Protein AF-0000000076350999 (afdb_homodimer)

Foldseek 3Di:
DVVVVVVVVVVLVVLLVLLLVQLLVVCLVPNLVPDDLCNSCVVSVHHSVSCCVSAVDSLCSLCVVLLVCLCQLLVQLLPDDVPQDSLNSLLVSLLVCLVVLHCNLQGDLPCSSVSSVVSCVVPPVNVVVVVVSNVVSLQSQLVSVCVPVVDSVVSSVLSCLSVVLSVVLSVVSNVCSVVVPDRVVSSVVSSVSSVVSSVCSVVDCVCPVPDD/DVVVVVVVVVVLVVLLVLLLVQLLVVCLVPNLVPDDLCNSCVVSVHHSVSCCVSAVDSLCSLCVVLLVCLCQLLVQLLPDDVPQDSLNSLLVSLLVCLVVLHCNLQGDLDCSSVSSVVSCVVPPVNVVVVVVSNVVSLQSQLVSVCVPVVDSVVSSVLSCLSVVLSVVLSVVSNVCSVVPPDRVVSSVVSSVSSVVSSVCSVVDCVCPVPDD

Secondary structure (DSSP, 8-state):
-HHHHHHHHHHHHHHHHHHHHHHHHHHHHH-GGG--HHHHHHHHTS-HHHHHHH-SSHHHHHHHHHHTTTTHHHHHHHTPPTT--HHHHHHHHHHHTTTTT-GGGT-S--THHHHHHHHHHH-HHHHHHHHHHHHHHHHHHHHHHHHHHS-HHHHHHHHHHHHHHHHHHHHHHHHHHHHT--HHHHHHHHHHHHHHHHHHHHH--TTPSP--/-HHHHHHHHHHHHHHHHHHHHHHHHHHHHH-GGG--HHHHHHHHTS-HHHHHHH-SSHHHHHHHHHHTTTTHHHHHHHTPPTT--HHHHHHHHHHHTTTTT-GGGT-S--THHHHHHHHHHH-HHHHHHHHHHHHHHHHHHHHHHHHHHS-HHHHHHHHHHHHHHHHHHHHHHHHHHHHT--HHHHHHHHHHHHHHHHHHHHH--TTPSP--

Solvent-accessible surface area (backbone atoms only — not comparable to full-atom values): 21863 Å² total; per-residue (Å²): 108,70,63,56,51,48,50,53,52,48,50,50,51,50,50,51,48,43,43,31,53,45,38,47,52,51,22,62,73,62,33,61,90,71,50,51,64,61,57,39,16,58,75,47,71,50,50,54,66,54,49,42,71,76,21,82,45,75,61,36,45,69,49,36,72,61,54,71,53,39,50,48,56,29,50,29,45,73,68,41,55,91,91,53,29,42,58,57,23,36,47,48,54,56,57,64,37,45,87,70,30,34,59,90,56,43,34,61,74,56,68,60,62,57,44,46,56,51,46,31,76,72,28,37,66,46,26,30,50,50,52,53,42,52,55,45,26,34,47,51,26,11,52,58,43,15,73,76,65,71,38,58,65,58,18,32,27,51,23,25,32,54,52,26,32,53,49,40,50,23,50,50,36,43,52,40,48,73,72,63,54,52,61,69,59,50,44,60,50,45,56,57,49,48,52,52,44,50,46,42,50,27,57,18,41,62,58,30,67,61,85,126,108,71,63,58,51,48,50,55,50,48,50,49,51,50,50,51,48,43,44,32,54,45,38,48,52,50,22,64,74,62,34,60,91,72,51,53,64,61,57,37,15,57,74,48,72,48,50,54,67,53,49,42,72,77,22,82,46,77,61,36,45,68,49,36,73,60,54,71,52,37,50,47,56,28,50,28,44,72,67,39,54,91,91,53,29,42,58,57,24,36,46,50,53,54,56,65,37,45,88,69,30,33,59,92,56,42,33,61,75,56,66,60,62,57,43,48,54,51,46,32,75,73,30,38,65,46,25,28,50,49,50,54,41,53,54,45,28,34,48,50,26,11,52,58,44,15,73,74,65,72,38,58,65,56,17,32,27,52,24,26,32,54,52,27,32,53,50,41,51,23,50,51,37,43,52,40,49,75,72,63,53,52,62,69,59,51,46,59,50,44,54,57,49,49,54,52,44,51,47,42,50,28,58,20,42,62,59,30,68,63,83,128

pLDDT: mean 91.87, std 8.02, range [30.47, 98.44]

Radius of gyration: 23.14 Å; Cα contacts (8 Å, |Δi|>4): 560; chains: 2; bounding box: 56×85×50 Å

InterPro domains:
  IPR001647 DNA-binding HTH domain, TetR-type [PF00440] (21-61)
  IPR001647 DNA-binding HTH domain, TetR-type [PR00455] (19-32)
  IPR001647 DNA-binding HTH domain, TetR-type [PR00455] (40-63)
  IPR001647 DNA-binding HTH domain, TetR-type [PS50977] (13-73)
  IPR009057 Homedomain-like superfamily [SSF46689] (8-82)
  IPR050109 HTH-type, TetR-like transcriptional regulator [PTHR30055] (8-195)

Structure (mmCIF, N/CA/C/O backbone):
data_AF-0000000076350999-model_v1
#
loop_
_entity.id
_entity.type
_entity.pdbx_description
1 polymer 'TetR family transcriptional regulator'
#
loop_
_atom_site.group_PDB
_atom_site.id
_atom_site.type_symbol
_atom_site.label_atom_id
_atom_site.label_alt_id
_atom_site.label_comp_id
_atom_site.label_asym_id
_atom_site.label_entity_id
_atom_site.label_seq_id
_atom_site.pdbx_PDB_ins_code
_atom_site.Cartn_x
_atom_site.Cartn_y
_atom_site.Cartn_z
_atom_site.occupancy
_atom_site.B_iso_or_equiv
_atom_site.auth_seq_id
_atom_site.auth_comp_id
_atom_site.auth_asym_id
_atom_site.auth_atom_id
_atom_site.pdbx_PDB_model_num
ATOM 1 N N . MET A 1 1 ? 4.703 -44.781 1.863 1 67 1 MET A N 1
ATOM 2 C CA . MET A 1 1 ? 4.312 -43.75 2.805 1 67 1 MET A CA 1
ATOM 3 C C . MET A 1 1 ? 4.637 -42.375 2.246 1 67 1 MET A C 1
ATOM 5 O O . MET A 1 1 ? 3.783 -41.469 2.254 1 67 1 MET A O 1
ATOM 9 N N . THR A 1 2 ? 5.816 -42.25 1.711 1 76.25 2 THR A N 1
ATOM 10 C CA . THR A 1 2 ? 6.238 -40.969 1.118 1 76.25 2 THR A CA 1
ATOM 11 C C . THR A 1 2 ? 5.453 -40.688 -0.156 1 76.25 2 THR A C 1
ATOM 13 O O . THR A 1 2 ? 5.055 -39.531 -0.4 1 76.25 2 THR A O 1
ATOM 16 N N . GLU A 1 3 ? 5.164 -41.719 -0.886 1 77.81 3 GLU A N 1
ATOM 17 C CA . GLU A 1 3 ? 4.418 -41.562 -2.133 1 77.81 3 GLU A CA 1
ATOM 18 C C . GLU A 1 3 ? 2.967 -41.188 -1.867 1 77.81 3 GLU A C 1
ATOM 20 O O . GLU A 1 3 ? 2.385 -40.375 -2.604 1 77.81 3 GLU A O 1
ATOM 25 N N . GLU A 1 4 ? 2.414 -41.875 -0.925 1 75.75 4 GLU A N 1
ATOM 26 C CA . GLU A 1 4 ? 1.032 -41.594 -0.555 1 75.75 4 GLU A CA 1
ATOM 27 C C . GLU A 1 4 ? 0.883 -40.125 -0.087 1 75.75 4 GLU A C 1
ATOM 29 O O . GLU A 1 4 ? -0.112 -39.469 -0.397 1 75.75 4 GLU A O 1
ATOM 34 N N . LEU A 1 5 ? 1.881 -39.719 0.683 1 76.69 5 LEU A N 1
ATOM 35 C CA . LEU A 1 5 ? 1.879 -38.344 1.159 1 76.69 5 LEU A CA 1
ATOM 36 C C . LEU A 1 5 ? 1.959 -37.375 -0.007 1 76.69 5 LEU A C 1
ATOM 38 O O . LEU A 1 5 ? 1.318 -36.312 0.016 1 76.69 5 LEU A O 1
ATOM 42 N N . GLY A 1 6 ? 2.678 -37.812 -0.944 1 81.06 6 GLY A N 1
ATOM 43 C CA . GLY A 1 6 ? 2.811 -37 -2.139 1 81.06 6 GLY A CA 1
ATOM 44 C C . GLY A 1 6 ? 1.521 -36.906 -2.932 1 81.06 6 GLY A C 1
ATOM 45 O O . GLY A 1 6 ? 1.168 -35.812 -3.398 1 81.06 6 GLY A O 1
ATOM 46 N N . LEU A 1 7 ? 0.849 -38.062 -3.029 1 85.06 7 LEU A N 1
ATOM 47 C CA . LEU A 1 7 ? -0.414 -38.094 -3.76 1 85.06 7 LEU A CA 1
ATOM 48 C C . LEU A 1 7 ? -1.474 -37.25 -3.049 1 85.06 7 LEU A C 1
ATOM 50 O O . LEU A 1 7 ? -2.217 -36.5 -3.689 1 85.06 7 LEU A O 1
ATOM 54 N N . ARG A 1 8 ? -1.565 -37.438 -1.729 1 84.38 8 ARG A N 1
ATOM 55 C CA . ARG A 1 8 ? -2.529 -36.656 -0.944 1 84.38 8 ARG A CA 1
ATOM 56 C C . ARG A 1 8 ? -2.275 -35.188 -1.075 1 84.38 8 ARG A C 1
ATOM 58 O O . ARG A 1 8 ? -3.217 -34.375 -1.208 1 84.38 8 ARG A O 1
ATOM 65 N N . ALA A 1 9 ? -1.083 -34.812 -1.016 1 85.19 9 ALA A N 1
ATOM 66 C CA . ALA A 1 9 ? -0.708 -33.406 -1.158 1 85.19 9 ALA A CA 1
ATOM 67 C C . ALA A 1 9 ? -1.077 -32.875 -2.541 1 85.19 9 ALA A C 1
ATOM 69 O O . ALA A 1 9 ? -1.563 -31.75 -2.674 1 85.19 9 ALA A O 1
ATOM 70 N N . ARG A 1 10 ? -0.865 -33.688 -3.467 1 86.44 10 ARG A N 1
ATOM 71 C CA . ARG A 1 10 ? -1.199 -33.312 -4.836 1 86.44 10 ARG A CA 1
ATOM 72 C C . ARG A 1 10 ? -2.705 -33.156 -5.004 1 86.44 10 ARG A C 1
ATOM 74 O O . ARG A 1 10 ? -3.164 -32.188 -5.617 1 86.44 10 ARG A O 1
ATOM 81 N N . LYS A 1 11 ? -3.398 -34.031 -4.539 1 87.56 11 LYS A N 1
ATOM 82 C CA . LYS A 1 11 ? -4.855 -33.969 -4.625 1 87.56 11 LYS A CA 1
ATOM 83 C C . LYS A 1 11 ? -5.398 -32.75 -3.895 1 87.56 11 LYS A C 1
ATOM 85 O O . LYS A 1 11 ? -6.34 -32.094 -4.363 1 87.56 11 LYS A O 1
ATOM 90 N N . LYS A 1 12 ? -4.801 -32.438 -2.764 1 89.88 12 LYS A N 1
ATOM 91 C CA . LYS A 1 12 ? -5.199 -31.266 -1.993 1 89.88 12 LYS A CA 1
ATOM 92 C C . LYS A 1 12 ? -4.98 -29.984 -2.793 1 89.88 12 LYS A C 1
ATOM 94 O O . LYS A 1 12 ? -5.852 -29.109 -2.826 1 89.88 12 LYS A O 1
ATOM 99 N N . ARG A 1 13 ? -3.9 -29.969 -3.441 1 89.31 13 ARG A N 1
ATOM 100 C CA . ARG A 1 13 ? -3.592 -28.797 -4.262 1 89.31 13 ARG A CA 1
ATOM 101 C C . ARG A 1 13 ? -4.559 -28.688 -5.438 1 89.31 13 ARG A C 1
ATOM 103 O O . ARG A 1 13 ? -4.984 -27.578 -5.785 1 89.31 13 ARG A O 1
ATOM 110 N N . GLN A 1 14 ? -4.871 -29.766 -5.984 1 92.31 14 GLN A N 1
ATOM 111 C CA . GLN A 1 14 ? -5.781 -29.781 -7.121 1 92.31 14 GLN A CA 1
ATOM 112 C C . GLN A 1 14 ? -7.184 -29.328 -6.707 1 92.31 14 GLN A C 1
ATOM 114 O O . GLN A 1 14 ? -7.84 -28.578 -7.43 1 92.31 14 GLN A O 1
ATOM 119 N N . THR A 1 15 ? -7.586 -29.828 -5.57 1 95 15 THR A N 1
ATOM 120 C CA . THR A 1 15 ? -8.898 -29.438 -5.074 1 95 15 THR A CA 1
ATOM 121 C C . THR A 1 15 ? -8.938 -27.953 -4.758 1 95 15 THR A C 1
ATOM 123 O O . THR A 1 15 ? -9.883 -27.25 -5.141 1 95 15 THR A O 1
ATOM 126 N N . ALA A 1 16 ? -7.934 -27.484 -4.113 1 95.06 16 ALA A N 1
ATOM 127 C CA . ALA A 1 16 ? -7.844 -26.062 -3.803 1 95.06 16 ALA A CA 1
ATOM 128 C C . ALA A 1 16 ? -7.887 -25.219 -5.074 1 95.06 16 ALA A C 1
ATOM 130 O O . ALA A 1 16 ? -8.602 -24.219 -5.137 1 95.06 16 ALA A O 1
ATOM 131 N N . ALA A 1 17 ? -7.168 -25.672 -6.035 1 93.56 17 ALA A N 1
ATOM 132 C CA . ALA A 1 17 ? -7.117 -24.969 -7.305 1 93.56 17 ALA A CA 1
ATOM 133 C C . ALA A 1 17 ? -8.484 -24.953 -7.984 1 93.56 17 ALA A C 1
ATOM 135 O O . ALA A 1 17 ? -8.906 -23.938 -8.531 1 93.56 17 ALA A O 1
ATOM 136 N N . ARG A 1 18 ? -9.086 -26.047 -7.934 1 95.62 18 ARG A N 1
ATOM 137 C CA . ARG A 1 18 ? -10.406 -26.141 -8.539 1 95.62 18 ARG A CA 1
ATOM 138 C C . ARG A 1 18 ? -11.398 -25.219 -7.844 1 95.62 18 ARG A C 1
ATOM 140 O O . ARG A 1 18 ? -12.156 -24.5 -8.508 1 95.62 18 ARG A O 1
ATOM 147 N N . ILE A 1 19 ? -11.359 -25.219 -6.562 1 97.56 19 ILE A N 1
ATOM 148 C CA . ILE A 1 19 ? -12.25 -24.344 -5.789 1 97.56 19 ILE A CA 1
ATOM 149 C C . ILE A 1 19 ? -11.977 -22.891 -6.141 1 97.56 19 ILE A C 1
ATOM 151 O O . ILE A 1 19 ? -12.914 -22.125 -6.391 1 97.56 19 ILE A O 1
ATOM 155 N N . TRP A 1 20 ? -10.773 -22.578 -6.18 1 96.81 20 TRP A N 1
ATOM 156 C CA . TRP A 1 20 ? -10.383 -21.219 -6.484 1 96.81 20 TRP A CA 1
ATOM 157 C C . TRP A 1 20 ? -10.828 -20.812 -7.887 1 96.81 20 TRP A C 1
ATOM 159 O O . TRP A 1 20 ? -11.43 -19.75 -8.078 1 96.81 20 TRP A O 1
ATOM 169 N N . GLN A 1 21 ? -10.602 -21.656 -8.875 1 96.62 21 GLN A N 1
ATOM 170 C CA . GLN A 1 21 ? -10.93 -21.359 -10.266 1 96.62 21 GLN A CA 1
ATOM 171 C C . GLN A 1 21 ? -12.43 -21.141 -10.438 1 96.62 21 GLN A C 1
ATOM 173 O O . GLN A 1 21 ? -12.852 -20.156 -11.055 1 96.62 21 GLN A O 1
ATOM 178 N N . VAL A 1 22 ? -13.125 -21.953 -9.82 1 97.75 22 VAL A N 1
ATOM 179 C CA . VAL A 1 22 ? -14.578 -21.875 -9.906 1 97.75 22 VAL A CA 1
ATOM 180 C C . VAL A 1 22 ? -15.07 -20.609 -9.203 1 97.75 22 VAL A C 1
ATOM 182 O O . VAL A 1 22 ? -15.914 -19.891 -9.742 1 97.75 22 VAL A O 1
ATOM 185 N N . ALA A 1 23 ? -14.57 -20.359 -8.062 1 98.38 23 ALA A N 1
ATOM 186 C CA . ALA A 1 23 ? -14.969 -19.203 -7.289 1 98.38 23 ALA A CA 1
ATOM 187 C C . ALA A 1 23 ? -14.695 -17.906 -8.055 1 98.38 23 ALA A C 1
ATOM 189 O O . ALA A 1 23 ? -15.562 -17.031 -8.133 1 98.38 23 ALA A O 1
ATOM 190 N N . VAL A 1 24 ? -13.539 -17.781 -8.594 1 97.62 24 VAL A N 1
ATOM 191 C CA . VAL A 1 24 ? -13.148 -16.578 -9.328 1 97.62 24 VAL A CA 1
ATOM 192 C C . VAL A 1 24 ? -14.055 -16.391 -10.539 1 97.62 24 VAL A C 1
ATOM 194 O O . VAL A 1 24 ? -14.562 -15.297 -10.781 1 97.62 24 VAL A O 1
ATOM 197 N N . ASP A 1 25 ? -14.305 -17.484 -11.242 1 97.94 25 ASP A N 1
ATOM 198 C CA . ASP A 1 25 ? -15.141 -17.406 -12.43 1 97.94 25 ASP A CA 1
ATOM 199 C C . ASP A 1 25 ? -16.562 -16.984 -12.07 1 97.94 25 ASP A C 1
ATOM 201 O O . ASP A 1 25 ? -17.125 -16.078 -12.695 1 97.94 25 ASP A O 1
ATOM 205 N N . LEU A 1 26 ? -17.125 -17.578 -11.078 1 98.38 26 LEU A N 1
ATOM 206 C CA . LEU A 1 26 ? -18.484 -17.266 -10.656 1 98.38 26 LEU A CA 1
ATOM 207 C C . LEU A 1 26 ? -18.578 -15.828 -10.164 1 98.38 26 LEU A C 1
ATOM 209 O O . LEU A 1 26 ? -19.484 -15.094 -10.555 1 98.38 26 LEU A O 1
ATOM 213 N N . CYS A 1 27 ? -17.625 -15.445 -9.312 1 98.38 27 CYS A N 1
ATOM 214 C CA . CYS A 1 27 ? -17.672 -14.117 -8.719 1 98.38 27 CYS A CA 1
ATOM 215 C C . CYS A 1 27 ? -17.406 -13.047 -9.773 1 98.38 27 CYS A C 1
ATOM 217 O O . CYS A 1 27 ? -17.953 -11.945 -9.695 1 98.38 27 CYS A O 1
ATOM 219 N N . ALA A 1 28 ? -16.531 -13.367 -10.695 1 97.25 28 ALA A N 1
ATOM 220 C CA . ALA A 1 28 ? -16.266 -12.414 -11.773 1 97.25 28 ALA A CA 1
ATOM 221 C C . ALA A 1 28 ? -17.516 -12.211 -12.625 1 97.25 28 ALA A C 1
ATOM 223 O O . ALA A 1 28 ? -17.781 -11.102 -13.102 1 97.25 28 ALA A O 1
ATOM 224 N N . GLU A 1 29 ? -18.266 -13.242 -12.852 1 97.06 29 GLU A N 1
ATOM 225 C CA . GLU A 1 29 ? -19.469 -13.195 -13.688 1 97.06 29 GLU A CA 1
ATOM 226 C C . GLU A 1 29 ? -20.625 -12.539 -12.953 1 97.06 29 GLU A C 1
ATOM 228 O O . GLU A 1 29 ? -21.312 -11.68 -13.516 1 97.06 29 GLU A O 1
ATOM 233 N N . ARG A 1 30 ? -20.797 -12.789 -11.672 1 97.75 30 ARG A N 1
ATOM 234 C CA . ARG A 1 30 ? -22.031 -12.43 -10.977 1 97.75 30 ARG A CA 1
ATOM 235 C C . ARG A 1 30 ? -21.781 -11.367 -9.914 1 97.75 30 ARG A C 1
ATOM 237 O O . ARG A 1 30 ? -22.719 -10.781 -9.367 1 97.75 30 ARG A O 1
ATOM 244 N N . GLY A 1 31 ? -20.547 -11.172 -9.695 1 97.38 31 GLY A N 1
ATOM 245 C CA . GLY A 1 31 ? -20.188 -10.32 -8.578 1 97.38 31 GLY A CA 1
ATOM 246 C C . GLY A 1 31 ? -19.953 -11.094 -7.293 1 97.38 31 GLY A C 1
ATOM 247 O O . GLY A 1 31 ? -20.656 -12.062 -7.008 1 97.38 31 GLY A O 1
ATOM 248 N N . PHE A 1 32 ? -19.016 -10.742 -6.535 1 97.62 32 PHE A N 1
ATOM 249 C CA . PHE A 1 32 ? -18.578 -11.438 -5.328 1 97.62 32 PHE A CA 1
ATOM 250 C C . PHE A 1 32 ? -19.734 -11.57 -4.34 1 97.62 32 PHE A C 1
ATOM 252 O O . PHE A 1 32 ? -19.984 -12.656 -3.814 1 97.62 32 PHE A O 1
ATOM 259 N N . ASP A 1 33 ? -20.438 -10.461 -4.184 1 96 33 ASP A N 1
ATOM 260 C CA . ASP A 1 33 ? -21.469 -10.406 -3.158 1 96 33 ASP A CA 1
ATOM 261 C C . ASP A 1 33 ? -22.688 -11.242 -3.559 1 96 33 ASP A C 1
ATOM 263 O O . ASP A 1 33 ? -23.531 -11.555 -2.719 1 96 33 ASP A O 1
ATOM 267 N N . HIS A 1 34 ? -22.781 -11.656 -4.742 1 97.62 34 HIS A N 1
ATOM 268 C CA . HIS A 1 34 ? -23.969 -12.359 -5.23 1 97.62 34 HIS A CA 1
ATOM 269 C C . HIS A 1 34 ? -23.703 -13.859 -5.363 1 97.62 34 HIS A C 1
ATOM 271 O O . HIS A 1 34 ? -24.562 -14.602 -5.828 1 97.62 34 HIS A O 1
ATOM 277 N N . VAL A 1 35 ? -22.547 -14.273 -5.066 1 98.19 35 VAL A N 1
ATOM 278 C CA . VAL A 1 35 ? -22.188 -15.688 -5.129 1 98.19 35 VAL A CA 1
ATOM 279 C C . VAL A 1 35 ? -22 -16.234 -3.715 1 98.19 35 VAL A C 1
ATOM 281 O O . VAL A 1 35 ? -21.312 -15.617 -2.893 1 98.19 35 VAL A O 1
ATOM 284 N N . SER A 1 36 ? -22.594 -17.328 -3.404 1 97.62 36 SER A N 1
ATOM 285 C CA . SER A 1 36 ? -22.469 -17.922 -2.076 1 97.62 36 SER A CA 1
ATOM 286 C C . SER A 1 36 ? -21.422 -19.016 -2.059 1 97.62 36 SER A C 1
ATOM 288 O O . SER A 1 36 ? -21.031 -19.531 -3.111 1 97.62 36 SER A O 1
ATOM 290 N N . VAL A 1 37 ? -21.031 -19.391 -0.853 1 97.62 37 VAL A N 1
ATOM 291 C CA . VAL A 1 37 ? -20.094 -20.5 -0.692 1 97.62 37 VAL A CA 1
ATOM 292 C C . VAL A 1 37 ? -20.75 -21.797 -1.126 1 97.62 37 VAL A C 1
ATOM 294 O O . VAL A 1 37 ? -20.094 -22.672 -1.698 1 97.62 37 VAL A O 1
ATOM 297 N N . ALA A 1 38 ? -22.031 -21.891 -0.906 1 97.69 38 ALA A N 1
ATOM 298 C CA . ALA A 1 38 ? -22.766 -23.078 -1.324 1 97.69 38 ALA A CA 1
ATOM 299 C C . ALA A 1 38 ? -22.719 -23.25 -2.84 1 97.69 38 ALA A C 1
ATOM 301 O O . ALA A 1 38 ? -22.5 -24.359 -3.338 1 97.69 38 ALA A O 1
ATOM 302 N N . GLU A 1 39 ? -22.891 -22.203 -3.57 1 98.12 39 GLU A N 1
ATOM 303 C CA . GLU A 1 39 ? -22.828 -22.234 -5.027 1 98.12 39 GLU A CA 1
ATOM 304 C C . GLU A 1 39 ? -21.438 -22.594 -5.516 1 98.12 39 GLU A C 1
ATOM 306 O O . GLU A 1 39 ? -21.281 -23.359 -6.473 1 98.12 39 GLU A O 1
ATOM 311 N N . ILE A 1 40 ? -20.406 -22.047 -4.863 1 98.38 40 ILE A N 1
ATOM 312 C CA . ILE A 1 40 ? -19.016 -22.375 -5.195 1 98.38 40 ILE A CA 1
ATOM 313 C C . ILE A 1 40 ? -18.766 -23.859 -4.961 1 98.38 40 ILE A C 1
ATOM 315 O O . ILE A 1 40 ? -18.188 -24.547 -5.812 1 98.38 40 ILE A O 1
ATOM 319 N N . ALA A 1 41 ? -19.203 -24.328 -3.82 1 98.25 41 ALA A N 1
ATOM 320 C CA . ALA A 1 41 ? -19.016 -25.734 -3.459 1 98.25 41 ALA A CA 1
ATOM 321 C C . ALA A 1 41 ? -19.688 -26.641 -4.484 1 98.25 41 ALA A C 1
ATOM 323 O O . ALA A 1 41 ? -19.062 -27.594 -4.969 1 98.25 41 ALA A O 1
ATOM 324 N N . GLU A 1 42 ? -20.891 -26.359 -4.82 1 98.12 42 GLU A N 1
ATOM 325 C CA . GLU A 1 42 ? -21.641 -27.156 -5.801 1 98.12 42 GLU A CA 1
ATOM 326 C C . GLU A 1 42 ? -20.953 -27.156 -7.156 1 98.12 42 GLU A C 1
ATOM 328 O O . GLU A 1 42 ? -20.75 -28.219 -7.754 1 98.12 42 GLU A O 1
ATOM 333 N N . ALA A 1 43 ? -20.547 -26.047 -7.613 1 97.81 43 ALA A N 1
ATOM 334 C CA . ALA A 1 43 ? -19.891 -25.922 -8.914 1 97.81 43 ALA A CA 1
ATOM 335 C C . ALA A 1 43 ? -18.531 -26.609 -8.93 1 97.81 43 ALA A C 1
ATOM 337 O O . ALA A 1 43 ? -18.094 -27.109 -9.969 1 97.81 43 ALA A O 1
ATOM 338 N N . ALA A 1 44 ? -17.875 -26.641 -7.801 1 97.81 44 ALA A N 1
ATOM 339 C CA . ALA A 1 44 ? -16.547 -27.266 -7.68 1 97.81 44 ALA A CA 1
ATOM 340 C C . ALA A 1 44 ? -16.688 -28.75 -7.363 1 97.81 44 ALA A C 1
ATOM 342 O O . ALA A 1 44 ? -15.672 -29.469 -7.285 1 97.81 44 ALA A O 1
ATOM 343 N N . ASP A 1 45 ? -17.844 -29.203 -7.18 1 97.56 45 ASP A N 1
ATOM 344 C CA . ASP A 1 45 ? -18.141 -30.594 -6.879 1 97.56 45 ASP A CA 1
ATOM 345 C C . ASP A 1 45 ? -17.5 -31.016 -5.562 1 97.56 45 ASP A C 1
ATOM 347 O O . ASP A 1 45 ? -16.797 -32.031 -5.508 1 97.56 45 ASP A O 1
ATOM 351 N N . VAL A 1 46 ? -17.656 -30.203 -4.547 1 97.56 46 VAL A N 1
ATOM 352 C CA . VAL A 1 46 ? -17.219 -30.5 -3.18 1 97.56 46 VAL A CA 1
ATOM 353 C C . VAL A 1 46 ? -18.297 -30.047 -2.197 1 97.56 46 VAL A C 1
ATOM 355 O O . VAL A 1 46 ? -19.281 -29.391 -2.588 1 97.56 46 VAL A O 1
ATOM 358 N N . SER A 1 47 ? -18.125 -30.391 -0.939 1 96.94 47 SER A N 1
ATOM 359 C CA . SER A 1 47 ? -19.047 -29.938 0.096 1 96.94 47 SER A CA 1
ATOM 360 C C . SER A 1 47 ? -18.672 -28.547 0.583 1 96.94 47 SER A C 1
ATOM 362 O O . SER A 1 47 ? -17.531 -28.094 0.419 1 96.94 47 SER A O 1
ATOM 364 N N . LYS A 1 48 ? -19.641 -27.859 1.17 1 96.38 48 LYS A N 1
ATOM 365 C CA . LYS A 1 48 ? -19.375 -26.578 1.812 1 96.38 48 LYS A CA 1
ATOM 366 C C . LYS A 1 48 ? -18.297 -26.703 2.879 1 96.38 48 LYS A C 1
ATOM 368 O O . LYS A 1 48 ? -17.422 -25.844 2.994 1 96.38 48 LYS A O 1
ATOM 373 N N . MET A 1 49 ? -18.359 -27.766 3.596 1 96.19 49 MET A N 1
ATOM 374 C CA . MET A 1 49 ? -17.391 -28.016 4.652 1 96.19 49 MET A CA 1
ATOM 375 C C . MET A 1 49 ? -15.984 -28.141 4.078 1 96.19 49 MET A C 1
ATOM 377 O O . MET A 1 49 ? -15.016 -27.656 4.672 1 96.19 49 MET A O 1
ATOM 381 N N . THR A 1 50 ? -15.914 -28.75 2.914 1 96 50 THR A N 1
ATOM 382 C CA . THR A 1 50 ? -14.617 -28.891 2.25 1 96 50 THR A CA 1
ATOM 383 C C . THR A 1 50 ? -14.062 -27.516 1.878 1 96 50 THR A C 1
ATOM 385 O O . THR A 1 50 ? -12.875 -27.25 2.096 1 96 50 THR A O 1
ATOM 388 N N . VAL A 1 51 ? -14.93 -26.609 1.324 1 97.06 51 VAL A N 1
ATOM 389 C CA . VAL A 1 51 ? -14.477 -25.266 0.98 1 97.06 51 VAL A CA 1
ATOM 390 C C . VAL A 1 51 ? -13.914 -24.562 2.219 1 97.06 51 VAL A C 1
ATOM 392 O O . VAL A 1 51 ? -12.828 -23.984 2.174 1 97.06 51 VAL A O 1
ATOM 395 N N . PHE A 1 52 ? -14.555 -24.703 3.373 1 95.44 52 PHE A N 1
ATOM 396 C CA . PHE A 1 52 ? -14.148 -24.031 4.602 1 95.44 52 PHE A CA 1
ATOM 397 C C . PHE A 1 52 ? -12.883 -24.656 5.172 1 95.44 52 PHE A C 1
ATOM 399 O O . PHE A 1 52 ? -12.062 -23.953 5.781 1 95.44 52 PHE A O 1
ATOM 406 N N . ASN A 1 53 ? -12.789 -25.969 4.922 1 95.31 53 ASN A N 1
ATOM 407 C CA . ASN A 1 53 ? -11.562 -26.641 5.355 1 95.31 53 ASN A CA 1
ATOM 408 C C . ASN A 1 53 ? -10.344 -26.125 4.594 1 95.31 53 ASN A C 1
ATOM 410 O O . ASN A 1 53 ? -9.258 -26 5.164 1 95.31 53 ASN A O 1
ATOM 414 N N . TYR A 1 54 ? -10.617 -25.812 3.314 1 95 54 TYR A N 1
ATOM 415 C CA . TYR A 1 54 ? -9.516 -25.359 2.479 1 95 54 TYR A CA 1
ATOM 416 C C . TYR A 1 54 ? -9.281 -23.859 2.65 1 95 54 TYR A C 1
ATOM 418 O O . TYR A 1 54 ? -8.141 -23.406 2.654 1 95 54 TYR A O 1
ATOM 426 N N . PHE A 1 55 ? -10.508 -23.266 2.705 1 94.69 55 PHE A N 1
ATOM 427 C CA . PHE A 1 55 ? -10.453 -21.812 2.797 1 94.69 55 PHE A CA 1
ATOM 428 C C . PHE A 1 55 ? -11.266 -21.312 3.984 1 94.69 55 PHE A C 1
ATOM 430 O O . PHE A 1 55 ? -12.383 -21.781 4.219 1 94.69 55 PHE A O 1
ATOM 437 N N . GLY A 1 56 ? -10.852 -20.703 4.914 1 91.56 56 GLY A N 1
ATOM 438 C CA . GLY A 1 56 ? -11.492 -20.172 6.105 1 91.56 56 GLY A CA 1
ATOM 439 C C . GLY A 1 56 ? -12.719 -19.328 5.797 1 91.56 56 GLY A C 1
ATOM 440 O O . GLY A 1 56 ? -13.805 -19.609 6.316 1 91.56 56 GLY A O 1
ATOM 441 N N . THR A 1 57 ? -12.68 -18.375 4.883 1 94.69 57 THR A N 1
ATOM 442 C CA . THR A 1 57 ? -13.766 -17.484 4.516 1 94.69 57 THR A CA 1
ATOM 443 C C . THR A 1 57 ? -13.914 -17.406 3 1 94.69 57 THR A C 1
ATOM 445 O O . THR A 1 57 ? -13.031 -17.844 2.262 1 94.69 57 THR A O 1
ATOM 448 N N . LYS A 1 58 ? -15.031 -16.875 2.543 1 96.06 58 LYS A N 1
ATOM 449 C CA . LYS A 1 58 ? -15.242 -16.656 1.113 1 96.06 58 LYS A CA 1
ATOM 450 C C . LYS A 1 58 ? -14.172 -15.75 0.526 1 96.06 58 LYS A C 1
ATOM 452 O O . LYS A 1 58 ? -13.711 -15.961 -0.599 1 96.06 58 LYS A O 1
ATOM 457 N N . GLU A 1 59 ? -13.758 -14.719 1.284 1 96.06 59 GLU A N 1
ATOM 458 C CA . GLU A 1 59 ? -12.688 -13.828 0.865 1 96.06 59 GLU A CA 1
ATOM 459 C C . GLU A 1 59 ? -11.383 -14.594 0.65 1 96.06 59 GLU A C 1
ATOM 461 O O . GLU A 1 59 ? -10.664 -14.352 -0.32 1 96.06 59 GLU A O 1
ATOM 466 N N . ASP A 1 60 ? -11.18 -15.562 1.482 1 95.44 60 ASP A N 1
ATOM 467 C CA . ASP A 1 60 ? -9.945 -16.344 1.412 1 95.44 60 ASP A CA 1
ATOM 468 C C . ASP A 1 60 ? -9.898 -17.172 0.133 1 95.44 60 ASP A C 1
ATOM 470 O O . ASP A 1 60 ? -8.82 -17.422 -0.413 1 95.44 60 ASP A O 1
ATOM 474 N N . VAL A 1 61 ? -11.062 -17.562 -0.26 1 96.69 61 VAL A N 1
ATOM 475 C CA . VAL A 1 61 ? -11.094 -18.344 -1.493 1 96.69 61 VAL A CA 1
ATOM 476 C C . VAL A 1 61 ? -10.523 -17.516 -2.643 1 96.69 61 VAL A C 1
ATOM 478 O O . VAL A 1 61 ? -9.758 -18.031 -3.465 1 96.69 61 VAL A O 1
ATOM 481 N N . ILE A 1 62 ? -10.836 -16.25 -2.709 1 96.5 62 ILE A N 1
ATOM 482 C CA . ILE A 1 62 ? -10.477 -15.383 -3.828 1 96.5 62 ILE A CA 1
ATOM 483 C C . ILE A 1 62 ? -9.039 -14.883 -3.654 1 96.5 62 ILE A C 1
ATOM 485 O O . ILE A 1 62 ? -8.211 -15.023 -4.559 1 96.5 62 ILE A O 1
ATOM 489 N N . VAL A 1 63 ? -8.727 -14.383 -2.441 1 93.75 63 VAL A N 1
ATOM 490 C CA . VAL A 1 63 ? -7.473 -13.656 -2.299 1 93.75 63 VAL A CA 1
ATOM 491 C C . VAL A 1 63 ? -6.453 -14.531 -1.57 1 93.75 63 VAL A C 1
ATOM 493 O O . VAL A 1 63 ? -5.27 -14.188 -1.508 1 93.75 63 VAL A O 1
ATOM 496 N N . GLY A 1 64 ? -6.84 -15.648 -1.073 1 90.5 64 GLY A N 1
ATOM 497 C CA . GLY A 1 64 ? -5.973 -16.516 -0.297 1 90.5 64 GLY A CA 1
ATOM 498 C C . GLY A 1 64 ? -4.684 -16.859 -1.014 1 90.5 64 GLY A C 1
ATOM 499 O O . GLY A 1 64 ? -3.594 -16.719 -0.454 1 90.5 64 GLY A O 1
ATOM 500 N N . PRO A 1 65 ? -4.777 -17.281 -2.242 1 87.44 65 PRO A N 1
ATOM 501 C CA . PRO A 1 65 ? -3.562 -17.625 -2.979 1 87.44 65 PRO A CA 1
ATOM 502 C C . PRO A 1 65 ? -2.576 -16.469 -3.078 1 87.44 65 PRO A C 1
ATOM 504 O O . PRO A 1 65 ? -1.362 -16.688 -3.104 1 87.44 65 PRO A O 1
ATOM 507 N N . MET A 1 66 ? -3.047 -15.242 -3.137 1 85 66 MET A N 1
ATOM 508 C CA . MET A 1 66 ? -2.176 -14.07 -3.129 1 85 66 MET A CA 1
ATOM 509 C C . MET A 1 66 ? -1.493 -13.906 -1.773 1 85 66 MET A C 1
ATOM 511 O O . MET A 1 66 ? -0.307 -13.578 -1.706 1 85 66 MET A O 1
ATOM 515 N N . GLU A 1 67 ? -2.254 -14.133 -0.751 1 85.38 67 GLU A N 1
ATOM 516 C CA . GLU A 1 67 ? -1.745 -13.977 0.607 1 85.38 67 GLU A CA 1
ATOM 517 C C . GLU A 1 67 ? -0.618 -14.961 0.896 1 85.38 67 GLU A C 1
ATOM 519 O O . GLU A 1 67 ? 0.294 -14.664 1.67 1 85.38 67 GLU A O 1
ATOM 524 N N . ASP A 1 68 ? -0.68 -16.109 0.221 1 83.88 68 ASP A N 1
ATOM 525 C CA . ASP A 1 68 ? 0.341 -17.141 0.393 1 83.88 68 ASP A CA 1
ATOM 526 C C . ASP A 1 68 ? 1.714 -16.625 -0.038 1 83.88 68 ASP A C 1
ATOM 528 O O . ASP A 1 68 ? 2.742 -17.125 0.427 1 83.88 68 ASP A O 1
ATOM 532 N N . HIS A 1 69 ? 1.729 -15.57 -0.786 1 85.31 69 HIS A N 1
ATOM 533 C CA . HIS A 1 69 ? 2.986 -15.07 -1.329 1 85.31 69 HIS A CA 1
ATOM 534 C C . HIS A 1 69 ? 3.418 -13.789 -0.625 1 85.31 69 HIS A C 1
ATOM 536 O O . HIS A 1 69 ? 4.461 -13.211 -0.951 1 85.31 69 HIS A O 1
ATOM 542 N N . ALA A 1 70 ? 2.637 -13.406 0.34 1 85.69 70 ALA A N 1
ATOM 543 C CA . ALA A 1 70 ? 2.934 -12.18 1.082 1 85.69 70 ALA A CA 1
ATOM 544 C C . ALA A 1 70 ? 4.254 -12.305 1.838 1 85.69 70 ALA A C 1
ATOM 546 O O . ALA A 1 70 ? 4.938 -11.305 2.072 1 85.69 70 ALA A O 1
ATOM 547 N N . GLU A 1 71 ? 4.668 -13.492 2.098 1 90.88 71 GLU A N 1
ATOM 548 C CA . GLU A 1 71 ? 5.855 -13.719 2.912 1 90.88 71 GLU A CA 1
ATOM 549 C C . GLU A 1 71 ? 7.086 -13.961 2.041 1 90.88 71 GLU A C 1
ATOM 551 O O . GLU A 1 71 ? 8.203 -14.055 2.549 1 90.88 71 GLU A O 1
ATOM 556 N N . ASP A 1 72 ? 6.914 -13.984 0.762 1 91.88 72 ASP A N 1
ATOM 557 C CA . ASP A 1 72 ? 7.98 -14.406 -0.142 1 91.88 72 ASP A CA 1
ATOM 558 C C . ASP A 1 72 ? 9.211 -13.523 0.015 1 91.88 72 ASP A C 1
ATOM 560 O O . ASP A 1 72 ? 10.328 -14.023 0.171 1 91.88 72 ASP A O 1
ATOM 564 N N . PRO A 1 73 ? 9.055 -12.203 0.038 1 93.88 73 PRO A N 1
ATOM 565 C CA . PRO A 1 73 ? 10.25 -11.367 0.195 1 93.88 73 PRO A CA 1
ATOM 566 C C . PRO A 1 73 ? 10.945 -11.57 1.541 1 93.88 73 PRO A C 1
ATOM 568 O O . PRO A 1 73 ? 12.172 -11.625 1.605 1 93.88 73 PRO A O 1
ATOM 571 N N . ALA A 1 74 ? 10.148 -11.703 2.613 1 95.94 74 ALA A N 1
ATOM 572 C CA . ALA A 1 74 ? 10.719 -11.93 3.939 1 95.94 74 ALA A CA 1
ATOM 573 C C . ALA A 1 74 ? 11.461 -13.266 3.996 1 95.94 74 ALA A C 1
ATOM 575 O O . ALA A 1 74 ? 12.547 -13.352 4.566 1 95.94 74 ALA A O 1
ATOM 576 N N . ARG A 1 75 ? 10.859 -14.258 3.436 1 95.56 75 ARG A N 1
ATOM 577 C CA . ARG A 1 75 ? 11.492 -15.57 3.375 1 95.56 75 ARG A CA 1
ATOM 578 C C . ARG A 1 75 ? 12.797 -15.516 2.594 1 95.56 75 ARG A C 1
ATOM 580 O O . ARG A 1 75 ? 13.797 -16.125 2.994 1 95.56 75 ARG A O 1
ATOM 587 N N . ALA A 1 76 ? 12.805 -14.82 1.45 1 95.06 76 ALA A N 1
ATOM 588 C CA . ALA A 1 76 ? 14.008 -14.68 0.636 1 95.06 76 ALA A CA 1
ATOM 589 C C . ALA A 1 76 ? 15.148 -14.055 1.445 1 95.06 76 ALA A C 1
ATOM 591 O O . ALA A 1 76 ? 16.297 -14.508 1.361 1 95.06 76 ALA A O 1
ATOM 592 N N . VAL A 1 77 ? 14.836 -13.062 2.229 1 95.19 77 VAL A N 1
ATOM 593 C CA . VAL A 1 77 ? 15.844 -12.375 3.031 1 95.19 77 VAL A CA 1
ATOM 594 C C . VAL A 1 77 ? 16.281 -13.266 4.184 1 95.19 77 VAL A C 1
ATOM 596 O O . VAL A 1 77 ? 17.484 -13.352 4.488 1 95.19 77 VAL A O 1
ATOM 599 N N . ARG A 1 78 ? 15.328 -13.906 4.797 1 94.75 78 ARG A N 1
ATOM 600 C CA . ARG A 1 78 ? 15.625 -14.789 5.926 1 94.75 78 ARG A CA 1
ATOM 601 C C . ARG A 1 78 ? 16.562 -15.914 5.512 1 94.75 78 ARG A C 1
ATOM 603 O O . ARG A 1 78 ? 17.469 -16.281 6.266 1 94.75 78 ARG A O 1
ATOM 610 N N . GLU A 1 79 ? 16.375 -16.422 4.316 1 95.25 79 GLU A N 1
ATOM 611 C CA . GLU A 1 79 ? 17.109 -17.594 3.855 1 95.25 79 GLU A CA 1
ATOM 612 C C . GLU A 1 79 ? 18.266 -17.219 2.947 1 95.25 79 GLU A C 1
ATOM 614 O O . GLU A 1 79 ? 18.844 -18.078 2.281 1 95.25 79 GLU A O 1
ATOM 619 N N . ARG A 1 80 ? 18.594 -15.977 2.916 1 92.56 80 ARG A N 1
ATOM 620 C CA . ARG A 1 80 ? 19.609 -15.523 1.973 1 92.56 80 ARG A CA 1
ATOM 621 C C . ARG A 1 80 ? 21 -16.062 2.346 1 92.56 80 ARG A C 1
ATOM 623 O O . ARG A 1 80 ? 21.25 -16.359 3.512 1 92.56 80 ARG A O 1
ATOM 630 N N . ARG A 1 81 ? 21.781 -16.188 1.327 1 90.69 81 ARG A N 1
ATOM 631 C CA . ARG A 1 81 ? 23.141 -16.688 1.492 1 90.69 81 ARG A CA 1
ATOM 632 C C . ARG A 1 81 ? 24.016 -15.688 2.246 1 90.69 81 ARG A C 1
ATOM 634 O O . ARG A 1 81 ? 23.75 -14.484 2.209 1 90.69 81 ARG A O 1
ATOM 641 N N . PRO A 1 82 ? 25.031 -16.25 2.975 1 88.94 82 PRO A N 1
ATOM 642 C CA . PRO A 1 82 ? 25.984 -15.32 3.588 1 88.94 82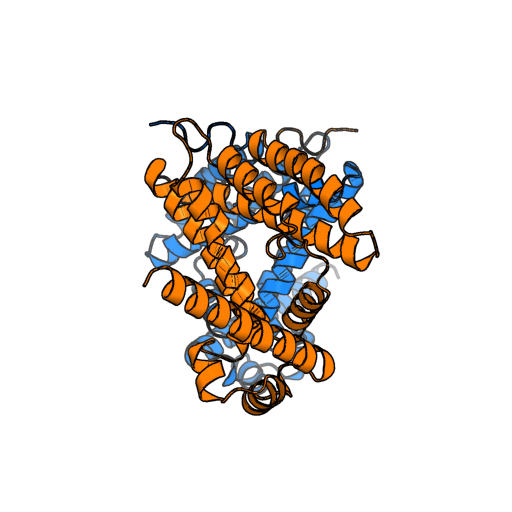 PRO A CA 1
ATOM 643 C C . PRO A 1 82 ? 26.562 -14.328 2.584 1 88.94 82 PRO A C 1
ATOM 645 O O . PRO A 1 82 ? 26.969 -14.719 1.488 1 88.94 82 PRO A O 1
ATOM 648 N N . GLY A 1 83 ? 26.547 -13.109 2.906 1 87.44 83 GLY A N 1
ATOM 649 C CA . GLY A 1 83 ? 27.109 -12.086 2.045 1 87.44 83 GLY A CA 1
ATOM 650 C C . GLY A 1 83 ? 26.125 -11.516 1.05 1 87.44 83 GLY A C 1
ATOM 651 O O . GLY A 1 83 ? 26.375 -10.492 0.419 1 87.44 83 GLY A O 1
ATOM 652 N N . GLU A 1 84 ? 25 -12.18 0.922 1 92.62 84 GLU A N 1
ATOM 653 C CA . GLU A 1 84 ? 23.953 -11.703 0.017 1 92.62 84 GLU A CA 1
ATOM 654 C C . GLU A 1 84 ? 23.141 -10.594 0.664 1 92.62 84 GLU A C 1
ATOM 656 O O . GLU A 1 84 ? 22.656 -10.742 1.79 1 92.62 84 GLU A O 1
ATOM 661 N N . SER A 1 85 ? 23.047 -9.43 -0.081 1 93.25 85 SER A N 1
ATOM 662 C CA . SER A 1 85 ? 22.25 -8.328 0.44 1 93.25 85 SER A CA 1
ATOM 663 C C . SER A 1 85 ? 20.766 -8.641 0.361 1 93.25 85 SER A C 1
ATOM 665 O O . SER A 1 85 ? 20.359 -9.586 -0.317 1 93.25 85 SER A O 1
ATOM 667 N N . ALA A 1 86 ? 19.969 -7.887 1.077 1 94.81 86 ALA A N 1
ATOM 668 C CA . ALA A 1 86 ? 18.531 -8.047 1.042 1 94.81 86 ALA A CA 1
ATOM 669 C C . ALA A 1 86 ? 17.984 -7.84 -0.37 1 94.81 86 ALA A C 1
ATOM 671 O O . ALA A 1 86 ? 17.109 -8.586 -0.823 1 94.81 86 ALA A O 1
ATOM 672 N N . VAL A 1 87 ? 18.5 -6.844 -1.065 1 96.12 87 VAL A N 1
ATOM 673 C CA . VAL A 1 87 ? 18.047 -6.543 -2.416 1 96.12 87 VAL A CA 1
ATOM 674 C C . VAL 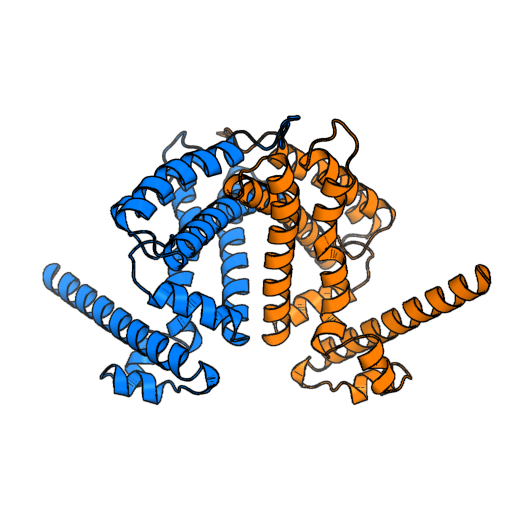A 1 87 ? 18.406 -7.695 -3.354 1 96.12 87 VAL A C 1
ATOM 676 O O . VAL A 1 87 ? 17.578 -8.117 -4.172 1 96.12 87 VAL A O 1
ATOM 679 N N . ALA A 1 88 ? 19.625 -8.195 -3.215 1 95.5 88 ALA A N 1
ATOM 680 C CA . ALA A 1 88 ? 20.062 -9.32 -4.047 1 95.5 88 ALA A CA 1
ATOM 681 C C . ALA A 1 88 ? 19.188 -10.547 -3.803 1 95.5 88 ALA A C 1
ATOM 683 O O . ALA A 1 88 ? 18.828 -11.258 -4.742 1 95.5 88 ALA A O 1
ATOM 684 N N . ALA A 1 89 ? 18.844 -10.797 -2.533 1 96.06 89 ALA A N 1
ATOM 685 C CA . ALA A 1 89 ? 18 -11.93 -2.176 1 96.06 89 ALA A CA 1
ATOM 686 C C . ALA A 1 89 ? 16.594 -11.781 -2.768 1 96.06 89 ALA A C 1
ATOM 688 O O . ALA A 1 89 ? 16.047 -12.727 -3.34 1 96.06 89 ALA A O 1
ATOM 689 N N . ALA A 1 90 ? 16 -10.594 -2.604 1 96 90 ALA A N 1
ATOM 690 C CA . ALA A 1 90 ? 14.672 -10.32 -3.154 1 96 90 ALA A CA 1
ATOM 691 C C . ALA A 1 90 ? 14.68 -10.438 -4.676 1 96 90 ALA A C 1
ATOM 693 O O . ALA A 1 90 ? 13.758 -11.008 -5.262 1 96 90 ALA A O 1
ATOM 694 N N . ARG A 1 91 ? 15.711 -9.898 -5.305 1 96.44 91 ARG A N 1
ATOM 695 C CA . ARG A 1 91 ? 15.883 -9.992 -6.75 1 96.44 91 ARG A CA 1
ATOM 696 C C . ARG A 1 91 ? 15.945 -11.453 -7.199 1 96.44 91 ARG A C 1
ATOM 698 O O . ARG A 1 91 ? 15.234 -11.852 -8.117 1 96.44 91 ARG A O 1
ATOM 705 N N . ARG A 1 92 ? 16.781 -12.195 -6.586 1 96.44 92 ARG A N 1
ATOM 706 C CA . ARG A 1 92 ? 16.953 -13.609 -6.918 1 96.44 92 ARG A CA 1
ATOM 707 C C . ARG A 1 92 ? 15.625 -14.359 -6.797 1 96.44 92 ARG A C 1
ATOM 709 O O . ARG A 1 92 ? 15.242 -15.109 -7.695 1 96.44 92 ARG A O 1
ATOM 716 N N . GLN A 1 93 ? 14.969 -14.156 -5.695 1 95.62 93 GLN A N 1
ATOM 717 C CA . GLN A 1 93 ? 13.703 -14.828 -5.449 1 95.62 93 GLN A CA 1
ATOM 718 C C . GLN A 1 93 ? 12.68 -14.484 -6.535 1 95.62 93 GLN A C 1
ATOM 720 O O . GLN A 1 93 ? 11.953 -15.359 -7.004 1 95.62 93 GLN A O 1
ATOM 725 N N . PHE A 1 94 ? 12.57 -13.242 -6.914 1 96.56 94 PHE A N 1
ATOM 726 C CA . PHE A 1 94 ? 11.648 -12.82 -7.961 1 96.56 94 PHE A C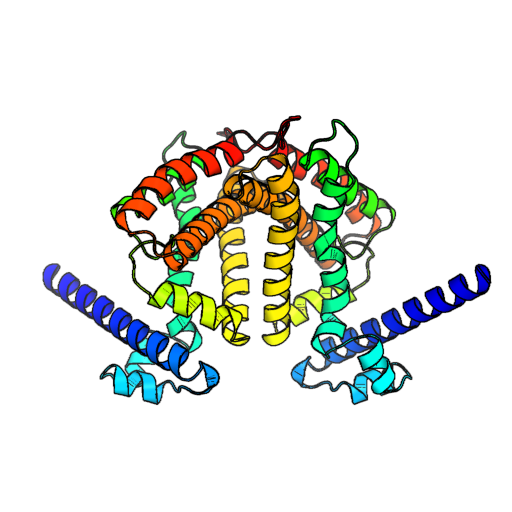A 1
ATOM 727 C C . PHE A 1 94 ? 12.016 -13.461 -9.297 1 96.56 94 PHE A C 1
ATOM 729 O O . PHE A 1 94 ? 11.148 -14 -9.984 1 96.56 94 PHE A O 1
ATOM 736 N N . LEU A 1 95 ? 13.312 -13.422 -9.68 1 96.56 95 LEU A N 1
ATOM 737 C CA . LEU A 1 95 ? 13.797 -13.953 -10.945 1 96.56 95 LEU A CA 1
ATOM 738 C C . LEU A 1 95 ? 13.547 -15.453 -11.047 1 96.56 95 LEU A C 1
ATOM 740 O O . LEU A 1 95 ? 13.258 -15.969 -12.133 1 96.56 95 LEU A O 1
ATOM 744 N N . GLU A 1 96 ? 13.602 -16.125 -9.984 1 95.12 96 GLU A N 1
ATOM 745 C CA . GLU A 1 96 ? 13.406 -17.578 -9.953 1 95.12 96 GLU A CA 1
ATOM 746 C C . GLU A 1 96 ? 11.961 -17.938 -10.281 1 95.12 96 GLU A C 1
ATOM 748 O O . GLU A 1 96 ? 11.68 -19.078 -10.68 1 95.12 96 GLU A O 1
ATOM 753 N N . GLN A 1 97 ? 11.102 -17 -10.094 1 94.19 97 GLN A N 1
ATOM 754 C CA . GLN A 1 97 ? 9.688 -17.266 -10.344 1 94.19 97 GLN A CA 1
ATOM 755 C C . GLN A 1 97 ? 9.359 -17.094 -11.82 1 94.19 97 GLN A C 1
ATOM 757 O O . GLN A 1 97 ? 8.297 -17.531 -12.273 1 94.19 97 GLN A O 1
ATOM 762 N N . ILE A 1 98 ? 10.211 -16.469 -12.609 1 95.25 98 ILE A N 1
ATOM 763 C CA . ILE A 1 98 ? 9.898 -16.062 -13.977 1 95.25 98 ILE A CA 1
ATOM 764 C C . ILE A 1 98 ? 9.836 -17.297 -14.875 1 95.25 98 ILE A C 1
ATOM 766 O O . ILE A 1 98 ? 8.859 -17.484 -15.602 1 95.25 98 ILE A O 1
ATOM 770 N N . PRO A 1 99 ? 10.891 -18.219 -14.828 1 93.44 99 PRO A N 1
ATOM 771 C CA . PRO A 1 99 ? 10.836 -19.391 -15.703 1 93.44 99 PRO A CA 1
ATOM 772 C C . PRO A 1 99 ? 9.633 -20.281 -15.422 1 93.44 99 PRO A C 1
ATOM 774 O O . PRO A 1 99 ? 9.133 -20.953 -16.328 1 93.44 99 PRO A O 1
ATOM 777 N N . ARG A 1 100 ? 9.086 -20.281 -14.25 1 90.31 100 ARG A N 1
ATOM 778 C CA . ARG A 1 100 ? 7.938 -21.094 -13.859 1 90.31 100 ARG A CA 1
ATOM 779 C C . ARG A 1 100 ? 6.633 -20.406 -14.25 1 90.31 100 ARG A C 1
ATOM 781 O O . ARG A 1 100 ? 5.551 -20.984 -14.086 1 90.31 100 ARG A O 1
ATOM 788 N N . ARG A 1 101 ? 6.758 -19.25 -14.742 1 92 101 ARG A N 1
ATOM 789 C CA . ARG A 1 101 ? 5.594 -18.438 -15.078 1 92 101 ARG A CA 1
ATOM 790 C C . ARG A 1 101 ? 4.613 -18.375 -13.914 1 92 101 ARG A C 1
ATOM 792 O O . ARG A 1 101 ? 3.416 -18.609 -14.086 1 92 101 ARG A O 1
ATOM 799 N N . ASP A 1 102 ? 5.141 -18.047 -12.828 1 89.81 102 ASP A N 1
ATOM 800 C CA . ASP A 1 102 ? 4.379 -18.109 -11.578 1 89.81 102 ASP A CA 1
ATOM 801 C C . ASP A 1 102 ? 3.314 -17.016 -11.539 1 89.81 102 ASP A C 1
ATOM 803 O O . ASP A 1 102 ? 3.617 -15.836 -11.742 1 89.81 102 ASP A O 1
ATOM 807 N N . PRO A 1 103 ? 2.098 -17.391 -11.156 1 86.56 103 PRO A N 1
ATOM 808 C CA . PRO A 1 103 ? 1.037 -16.375 -11.094 1 86.56 103 PRO A CA 1
ATOM 809 C C . PRO A 1 103 ? 1.283 -15.336 -10.008 1 86.56 103 PRO A C 1
ATOM 811 O O . PRO A 1 103 ? 0.76 -14.219 -10.094 1 86.56 103 PRO A O 1
ATOM 814 N N . SER A 1 104 ? 2.084 -15.672 -9.039 1 85.38 104 SER A N 1
ATOM 815 C CA . SER A 1 104 ? 2.342 -14.773 -7.914 1 85.38 104 SER A CA 1
ATOM 816 C C . SER A 1 104 ? 3.078 -13.516 -8.367 1 85.38 104 SER A C 1
ATOM 818 O O . SER A 1 104 ? 3.086 -12.508 -7.66 1 85.38 104 SER A O 1
ATOM 820 N N . ILE A 1 105 ? 3.678 -13.547 -9.5 1 90.88 105 ILE A N 1
ATOM 821 C CA . ILE A 1 105 ? 4.379 -12.359 -9.984 1 90.88 105 ILE A CA 1
ATOM 822 C C . ILE A 1 105 ? 3.711 -11.852 -11.258 1 90.88 105 ILE A C 1
ATOM 824 O O . ILE A 1 105 ? 4.336 -11.148 -12.055 1 90.88 105 ILE A O 1
ATOM 828 N N . GLY A 1 106 ? 2.471 -12.266 -11.453 1 88.94 106 GLY A N 1
ATOM 829 C CA . GLY A 1 106 ? 1.67 -11.758 -12.555 1 88.94 106 GLY A CA 1
ATOM 830 C C . GLY A 1 106 ? 1.95 -12.453 -13.875 1 88.94 106 GLY A C 1
ATOM 831 O O . GLY A 1 106 ? 1.654 -11.922 -14.945 1 88.94 106 GLY A O 1
ATOM 832 N N . LEU A 1 107 ? 2.572 -13.617 -13.734 1 91.25 107 LEU A N 1
ATOM 833 C CA . LEU A 1 107 ? 2.824 -14.398 -14.938 1 91.25 107 LEU A CA 1
ATOM 834 C C . LEU A 1 107 ? 1.956 -15.656 -14.961 1 91.25 107 LEU A C 1
ATOM 836 O O . LEU A 1 107 ? 1.209 -15.914 -14.016 1 91.25 107 LEU A O 1
ATOM 840 N N . GLY A 1 108 ? 1.899 -16.516 -16.062 1 82.06 108 GLY A N 1
ATOM 841 C CA . GLY A 1 108 ? 1.199 -17.781 -16.141 1 82.06 108 GLY A CA 1
ATOM 842 C C . GLY A 1 108 ? 0.051 -17.766 -17.125 1 82.06 108 GLY A C 1
ATOM 843 O O . GLY A 1 108 ? -0.423 -18.828 -17.547 1 82.06 108 GLY A O 1
ATOM 844 N N . GLY A 1 109 ? -0.406 -16.656 -17.422 1 77.19 109 GLY A N 1
ATOM 845 C CA . GLY A 1 109 ? -1.368 -16.578 -18.516 1 77.19 109 GLY A CA 1
ATOM 846 C C . GLY A 1 109 ? -2.779 -16.938 -18.094 1 77.19 109 GLY A C 1
ATOM 847 O O . GLY A 1 109 ? -3.684 -17.016 -18.922 1 77.19 109 GLY A O 1
ATOM 848 N N . ASP A 1 110 ? -2.898 -17.328 -16.797 1 83.69 110 ASP A N 1
ATOM 849 C CA . ASP A 1 110 ? -4.266 -17.578 -16.344 1 83.69 110 ASP A CA 1
ATOM 850 C C . ASP A 1 110 ? -5.055 -16.281 -16.203 1 83.69 110 ASP A C 1
ATOM 852 O O . ASP A 1 110 ? -4.746 -15.453 -15.352 1 83.69 110 ASP A O 1
ATOM 856 N N . PRO A 1 111 ? -6.113 -16.172 -17 1 87.94 111 PRO A N 1
ATOM 857 C CA . PRO A 1 111 ? -6.871 -14.914 -16.984 1 87.94 111 PRO A CA 1
ATOM 858 C C . PRO A 1 111 ? -7.523 -14.633 -15.633 1 87.94 111 PRO A C 1
ATOM 860 O O . PRO A 1 111 ? -7.945 -13.5 -15.367 1 87.94 111 PRO A O 1
ATOM 863 N N . ARG A 1 112 ? -7.59 -15.625 -14.82 1 91.94 112 ARG A N 1
ATOM 864 C CA . ARG A 1 112 ? -8.25 -15.469 -13.531 1 91.94 112 ARG A CA 1
ATOM 865 C C . ARG A 1 112 ? -7.461 -14.531 -12.625 1 91.94 112 ARG A C 1
ATOM 867 O O . ARG A 1 112 ? -8.023 -13.922 -11.711 1 91.94 112 ARG A O 1
ATOM 874 N N . THR A 1 113 ? -6.168 -14.391 -12.875 1 89.81 113 THR A N 1
ATOM 875 C CA . THR A 1 113 ? -5.383 -13.461 -12.086 1 89.81 113 THR A CA 1
ATOM 876 C C . THR A 1 113 ? -5.844 -12.023 -12.32 1 89.81 113 THR A C 1
ATOM 878 O O . THR A 1 113 ? -5.918 -11.227 -11.383 1 89.81 113 THR A O 1
ATOM 881 N N . LEU A 1 114 ? -6.215 -11.742 -13.516 1 90.31 114 LEU A N 1
ATOM 882 C CA . LEU A 1 114 ? -6.754 -10.43 -13.844 1 90.31 114 LEU A CA 1
ATOM 883 C C . LEU A 1 114 ? -8.172 -10.266 -13.305 1 90.31 114 LEU A C 1
ATOM 885 O O . LEU A 1 114 ? -8.555 -9.18 -12.867 1 90.31 114 LEU A O 1
ATOM 889 N N . LYS A 1 115 ? -8.891 -11.328 -13.336 1 94.19 115 LYS A N 1
ATOM 890 C CA . LYS A 1 115 ? -10.234 -11.297 -12.773 1 94.19 115 LYS A CA 1
ATOM 891 C C . LYS A 1 115 ? -10.203 -11.008 -11.273 1 94.19 115 LYS A C 1
ATOM 893 O O . LYS A 1 115 ? -11.047 -10.281 -10.75 1 94.19 115 LYS A O 1
ATOM 898 N N . VAL A 1 116 ? -9.219 -11.602 -10.656 1 93.94 116 VAL A N 1
ATOM 899 C CA . VAL A 1 116 ? -9.062 -11.367 -9.219 1 93.94 116 VAL A CA 1
ATOM 900 C C . VAL A 1 116 ? -8.773 -9.891 -8.961 1 93.94 116 VAL A C 1
ATOM 902 O O . VAL A 1 116 ? -9.352 -9.289 -8.062 1 93.94 116 VAL A O 1
ATOM 905 N N . ARG A 1 117 ? -7.887 -9.297 -9.703 1 89.56 117 ARG A N 1
ATOM 906 C CA . ARG A 1 117 ? -7.566 -7.879 -9.562 1 89.56 117 ARG A CA 1
ATOM 907 C C . ARG A 1 117 ? -8.812 -7.016 -9.734 1 89.56 117 ARG A C 1
ATOM 909 O O . ARG A 1 117 ? -9.016 -6.051 -9 1 89.56 117 ARG A O 1
ATOM 916 N N . GLN A 1 118 ? -9.578 -7.371 -10.711 1 91.75 118 GLN A N 1
ATOM 917 C CA . GLN A 1 118 ? -10.82 -6.637 -10.953 1 91.75 118 GLN A CA 1
ATOM 918 C C . GLN A 1 118 ? -11.781 -6.797 -9.781 1 91.75 118 GLN A C 1
ATOM 920 O O . GLN A 1 118 ? -12.422 -5.832 -9.359 1 91.75 118 GLN A O 1
ATOM 925 N N . LEU A 1 119 ? -11.922 -7.996 -9.281 1 94.69 119 LEU A N 1
ATOM 926 C CA . LEU A 1 119 ? -12.789 -8.266 -8.141 1 94.69 119 LEU A CA 1
ATOM 927 C C . LEU A 1 119 ? -12.359 -7.453 -6.926 1 94.69 119 LEU A C 1
ATOM 929 O O . LEU A 1 119 ? -13.195 -6.906 -6.211 1 94.69 119 LEU A O 1
ATOM 933 N N . ILE A 1 120 ? -11.062 -7.391 -6.734 1 91.31 120 ILE A N 1
ATOM 934 C CA . ILE A 1 120 ? -10.523 -6.637 -5.609 1 91.31 120 ILE A CA 1
ATOM 935 C C . ILE A 1 120 ? -10.898 -5.16 -5.75 1 91.31 120 ILE A C 1
ATOM 937 O O . ILE A 1 120 ? -11.305 -4.523 -4.777 1 91.31 120 ILE A O 1
ATOM 941 N N . LYS A 1 121 ? -10.781 -4.641 -6.91 1 88.56 121 LYS A N 1
ATOM 942 C CA . LYS A 1 121 ? -11.102 -3.238 -7.168 1 88.56 121 LYS A CA 1
ATOM 943 C C . LYS A 1 121 ? -12.586 -2.957 -6.914 1 88.56 121 LYS A C 1
ATOM 945 O O . LYS A 1 121 ? -12.945 -1.87 -6.457 1 88.56 121 LYS A O 1
ATOM 950 N N . GLU A 1 122 ? -13.383 -3.945 -7.098 1 91.88 122 GLU A N 1
ATOM 951 C CA . GLU A 1 122 ? -14.82 -3.711 -7.113 1 91.88 122 GLU A CA 1
ATOM 952 C C . GLU A 1 122 ? -15.469 -4.148 -5.801 1 91.88 122 GLU A C 1
ATOM 954 O O . GLU A 1 122 ? -16.641 -3.873 -5.559 1 91.88 122 GLU A O 1
ATOM 959 N N . THR A 1 123 ? -14.758 -4.844 -5 1 93.38 123 THR A N 1
ATOM 960 C CA . THR A 1 123 ? -15.344 -5.457 -3.812 1 93.38 123 THR A CA 1
ATOM 961 C C . THR A 1 123 ? -14.664 -4.945 -2.545 1 93.38 123 THR A C 1
ATOM 963 O O . THR A 1 123 ? -13.531 -5.328 -2.24 1 93.38 123 THR A O 1
ATOM 966 N N . PRO A 1 124 ? -15.352 -4.234 -1.695 1 91.69 124 PRO A N 1
ATOM 967 C CA . PRO A 1 124 ? -14.758 -3.611 -0.511 1 91.69 124 PRO A CA 1
ATOM 968 C C . PRO A 1 124 ? -14.148 -4.633 0.449 1 91.69 124 PRO A C 1
ATOM 970 O O . PRO A 1 124 ? -13.031 -4.438 0.941 1 91.69 124 PRO A O 1
ATOM 973 N N . THR A 1 125 ? -14.797 -5.707 0.639 1 92.62 125 THR A N 1
ATOM 974 C CA . THR A 1 125 ? -14.289 -6.676 1.602 1 92.62 125 THR A CA 1
ATOM 975 C C . THR A 1 125 ? -13.008 -7.332 1.088 1 92.62 125 THR A C 1
ATOM 977 O O . THR A 1 125 ? -12.109 -7.637 1.868 1 92.62 125 THR A O 1
ATOM 980 N N . LEU A 1 126 ? -12.883 -7.516 -0.237 1 93.69 126 LEU A N 1
ATOM 981 C CA . LEU A 1 126 ? -11.664 -8.055 -0.816 1 93.69 126 LEU A CA 1
ATOM 982 C C . LEU A 1 126 ? -10.531 -7.027 -0.755 1 93.69 126 LEU A C 1
ATOM 984 O O . LEU A 1 126 ? -9.391 -7.371 -0.44 1 93.69 126 LEU A O 1
ATOM 988 N N . ALA A 1 127 ? -10.859 -5.828 -0.99 1 88.88 127 ALA A N 1
ATOM 989 C CA . ALA A 1 127 ? -9.883 -4.746 -0.902 1 88.88 127 ALA A CA 1
ATOM 990 C C . ALA A 1 127 ? -9.336 -4.621 0.516 1 88.88 127 ALA A C 1
ATOM 992 O O . ALA A 1 127 ? -8.133 -4.41 0.706 1 88.88 127 ALA A O 1
ATOM 993 N N . HIS A 1 128 ? -10.203 -4.758 1.462 1 88.38 128 HIS A N 1
ATOM 994 C CA . HIS A 1 128 ? -9.797 -4.723 2.863 1 88.38 128 HIS A CA 1
ATOM 995 C C . HIS A 1 128 ? -8.766 -5.801 3.164 1 88.38 128 HIS A C 1
ATOM 997 O O . HIS A 1 128 ? -7.762 -5.535 3.832 1 88.38 128 HIS A O 1
ATOM 1003 N N . ARG A 1 129 ? -8.961 -6.93 2.598 1 89 129 ARG A N 1
ATOM 1004 C CA . ARG A 1 129 ? -8.031 -8.031 2.828 1 89 129 ARG A CA 1
ATOM 1005 C C . ARG A 1 129 ? -6.676 -7.746 2.182 1 89 129 ARG A C 1
ATOM 1007 O O . ARG A 1 129 ? -5.633 -8.086 2.74 1 89 129 ARG A O 1
ATOM 1014 N N . VAL A 1 130 ? -6.711 -7.113 1.08 1 87.38 130 VAL A N 1
ATOM 1015 C CA . VAL A 1 130 ? -5.484 -6.828 0.345 1 87.38 130 VAL A CA 1
ATOM 1016 C C . VAL A 1 130 ? -4.648 -5.805 1.108 1 87.38 130 VAL A C 1
ATOM 1018 O O . VAL A 1 130 ? -3.424 -5.914 1.176 1 87.38 130 VAL A O 1
ATOM 1021 N N . VAL A 1 131 ? -5.277 -4.852 1.666 1 84 131 VAL A N 1
ATOM 1022 C CA . VAL A 1 131 ? -4.582 -3.844 2.461 1 84 131 VAL A CA 1
ATOM 1023 C C . VAL A 1 131 ? -3.885 -4.508 3.645 1 84 131 VAL A C 1
ATOM 1025 O O . VAL A 1 131 ? -2.713 -4.238 3.914 1 84 131 VAL A O 1
ATOM 1028 N N . ILE A 1 132 ? -4.621 -5.371 4.281 1 83.31 132 ILE A N 1
ATOM 1029 C CA . ILE A 1 132 ? -4.094 -6.062 5.453 1 83.31 132 ILE A CA 1
ATOM 1030 C C . ILE A 1 132 ? -2.893 -6.914 5.051 1 83.31 132 ILE A C 1
ATOM 1032 O O . ILE A 1 132 ? -1.864 -6.91 5.73 1 83.31 132 ILE A O 1
ATOM 1036 N N . PHE A 1 133 ? -3.033 -7.531 3.941 1 86.44 133 PHE A N 1
ATOM 1037 C CA . PHE A 1 133 ? -1.963 -8.398 3.461 1 86.44 133 PHE A CA 1
ATOM 1038 C C . PHE A 1 133 ? -0.739 -7.578 3.07 1 86.44 133 PHE A C 1
ATOM 1040 O O . PHE A 1 133 ? 0.396 -7.984 3.328 1 86.44 133 PHE A O 1
ATOM 1047 N N . HIS A 1 134 ? -0.957 -6.469 2.361 1 86.31 134 HIS A N 1
ATOM 1048 C CA . HIS A 1 134 ? 0.156 -5.617 1.954 1 86.31 134 HIS A CA 1
ATOM 1049 C C . HIS A 1 134 ? 0.925 -5.098 3.164 1 86.31 134 HIS A C 1
ATOM 1051 O O . HIS A 1 134 ? 2.156 -5.16 3.195 1 86.31 134 HIS A O 1
ATOM 1057 N N . MET A 1 135 ? 0.196 -4.613 4.156 1 86.19 135 MET A N 1
ATOM 1058 C CA . MET A 1 135 ? 0.825 -4.113 5.375 1 86.19 135 MET A CA 1
ATOM 1059 C C . MET A 1 135 ? 1.578 -5.223 6.098 1 86.19 135 MET A C 1
ATOM 1061 O O . MET A 1 135 ? 2.664 -4.996 6.637 1 86.19 135 MET A O 1
ATOM 1065 N N . ARG A 1 136 ? 0.988 -6.348 6.023 1 87.81 136 ARG A N 1
ATOM 1066 C CA . ARG A 1 136 ? 1.634 -7.492 6.66 1 87.81 136 ARG A CA 1
ATOM 1067 C C . ARG A 1 136 ? 2.926 -7.859 5.938 1 87.81 136 ARG A C 1
ATOM 1069 O O . ARG A 1 136 ? 3.93 -8.188 6.574 1 87.81 136 ARG A O 1
ATOM 1076 N N . SER A 1 137 ? 2.885 -7.883 4.625 1 93.19 137 SER A N 1
ATOM 1077 C CA . SER A 1 137 ? 4.078 -8.18 3.84 1 93.19 137 SER A CA 1
ATOM 1078 C C . SER A 1 137 ? 5.215 -7.219 4.172 1 93.19 137 SER A C 1
ATOM 1080 O O . SER A 1 137 ? 6.348 -7.645 4.398 1 93.19 137 SER A O 1
ATOM 1082 N N . VAL A 1 138 ? 4.902 -5.941 4.227 1 94.25 138 VAL A N 1
ATOM 1083 C CA . VAL A 1 138 ? 5.906 -4.93 4.555 1 94.25 138 VAL A CA 1
ATOM 1084 C C . VAL A 1 138 ? 6.449 -5.176 5.957 1 94.25 138 VAL A C 1
ATOM 1086 O O . VAL A 1 138 ? 7.664 -5.176 6.172 1 94.25 138 VAL A O 1
ATOM 1089 N N . GLN A 1 139 ? 5.555 -5.488 6.855 1 93.75 139 GLN A N 1
ATOM 1090 C CA . GLN A 1 139 ? 5.957 -5.68 8.242 1 93.75 139 GLN A CA 1
ATOM 1091 C C . GLN A 1 139 ? 6.816 -6.93 8.406 1 93.75 139 GLN A C 1
ATOM 1093 O O . GLN A 1 139 ? 7.797 -6.926 9.148 1 93.75 139 GLN A O 1
ATOM 1098 N N . LEU A 1 140 ? 6.438 -8 7.805 1 95.12 140 LEU A N 1
ATOM 1099 C CA . LEU A 1 140 ? 7.211 -9.234 7.883 1 95.12 140 LEU A CA 1
ATOM 1100 C C . LEU A 1 140 ? 8.633 -9.016 7.387 1 95.12 140 LEU A C 1
ATOM 1102 O O . LEU A 1 140 ? 9.594 -9.453 8.023 1 95.12 140 LEU A O 1
ATOM 1106 N N . LEU A 1 141 ? 8.766 -8.344 6.266 1 96.88 141 LEU A N 1
ATOM 1107 C CA . LEU A 1 141 ? 10.094 -8.086 5.73 1 96.88 141 LEU A CA 1
ATOM 1108 C C . LEU A 1 141 ? 10.859 -7.117 6.625 1 96.88 141 LEU A C 1
ATOM 1110 O O . LEU A 1 141 ? 12.047 -7.312 6.879 1 96.88 141 LEU A O 1
ATOM 1114 N N . ALA A 1 142 ? 10.211 -6.125 7.113 1 96.81 142 ALA A N 1
ATOM 1115 C CA . ALA A 1 142 ? 10.844 -5.16 8.016 1 96.81 142 ALA A CA 1
ATOM 1116 C C . ALA A 1 142 ? 11.359 -5.844 9.273 1 96.81 142 ALA A C 1
ATOM 1118 O O . ALA A 1 142 ? 12.453 -5.527 9.75 1 96.81 142 ALA A O 1
ATOM 1119 N N . ASP A 1 143 ? 10.562 -6.766 9.812 1 96.06 143 ASP A N 1
ATOM 1120 C CA . ASP A 1 143 ? 10.977 -7.504 11 1 96.06 143 ASP A CA 1
ATOM 1121 C C . ASP A 1 143 ? 12.266 -8.281 10.734 1 96.06 143 ASP A C 1
ATOM 1123 O O . ASP A 1 143 ? 13.18 -8.281 11.57 1 96.06 143 ASP A O 1
ATOM 1127 N N . GLU A 1 144 ? 12.305 -8.93 9.617 1 95.69 144 GLU A N 1
ATOM 1128 C CA . GLU A 1 144 ? 13.508 -9.68 9.258 1 95.69 144 GLU A CA 1
ATOM 1129 C C . GLU A 1 144 ? 14.719 -8.758 9.156 1 95.69 144 GLU A C 1
ATOM 1131 O O . GLU A 1 144 ? 15.797 -9.086 9.641 1 95.69 144 GLU A O 1
ATOM 1136 N N . LEU A 1 145 ? 14.578 -7.617 8.555 1 95.94 145 LEU A N 1
ATOM 1137 C CA . LEU A 1 145 ? 15.672 -6.672 8.352 1 95.94 145 LEU A CA 1
ATOM 1138 C C . LEU A 1 145 ? 16.094 -6.031 9.672 1 95.94 145 LEU A C 1
ATOM 1140 O O . LEU A 1 145 ? 17.281 -5.844 9.922 1 95.94 145 LEU A O 1
ATOM 1144 N N . ALA A 1 146 ? 15.102 -5.727 10.469 1 95.5 146 ALA A N 1
ATOM 1145 C CA . ALA A 1 146 ? 15.359 -5.062 11.742 1 95.5 146 ALA A CA 1
ATOM 1146 C C . ALA A 1 146 ? 16.125 -5.977 12.695 1 95.5 146 ALA A C 1
ATOM 1148 O O . ALA A 1 146 ? 16.922 -5.508 13.523 1 95.5 146 ALA A O 1
ATOM 1149 N N . GLU A 1 147 ? 15.828 -7.238 12.609 1 92.88 147 GLU A N 1
ATOM 1150 C CA . GLU A 1 147 ? 16.562 -8.195 13.43 1 92.88 147 GLU A CA 1
ATOM 1151 C C . GLU A 1 147 ? 18.062 -8.086 13.195 1 92.88 147 GLU A C 1
ATOM 1153 O O . GLU A 1 147 ? 18.859 -8.258 14.125 1 92.88 147 GLU A O 1
ATOM 1158 N N . GLU A 1 148 ? 18.453 -7.738 12.062 1 89.88 148 GLU A N 1
ATOM 1159 C CA . GLU A 1 148 ? 19.875 -7.637 11.719 1 89.88 148 GLU A CA 1
ATOM 1160 C C . GLU A 1 148 ? 20.406 -6.23 11.969 1 89.88 148 GLU A C 1
ATOM 1162 O O . GLU A 1 148 ? 21.547 -6.059 12.391 1 89.88 148 GLU A O 1
ATOM 1167 N N . THR A 1 149 ? 19.609 -5.199 11.727 1 89.88 149 THR A N 1
ATOM 1168 C CA . THR A 1 149 ? 20.109 -3.824 11.734 1 89.88 149 THR A CA 1
ATOM 1169 C C . THR A 1 149 ? 19.797 -3.15 13.07 1 89.88 149 THR A C 1
ATOM 1171 O O . THR A 1 149 ? 20.453 -2.162 13.43 1 89.88 149 THR A O 1
ATOM 1174 N N . GLY A 1 150 ? 18.812 -3.598 13.719 1 92.31 150 GLY A N 1
ATOM 1175 C CA . GLY A 1 150 ? 18.391 -2.98 14.961 1 92.31 150 GLY A CA 1
ATOM 1176 C C . GLY A 1 150 ? 17.672 -1.658 14.758 1 92.31 150 GLY A C 1
ATOM 1177 O O . GLY A 1 150 ? 17.438 -0.914 15.711 1 92.31 150 GLY A O 1
ATOM 1178 N N . ASP A 1 151 ? 17.359 -1.317 13.547 1 94.38 151 ASP A N 1
ATOM 1179 C CA . ASP A 1 151 ? 16.703 -0.059 13.203 1 94.38 151 ASP A CA 1
ATOM 1180 C C . ASP A 1 151 ? 15.383 -0.306 12.477 1 94.38 151 ASP A C 1
ATOM 1182 O O . ASP A 1 151 ? 15.367 -0.473 11.258 1 94.38 151 ASP A O 1
ATOM 1186 N N . MET A 1 152 ? 14.312 -0.275 13.195 1 94.88 152 MET A N 1
ATOM 1187 C CA . MET A 1 152 ? 13 -0.625 12.648 1 94.88 152 MET A CA 1
ATOM 1188 C C . MET A 1 152 ? 12.562 0.389 11.594 1 94.88 152 MET A C 1
ATOM 1190 O O . MET A 1 152 ? 11.945 0.023 10.594 1 94.88 152 MET A O 1
ATOM 1194 N N . LEU A 1 153 ? 12.867 1.618 11.75 1 94.88 153 LEU A N 1
ATOM 1195 C CA . LEU A 1 153 ? 12.461 2.629 10.781 1 94.88 153 LEU A CA 1
ATOM 1196 C C . LEU A 1 153 ? 13.102 2.359 9.414 1 94.88 153 LEU A C 1
ATOM 1198 O O . LEU A 1 153 ? 12.398 2.252 8.414 1 94.88 153 LEU A O 1
ATOM 1202 N N . LEU A 1 154 ? 14.422 2.229 9.383 1 95.75 154 LEU A N 1
ATOM 1203 C CA . LEU A 1 154 ? 15.109 2.02 8.117 1 95.75 154 LEU A CA 1
ATOM 1204 C C . LEU A 1 154 ? 14.742 0.663 7.52 1 95.75 154 LEU A C 1
ATOM 1206 O O . LEU A 1 154 ? 14.68 0.514 6.297 1 95.75 154 LEU A O 1
ATOM 1210 N N . ALA A 1 155 ? 14.484 -0.32 8.461 1 96.75 155 ALA A N 1
ATOM 1211 C CA . ALA A 1 155 ? 14.016 -1.618 7.984 1 96.75 155 ALA A CA 1
ATOM 1212 C C . ALA A 1 155 ? 12.68 -1.486 7.254 1 96.75 155 ALA A C 1
ATOM 1214 O O . ALA A 1 155 ? 12.469 -2.105 6.207 1 96.75 155 ALA A O 1
ATOM 1215 N N . ARG A 1 156 ? 11.773 -0.69 7.789 1 96.62 156 ARG A N 1
ATOM 1216 C CA . ARG A 1 156 ? 10.477 -0.465 7.152 1 96.62 156 ARG A CA 1
ATOM 1217 C C . ARG A 1 156 ? 10.641 0.262 5.824 1 96.62 156 ARG A C 1
ATOM 1219 O O . ARG A 1 156 ? 9.961 -0.06 4.848 1 96.62 156 ARG A O 1
ATOM 1226 N N . VAL A 1 157 ? 11.484 1.226 5.785 1 97 157 VAL A N 1
ATOM 1227 C CA . VAL A 1 157 ? 11.75 1.961 4.551 1 97 157 VAL A CA 1
ATOM 1228 C C . VAL A 1 157 ? 12.297 1.01 3.488 1 97 157 VAL A C 1
ATOM 1230 O O . VAL A 1 157 ? 11.82 1.005 2.35 1 97 157 VAL A O 1
ATOM 1233 N N . ALA A 1 158 ? 13.281 0.204 3.867 1 97.12 158 ALA A N 1
ATOM 1234 C CA . ALA A 1 158 ? 13.867 -0.762 2.941 1 97.12 158 ALA A CA 1
ATOM 1235 C C . ALA A 1 158 ? 12.828 -1.763 2.457 1 97.12 158 ALA A C 1
ATOM 1237 O O . ALA A 1 158 ? 12.75 -2.064 1.264 1 97.12 158 ALA A O 1
ATOM 1238 N N . ALA A 1 159 ? 12.031 -2.283 3.41 1 97.31 159 ALA A N 1
ATOM 1239 C CA . ALA A 1 159 ? 10.977 -3.234 3.07 1 97.31 159 ALA A CA 1
ATOM 1240 C C . ALA A 1 159 ? 9.992 -2.629 2.078 1 97.31 159 ALA A C 1
ATOM 1242 O O . ALA A 1 159 ? 9.609 -3.271 1.096 1 97.31 159 ALA A O 1
ATOM 1243 N N . ALA A 1 160 ? 9.609 -1.421 2.33 1 95.88 160 ALA A N 1
ATOM 1244 C CA . ALA A 1 160 ? 8.672 -0.733 1.452 1 95.88 160 ALA A CA 1
ATOM 1245 C C . ALA A 1 160 ? 9.242 -0.569 0.049 1 95.88 160 ALA A C 1
ATOM 1247 O O . ALA A 1 160 ? 8.523 -0.688 -0.943 1 95.88 160 ALA A O 1
ATOM 1248 N N . GLN A 1 161 ? 10.531 -0.3 -0.05 1 96.56 161 GLN A N 1
ATOM 1249 C CA . GLN A 1 161 ? 11.18 -0.157 -1.35 1 96.56 161 GLN A CA 1
ATOM 1250 C C . GLN A 1 161 ? 11.148 -1.47 -2.127 1 96.56 161 GLN A C 1
ATOM 1252 O O . GLN A 1 161 ? 10.805 -1.49 -3.309 1 96.56 161 GLN A O 1
ATOM 1257 N N . LEU A 1 162 ? 11.523 -2.512 -1.444 1 97.25 162 LEU A N 1
ATOM 1258 C CA . LEU A 1 162 ? 11.617 -3.812 -2.098 1 97.25 162 LEU A CA 1
ATOM 1259 C C . LEU A 1 162 ? 10.242 -4.312 -2.518 1 97.25 162 LEU A C 1
ATOM 1261 O O . LEU A 1 162 ? 10.062 -4.777 -3.646 1 97.25 162 LEU A O 1
ATOM 1265 N N . ILE A 1 163 ? 9.32 -4.199 -1.646 1 96.38 163 ILE A N 1
ATOM 1266 C CA . ILE A 1 163 ? 7.957 -4.633 -1.94 1 96.38 163 ILE A CA 1
ATOM 1267 C C . ILE A 1 163 ? 7.355 -3.74 -3.023 1 96.38 163 ILE A C 1
ATOM 1269 O O . ILE A 1 163 ? 6.648 -4.223 -3.912 1 96.38 163 ILE A O 1
ATOM 1273 N N . GLY A 1 164 ? 7.629 -2.465 -2.928 1 95.56 164 GLY A N 1
ATOM 1274 C CA . GLY A 1 164 ? 7.168 -1.545 -3.957 1 95.56 164 GLY A CA 1
ATOM 1275 C C . GLY A 1 164 ? 7.676 -1.901 -5.344 1 95.56 164 GLY A C 1
ATOM 1276 O O . GLY A 1 164 ? 6.922 -1.837 -6.32 1 95.56 164 GLY A O 1
ATOM 1277 N N . ALA A 1 165 ? 8.953 -2.234 -5.473 1 96.81 165 ALA A N 1
ATOM 1278 C CA . ALA A 1 165 ? 9.523 -2.646 -6.754 1 96.81 165 ALA A CA 1
ATOM 1279 C C . ALA A 1 165 ? 8.844 -3.912 -7.27 1 96.81 165 ALA A C 1
ATOM 1281 O O . ALA A 1 165 ? 8.508 -4.004 -8.453 1 96.81 165 ALA A O 1
ATOM 1282 N N . ARG A 1 166 ? 8.711 -4.852 -6.367 1 96.06 166 ARG A N 1
ATOM 1283 C CA . ARG A 1 166 ? 8.039 -6.09 -6.73 1 96.06 166 ARG A CA 1
ATOM 1284 C C . ARG A 1 166 ? 6.637 -5.809 -7.27 1 96.06 166 ARG A C 1
ATOM 1286 O O . ARG A 1 166 ? 6.246 -6.344 -8.312 1 96.06 166 ARG A O 1
ATOM 1293 N N . ASN A 1 167 ? 5.871 -4.992 -6.59 1 94.31 167 ASN A N 1
ATOM 1294 C CA . ASN A 1 167 ? 4.504 -4.668 -6.988 1 94.31 167 ASN A CA 1
ATOM 1295 C C . ASN A 1 167 ? 4.469 -3.945 -8.328 1 94.31 167 ASN A C 1
ATOM 1297 O O . ASN A 1 167 ? 3.572 -4.184 -9.141 1 94.31 167 ASN A O 1
ATOM 1301 N N . ALA A 1 168 ? 5.414 -3.057 -8.547 1 96.06 168 ALA A N 1
ATOM 1302 C CA . ALA A 1 168 ? 5.492 -2.365 -9.828 1 96.06 168 ALA A CA 1
ATOM 1303 C C . ALA A 1 168 ? 5.699 -3.354 -10.977 1 96.06 168 ALA A C 1
ATOM 1305 O O . ALA A 1 168 ? 5.105 -3.207 -12.047 1 96.06 168 ALA A O 1
ATOM 1306 N N . LEU A 1 169 ? 6.527 -4.309 -10.773 1 96.94 169 LEU A N 1
ATOM 1307 C CA . LEU A 1 169 ? 6.797 -5.328 -11.781 1 96.94 169 LEU A CA 1
ATOM 1308 C C . LEU A 1 169 ? 5.555 -6.172 -12.047 1 96.94 169 LEU A C 1
ATOM 1310 O O . LEU A 1 169 ? 5.227 -6.449 -13.203 1 96.94 169 LEU A O 1
ATOM 1314 N N . ILE A 1 170 ? 4.883 -6.562 -11.008 1 93.5 170 ILE A N 1
ATOM 1315 C CA . ILE A 1 170 ? 3.674 -7.367 -11.133 1 93.5 170 ILE A CA 1
ATOM 1316 C C . ILE A 1 170 ? 2.605 -6.586 -11.891 1 93.5 170 ILE A C 1
ATOM 1318 O O . ILE A 1 170 ? 1.957 -7.125 -12.797 1 93.5 170 ILE A O 1
ATOM 1322 N N . MET A 1 171 ? 2.455 -5.359 -11.555 1 92.38 171 MET A N 1
ATOM 1323 C CA . MET A 1 171 ? 1.507 -4.492 -12.25 1 92.38 171 MET A CA 1
ATOM 1324 C C . MET A 1 171 ? 1.849 -4.395 -13.734 1 92.38 171 MET A C 1
ATOM 1326 O O . MET A 1 171 ? 0.96 -4.465 -14.586 1 92.38 171 MET A O 1
ATOM 1330 N N . GLN A 1 172 ? 3.105 -4.203 -14.039 1 94.56 172 GLN A N 1
ATOM 1331 C CA . GLN A 1 172 ? 3.512 -4.145 -15.445 1 94.56 172 GLN A CA 1
ATOM 1332 C C . GLN A 1 172 ? 3.156 -5.438 -16.172 1 94.56 172 GLN A C 1
ATOM 1334 O O . GLN A 1 172 ? 2.676 -5.406 -17.312 1 94.56 172 GLN A O 1
ATOM 1339 N N . ASN A 1 173 ? 3.434 -6.566 -15.531 1 95.38 173 ASN A N 1
ATOM 1340 C CA . ASN A 1 173 ? 3.094 -7.844 -16.141 1 95.38 173 ASN A CA 1
ATOM 1341 C C . ASN A 1 173 ? 1.597 -7.957 -16.422 1 95.38 173 ASN A C 1
ATOM 1343 O O . ASN A 1 173 ? 1.187 -8.422 -17.484 1 95.38 173 ASN A O 1
ATOM 1347 N N . HIS A 1 174 ? 0.826 -7.508 -15.5 1 92 174 HIS A N 1
ATOM 1348 C CA . HIS A 1 174 ? -0.623 -7.527 -15.672 1 92 174 HIS A CA 1
ATOM 1349 C C . HIS A 1 174 ? -1.054 -6.609 -16.812 1 92 174 HIS A C 1
ATOM 1351 O O . HIS A 1 174 ? -1.938 -6.961 -17.594 1 92 174 HIS A O 1
ATOM 1357 N N . GLU A 1 175 ? -0.483 -5.453 -16.906 1 91.62 175 GLU A N 1
ATOM 1358 C CA . GLU A 1 175 ? -0.803 -4.512 -17.984 1 91.62 175 GLU A CA 1
ATOM 1359 C C . GLU A 1 175 ? -0.461 -5.098 -19.344 1 91.62 175 GLU A C 1
ATOM 1361 O O . GLU A 1 175 ? -1.223 -4.941 -20.312 1 91.62 175 GLU A O 1
ATOM 1366 N N . ARG A 1 176 ? 0.643 -5.773 -19.438 1 93.38 176 ARG A N 1
ATOM 1367 C CA . ARG A 1 176 ? 1.045 -6.402 -20.688 1 93.38 176 ARG A CA 1
ATOM 1368 C C . ARG A 1 176 ? 0.107 -7.551 -21.047 1 93.38 176 ARG A C 1
ATOM 1370 O O . ARG A 1 176 ? -0.222 -7.742 -22.219 1 93.38 176 ARG A O 1
ATOM 1377 N N . THR A 1 177 ? -0.274 -8.273 -20 1 92.38 177 THR A N 1
ATOM 1378 C CA . THR A 1 177 ? -1.258 -9.328 -20.219 1 92.38 177 THR A CA 1
ATOM 1379 C C . THR A 1 177 ? -2.566 -8.75 -20.75 1 92.38 177 THR A C 1
ATOM 1381 O O . THR A 1 177 ? -3.141 -9.266 -21.703 1 92.38 177 THR A O 1
ATOM 1384 N N . LEU A 1 178 ? -3.018 -7.719 -20.219 1 88.94 178 LEU A N 1
ATOM 1385 C CA . LEU A 1 178 ? -4.25 -7.051 -20.625 1 88.94 178 LEU A CA 1
ATOM 1386 C C . LEU A 1 178 ? -4.129 -6.523 -22.047 1 88.94 178 LEU A C 1
ATOM 1388 O O . LEU A 1 178 ? -5.113 -6.508 -22.797 1 88.94 178 LEU A O 1
ATOM 1392 N N . ALA A 1 179 ? -2.916 -6.117 -22.422 1 91.75 179 ALA A N 1
ATOM 1393 C CA . ALA A 1 179 ? -2.666 -5.594 -23.766 1 91.75 179 ALA A CA 1
ATOM 1394 C C . ALA A 1 179 ? -2.613 -6.723 -24.797 1 91.75 179 ALA A C 1
ATOM 1396 O O . ALA A 1 179 ? -2.576 -6.473 -26 1 91.75 179 ALA A O 1
ATOM 1397 N N . GLY A 1 180 ? -2.523 -7.957 -24.359 1 90.56 180 GLY A N 1
ATOM 1398 C CA . GLY A 1 180 ? -2.574 -9.102 -25.25 1 90.56 180 GLY A CA 1
ATOM 1399 C C . GLY A 1 180 ? -1.201 -9.625 -25.641 1 90.56 180 GLY A C 1
ATOM 1400 O O . GLY A 1 180 ? -1.068 -10.414 -26.578 1 90.56 180 GLY A O 1
ATOM 1401 N N . ASP A 1 181 ? -0.166 -9.141 -24.953 1 93.5 181 ASP A N 1
ATOM 1402 C CA . ASP A 1 181 ? 1.169 -9.656 -25.219 1 93.5 181 ASP A CA 1
ATOM 1403 C C . ASP A 1 181 ? 1.257 -11.148 -24.891 1 93.5 181 ASP A C 1
ATOM 1405 O O . ASP A 1 181 ? 0.71 -11.594 -23.875 1 93.5 181 ASP A O 1
ATOM 1409 N N . PRO A 1 182 ? 1.929 -11.922 -25.75 1 91.88 182 PRO A N 1
ATOM 1410 C CA . PRO A 1 182 ? 2.1 -13.352 -25.453 1 91.88 182 PRO A CA 1
ATOM 1411 C C . PRO A 1 182 ? 2.9 -13.602 -24.188 1 91.88 182 PRO A C 1
ATOM 1413 O O . PRO A 1 182 ? 3.85 -12.875 -23.891 1 91.88 182 PRO A O 1
ATOM 1416 N N . ASP A 1 183 ? 2.537 -14.648 -23.484 1 88.25 183 ASP A N 1
ATOM 1417 C CA . ASP A 1 183 ? 3.119 -14.984 -22.188 1 88.25 183 ASP A CA 1
ATOM 1418 C C . ASP A 1 183 ? 4.641 -15.086 -22.281 1 88.25 183 ASP A C 1
ATOM 1420 O O . ASP A 1 183 ? 5.352 -14.625 -21.375 1 88.25 183 ASP A O 1
ATOM 1424 N N . ASP A 1 184 ? 5.086 -15.688 -23.344 1 89.69 184 ASP A N 1
ATOM 1425 C CA . ASP A 1 184 ? 6.523 -15.883 -23.516 1 89.69 184 ASP A CA 1
ATOM 1426 C C . ASP A 1 184 ? 7.242 -14.539 -23.641 1 89.69 184 ASP A C 1
ATOM 1428 O O . ASP A 1 184 ? 8.344 -14.367 -23.125 1 89.69 184 ASP A O 1
ATOM 1432 N N . GLU A 1 185 ? 6.617 -13.633 -24.328 1 93.06 185 GLU A N 1
ATOM 1433 C CA . GLU A 1 185 ? 7.199 -12.297 -24.484 1 93.06 185 GLU A CA 1
ATOM 1434 C C . GLU A 1 185 ? 7.184 -11.531 -23.172 1 93.06 185 GLU A C 1
ATOM 1436 O O . GLU A 1 185 ? 8.133 -10.812 -22.859 1 93.06 185 GLU A O 1
ATOM 1441 N N . ILE A 1 186 ? 6.117 -11.695 -22.422 1 94.38 186 ILE A N 1
ATOM 1442 C CA . ILE A 1 186 ? 6.023 -11.039 -21.125 1 94.38 186 ILE A CA 1
ATOM 1443 C C . ILE A 1 186 ? 7.117 -11.562 -20.203 1 94.38 186 ILE A C 1
ATOM 1445 O O . ILE A 1 186 ? 7.801 -10.789 -19.531 1 94.38 186 ILE A O 1
ATOM 1449 N N . ALA A 1 187 ? 7.281 -12.852 -20.203 1 93.81 187 ALA A N 1
ATOM 1450 C CA . ALA A 1 187 ? 8.273 -13.469 -19.328 1 93.81 187 ALA A CA 1
ATOM 1451 C C . ALA A 1 187 ? 9.68 -13 -19.688 1 93.81 187 ALA A C 1
ATOM 1453 O O . ALA A 1 187 ? 10.484 -12.711 -18.797 1 93.81 187 ALA A O 1
ATOM 1454 N N . LYS A 1 188 ? 9.992 -12.984 -20.984 1 92.19 188 LYS A N 1
ATOM 1455 C CA . LYS A 1 188 ? 11.305 -12.531 -21.422 1 92.19 188 LYS A CA 1
ATOM 1456 C C . LYS A 1 188 ? 11.555 -11.078 -21 1 92.19 188 LYS A C 1
ATOM 1458 O O . LYS A 1 188 ? 12.633 -10.75 -20.5 1 92.19 188 LYS A O 1
ATOM 1463 N N . GLY A 1 189 ? 10.578 -10.266 -21.188 1 95.81 189 GLY A N 1
ATOM 1464 C CA . GLY A 1 189 ? 10.711 -8.875 -20.812 1 95.81 189 GLY A CA 1
ATOM 1465 C C . GLY A 1 189 ? 10.742 -8.664 -19.312 1 95.81 189 GLY A C 1
ATOM 1466 O O . GLY A 1 189 ? 11.352 -7.703 -18.828 1 95.81 189 GLY A O 1
ATOM 1467 N N . CYS A 1 190 ? 10.102 -9.57 -18.578 1 96.81 190 CYS A N 1
ATOM 1468 C CA . CYS A 1 190 ? 9.992 -9.453 -17.125 1 96.81 190 CYS A CA 1
ATOM 1469 C C . CYS A 1 190 ? 11.359 -9.562 -16.469 1 96.81 190 CYS A C 1
ATOM 1471 O O . CYS A 1 190 ? 11.648 -8.852 -15.508 1 96.81 190 CYS A O 1
ATOM 1473 N N . ALA A 1 191 ? 12.219 -10.43 -17 1 96.06 191 ALA A N 1
ATOM 1474 C CA . ALA A 1 191 ? 13.547 -10.617 -16.422 1 96.06 191 ALA A CA 1
ATOM 1475 C C . ALA A 1 191 ? 14.375 -9.336 -16.531 1 96.06 191 ALA A C 1
ATOM 1477 O O . ALA A 1 191 ? 14.992 -8.906 -15.547 1 96.06 191 ALA A O 1
ATOM 1478 N N . GLU A 1 192 ? 14.375 -8.766 -17.672 1 96.12 192 GLU A N 1
ATOM 1479 C CA . GLU A 1 192 ? 15.094 -7.512 -17.875 1 96.12 192 GLU A CA 1
ATOM 1480 C C . GLU A 1 192 ? 14.523 -6.395 -17 1 96.12 192 GLU A C 1
ATOM 1482 O O . GLU A 1 192 ? 15.273 -5.613 -16.422 1 96.12 192 GLU A O 1
ATOM 1487 N N . ALA A 1 193 ? 13.258 -6.312 -16.953 1 97.69 193 ALA A N 1
ATOM 1488 C CA . ALA A 1 193 ? 12.578 -5.309 -16.141 1 97.69 193 ALA A CA 1
ATOM 1489 C C . ALA A 1 193 ? 12.945 -5.465 -14.664 1 97.69 193 ALA A C 1
ATOM 1491 O O . ALA A 1 193 ? 13.188 -4.477 -13.969 1 97.69 193 ALA A O 1
ATOM 1492 N N . ALA A 1 194 ? 12.93 -6.695 -14.227 1 97.94 194 ALA A N 1
ATOM 1493 C CA . ALA A 1 194 ? 13.258 -6.973 -12.828 1 97.94 194 ALA A CA 1
ATOM 1494 C C . ALA A 1 194 ? 14.672 -6.516 -12.492 1 97.94 194 ALA A C 1
ATOM 1496 O O . ALA A 1 194 ? 14.906 -5.914 -11.445 1 97.94 194 ALA A O 1
ATOM 1497 N N . GLU A 1 195 ? 15.633 -6.797 -13.398 1 97.25 195 GLU A N 1
ATOM 1498 C CA . GLU A 1 195 ? 17 -6.355 -13.188 1 97.25 195 GLU A CA 1
ATOM 1499 C C . GLU A 1 195 ? 17.078 -4.84 -13.062 1 97.25 195 GLU A C 1
ATOM 1501 O O . GLU A 1 195 ? 17.734 -4.316 -12.148 1 97.25 195 GLU A O 1
ATOM 1506 N N . ARG A 1 196 ? 16.391 -4.188 -13.891 1 96.62 196 ARG A N 1
ATOM 1507 C CA . ARG A 1 196 ? 16.406 -2.727 -13.883 1 96.62 196 ARG A CA 1
ATOM 1508 C C . ARG A 1 196 ? 15.734 -2.184 -12.617 1 96.62 196 ARG A C 1
ATOM 1510 O O . ARG A 1 196 ? 16.234 -1.241 -12 1 96.62 196 ARG A O 1
ATOM 1517 N N . ALA A 1 197 ? 14.594 -2.727 -12.242 1 97.5 197 ALA A N 1
ATOM 1518 C CA . ALA A 1 197 ? 13.852 -2.275 -11.07 1 97.5 197 ALA A CA 1
ATOM 1519 C C . ALA A 1 197 ? 14.664 -2.451 -9.797 1 97.5 197 ALA A C 1
ATOM 1521 O O . ALA A 1 197 ? 14.812 -1.512 -9.016 1 97.5 197 ALA A O 1
ATOM 1522 N N . PHE A 1 198 ? 15.234 -3.619 -9.609 1 97 198 PHE A N 1
ATOM 1523 C CA . PHE A 1 198 ? 15.984 -3.889 -8.391 1 97 198 PHE A CA 1
ATOM 1524 C C . PHE A 1 198 ? 17.312 -3.145 -8.406 1 97 198 PHE A C 1
ATOM 1526 O O . PHE A 1 198 ? 17.828 -2.77 -7.352 1 97 198 PHE A O 1
ATOM 1533 N N . ASP A 1 199 ? 17.906 -2.879 -9.602 1 95.94 199 ASP A N 1
ATOM 1534 C CA . ASP A 1 199 ? 19.094 -2.033 -9.695 1 95.94 199 ASP A CA 1
ATOM 1535 C C . ASP A 1 199 ? 18.812 -0.626 -9.172 1 95.94 199 ASP A C 1
ATOM 1537 O O . ASP A 1 199 ? 19.641 -0.033 -8.484 1 95.94 199 ASP A O 1
ATOM 1541 N N . LEU A 1 200 ? 17.656 -0.135 -9.555 1 94.56 200 LEU A N 1
ATOM 1542 C CA . LEU A 1 200 ? 17.281 1.199 -9.094 1 94.56 200 LEU A CA 1
ATOM 1543 C C . LEU A 1 200 ? 17.156 1.237 -7.574 1 94.56 200 LEU A C 1
ATOM 1545 O O . LEU A 1 200 ? 17.609 2.189 -6.934 1 94.56 200 LEU A O 1
ATOM 1549 N N . VAL A 1 201 ? 16.594 0.201 -6.953 1 95.94 201 VAL A N 1
ATOM 1550 C CA . VAL A 1 201 ? 16.453 0.109 -5.504 1 95.94 201 VAL A CA 1
ATOM 1551 C C . VAL A 1 201 ? 17.828 -0.004 -4.863 1 95.94 201 VAL A C 1
ATOM 1553 O O . VAL A 1 201 ? 18.094 0.618 -3.83 1 95.94 201 VAL A O 1
ATOM 1556 N N . GLU A 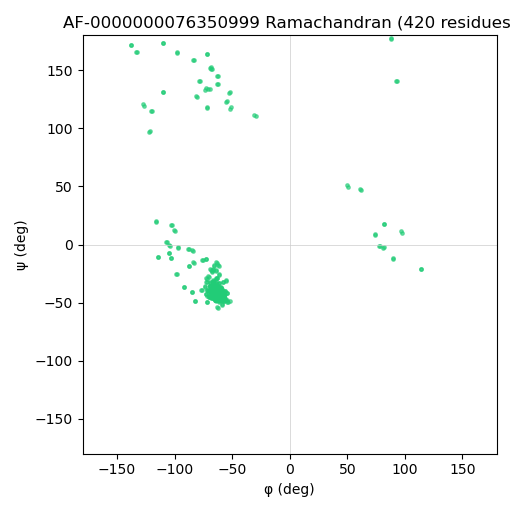1 202 ? 18.672 -0.764 -5.496 1 94.5 202 GLU A N 1
ATOM 1557 C CA . GLU A 1 202 ? 20 -1.019 -4.961 1 94.5 202 GLU A CA 1
ATOM 1558 C C . GLU A 1 202 ? 20.875 0.23 -5.043 1 94.5 202 GLU A C 1
ATOM 1560 O O . GLU A 1 202 ? 21.547 0.588 -4.074 1 94.5 202 GLU A O 1
ATOM 1565 N N . LYS A 1 203 ? 20.859 0.917 -6.152 1 92.5 203 LYS A N 1
ATOM 1566 C CA . LYS A 1 203 ? 21.75 2.043 -6.402 1 92.5 203 LYS A CA 1
ATOM 1567 C C . LYS A 1 203 ? 21.156 3.346 -5.875 1 92.5 203 LYS A C 1
ATOM 1569 O O . LYS A 1 203 ? 21.875 4.328 -5.672 1 92.5 203 LYS A O 1
ATOM 1574 N N . GLY A 1 204 ? 19.797 3.303 -5.66 1 91.5 204 GLY A N 1
ATOM 1575 C CA . GLY A 1 204 ? 19.141 4.469 -5.094 1 91.5 204 GLY A CA 1
ATOM 1576 C C . GLY A 1 204 ? 18.703 5.473 -6.145 1 91.5 204 GLY A C 1
ATOM 1577 O O . GLY A 1 204 ? 18.922 5.266 -7.34 1 91.5 204 GLY A O 1
ATOM 1578 N N . LEU A 1 205 ? 18.078 6.492 -5.727 1 85.38 205 LEU A N 1
ATOM 1579 C CA . LEU A 1 205 ? 17.453 7.477 -6.605 1 85.38 205 LEU A CA 1
ATOM 1580 C C . LEU A 1 205 ? 18.297 8.734 -6.699 1 85.38 205 LEU A C 1
ATOM 1582 O O . LEU A 1 205 ? 17.797 9.805 -7.055 1 85.38 205 LEU A O 1
ATOM 1586 N N . GLN A 1 206 ? 19.516 8.508 -6.281 1 81.31 206 GLN A N 1
ATOM 1587 C CA . GLN A 1 206 ? 20.375 9.68 -6.402 1 81.31 206 GLN A CA 1
ATOM 1588 C C . GLN A 1 206 ? 20.391 10.211 -7.832 1 81.31 206 GLN A C 1
ATOM 1590 O O . GLN A 1 206 ? 20.703 9.477 -8.766 1 81.31 206 GLN A O 1
ATOM 1595 N N . GLY A 1 207 ? 20.031 11.461 -8.078 1 74.56 207 GLY A N 1
ATOM 1596 C CA . GLY A 1 207 ? 20.047 12.102 -9.383 1 74.56 207 GLY A CA 1
ATOM 1597 C C . GLY A 1 207 ? 18.859 11.719 -10.25 1 74.56 207 GLY A C 1
ATOM 1598 O O . GLY A 1 207 ? 18.812 12.086 -11.43 1 74.56 207 GLY A O 1
ATOM 1599 N N . TYR A 1 208 ? 18.016 10.852 -9.711 1 80.81 208 TYR A N 1
ATOM 1600 C CA . TYR A 1 208 ? 16.797 10.484 -10.438 1 80.81 208 TYR A CA 1
ATOM 1601 C C . TYR A 1 208 ? 15.742 11.578 -10.312 1 80.81 208 TYR A C 1
ATOM 1603 O O . TYR A 1 208 ? 15.469 12.07 -9.219 1 80.81 208 TYR A O 1
ATOM 1611 N N . PRO A 1 209 ? 14.875 12.031 -11.273 1 69.94 209 PRO A N 1
ATOM 1612 C CA . PRO A 1 209 ? 15.148 11.703 -12.68 1 69.94 209 PRO A CA 1
ATOM 1613 C C . PRO A 1 209 ? 16.312 12.5 -13.25 1 69.94 209 PRO A C 1
ATOM 1615 O O . PRO A 1 209 ? 16.625 13.594 -12.773 1 69.94 209 PRO A O 1
ATOM 1618 N N . GLY A 1 210 ? 17.297 11.898 -13.969 1 56.16 210 GLY A N 1
ATOM 1619 C CA . GLY A 1 210 ? 18.438 12.555 -14.578 1 56.16 210 GLY A CA 1
ATOM 1620 C C . GLY A 1 210 ? 18.062 13.742 -15.445 1 56.16 210 GLY A C 1
ATOM 1621 O O . GLY A 1 210 ? 16.906 13.859 -15.859 1 56.16 210 GLY A O 1
ATOM 1622 N N . ASN A 1 211 ? 18.5 14.945 -15.086 1 45.25 211 ASN A N 1
ATOM 1623 C CA . ASN A 1 211 ? 18.438 16.016 -16.078 1 45.25 211 ASN A CA 1
ATOM 1624 C C . ASN A 1 211 ? 18.562 15.492 -17.5 1 45.25 211 ASN A C 1
ATOM 1626 O O . ASN A 1 211 ? 19.484 14.711 -17.797 1 45.25 211 ASN A O 1
ATOM 1630 N N . ALA A 1 212 ? 17.516 15.516 -18.328 1 30.59 212 ALA A N 1
ATOM 1631 C CA . ALA A 1 212 ? 17.656 15.414 -19.781 1 30.59 212 ALA A CA 1
ATOM 1632 C C . ALA A 1 212 ? 18.766 16.328 -20.297 1 30.59 212 ALA A C 1
ATOM 1634 O O . ALA A 1 212 ? 18.922 17.453 -19.812 1 30.59 212 ALA A O 1
ATOM 1635 N N . MET B 1 1 ? -13.32 42.656 -0.906 1 66.75 1 MET B N 1
ATOM 1636 C CA . MET B 1 1 ? -13.57 41.5 -1.739 1 66.75 1 MET B CA 1
ATOM 1637 C C . MET B 1 1 ? -12.586 40.375 -1.412 1 66.75 1 MET B C 1
ATOM 1639 O O . MET B 1 1 ? -12.992 39.219 -1.195 1 66.75 1 MET B O 1
ATOM 1643 N N . THR B 1 2 ? -11.359 40.719 -1.296 1 76.25 2 THR B N 1
ATOM 1644 C CA . THR B 1 2 ? -10.32 39.75 -0.96 1 76.25 2 THR B CA 1
ATOM 1645 C C . THR B 1 2 ? -10.477 39.281 0.48 1 76.25 2 THR B C 1
ATOM 1647 O O . THR B 1 2 ? -10.305 38.094 0.765 1 76.25 2 THR B O 1
ATOM 1650 N N . GLU B 1 3 ? -10.891 40.156 1.326 1 79.19 3 GLU B N 1
ATOM 1651 C CA . GLU B 1 3 ? -11.062 39.812 2.736 1 79.19 3 GLU B CA 1
ATOM 1652 C C . GLU B 1 3 ? -12.266 38.906 2.939 1 79.19 3 GLU B C 1
ATOM 1654 O O . GLU B 1 3 ? -12.219 38 3.764 1 79.19 3 GLU B O 1
ATOM 1659 N N . GLU B 1 4 ? -13.305 39.281 2.279 1 75.88 4 GLU B N 1
ATOM 1660 C CA . GLU B 1 4 ? -14.516 38.469 2.365 1 75.88 4 GLU B CA 1
ATOM 1661 C C . GLU B 1 4 ? -14.258 37.031 1.872 1 75.88 4 GLU B C 1
ATOM 1663 O O . GLU B 1 4 ? -14.758 36.094 2.455 1 75.88 4 GLU B O 1
ATOM 1668 N N . LEU B 1 5 ? -13.469 36.969 0.808 1 77 5 LEU B N 1
ATOM 1669 C CA . LEU B 1 5 ? -13.109 35.656 0.265 1 77 5 LEU B CA 1
ATOM 1670 C C . LEU B 1 5 ? -12.297 34.875 1.274 1 77 5 LEU B C 1
ATOM 1672 O O . LEU B 1 5 ? -12.469 33.656 1.387 1 77 5 LEU B O 1
ATOM 1676 N N . GLY B 1 6 ? -11.555 35.594 1.956 1 81.44 6 GLY B N 1
ATOM 1677 C CA . GLY B 1 6 ? -10.742 34.969 2.98 1 81.44 6 GLY B CA 1
ATOM 1678 C C . GLY B 1 6 ? -11.562 34.438 4.141 1 81.44 6 GLY B C 1
ATOM 1679 O O . GLY B 1 6 ? -11.312 33.312 4.625 1 81.44 6 GLY B O 1
ATOM 1680 N N . LEU B 1 7 ? -12.539 35.281 4.527 1 84.06 7 LEU B N 1
ATOM 1681 C CA . LEU B 1 7 ? -13.406 34.875 5.629 1 84.06 7 LEU B CA 1
ATOM 1682 C C . LEU B 1 7 ? -14.242 33.656 5.246 1 84.06 7 LEU B C 1
ATOM 1684 O O . LEU B 1 7 ? -14.391 32.719 6.043 1 84.06 7 LEU B O 1
ATOM 1688 N N . ARG B 1 8 ? -14.859 33.719 4.051 1 82.69 8 ARG B N 1
ATOM 1689 C CA . ARG B 1 8 ? -15.664 32.594 3.574 1 82.69 8 ARG B CA 1
ATOM 1690 C C . ARG B 1 8 ? -14.844 31.312 3.516 1 82.69 8 ARG B C 1
ATOM 1692 O O . ARG B 1 8 ? -15.32 30.234 3.893 1 82.69 8 ARG B O 1
ATOM 1699 N N . ALA B 1 9 ? -13.648 31.469 3.051 1 84.62 9 ALA B N 1
ATOM 1700 C CA . ALA B 1 9 ? -12.75 30.312 2.969 1 84.62 9 ALA B CA 1
ATOM 1701 C C . ALA B 1 9 ? -12.422 29.781 4.355 1 84.62 9 ALA B C 1
ATOM 1703 O O . ALA B 1 9 ? -12.367 28.562 4.562 1 84.62 9 ALA B O 1
ATOM 1704 N N . ARG B 1 10 ? -12.234 30.656 5.191 1 86.44 10 ARG B N 1
ATOM 1705 C CA . ARG B 1 10 ? -11.93 30.266 6.566 1 86.44 10 ARG B CA 1
ATOM 1706 C C . ARG B 1 10 ? -13.125 29.547 7.203 1 86.44 10 ARG B C 1
ATOM 1708 O O . ARG B 1 10 ? -12.961 28.531 7.863 1 86.44 10 ARG B O 1
ATOM 1715 N N . LYS B 1 11 ? -14.211 30.078 7.035 1 87.62 11 LYS B N 1
ATOM 1716 C CA . LYS B 1 11 ? -15.422 29.484 7.586 1 87.62 11 LYS B CA 1
ATOM 1717 C C . LYS B 1 11 ? -15.672 28.094 6.988 1 87.62 11 LYS B C 1
ATOM 1719 O O . LYS B 1 11 ? -16.094 27.188 7.695 1 87.62 11 LYS B O 1
ATOM 1724 N N . LYS B 1 12 ? -15.391 27.984 5.707 1 89.94 12 LYS B N 1
ATOM 1725 C CA . LYS B 1 12 ? -15.547 26.688 5.027 1 89.94 12 LYS B CA 1
ATOM 1726 C C . LYS B 1 12 ? -14.625 25.641 5.629 1 89.94 12 LYS B C 1
ATOM 1728 O O . LYS B 1 12 ? -15.047 24.516 5.891 1 89.94 12 LYS B O 1
ATOM 1733 N N . ARG B 1 13 ? -13.469 26.062 5.895 1 89.38 13 ARG B N 1
ATOM 1734 C CA . ARG B 1 13 ? -12.5 25.156 6.492 1 89.38 13 ARG B CA 1
ATOM 1735 C C . ARG B 1 13 ? -12.914 24.766 7.906 1 89.38 13 ARG B C 1
ATOM 1737 O O . ARG B 1 13 ? -12.766 23.609 8.305 1 89.38 13 ARG B O 1
ATOM 1744 N N . GLN B 1 14 ? -13.422 25.688 8.586 1 92.25 14 GLN B N 1
ATOM 1745 C CA . GLN B 1 14 ? -13.852 25.422 9.953 1 92.25 14 GLN B CA 1
ATOM 1746 C C . GLN B 1 14 ? -15.039 24.469 9.984 1 92.25 14 GLN B C 1
ATOM 1748 O O . GLN B 1 14 ? -15.094 23.578 10.828 1 92.25 14 GLN B O 1
ATOM 1753 N N . THR B 1 15 ? -15.945 24.703 9.078 1 95 15 THR B N 1
ATOM 1754 C CA . THR B 1 15 ? -17.109 23.812 9.008 1 95 15 THR B CA 1
ATOM 1755 C C . THR B 1 15 ? -16.688 22.406 8.625 1 95 15 THR B C 1
ATOM 1757 O O . THR B 1 15 ? -17.125 21.422 9.242 1 95 15 THR B O 1
ATOM 1760 N N . ALA B 1 16 ? -15.844 22.297 7.664 1 95.06 16 ALA B N 1
ATOM 1761 C CA . ALA B 1 16 ? -15.336 21 7.25 1 95.06 16 ALA B CA 1
ATOM 1762 C C . ALA B 1 16 ? -14.648 20.281 8.414 1 95.06 16 ALA B C 1
ATOM 1764 O O . ALA B 1 16 ? -14.875 19.094 8.633 1 95.06 16 ALA B O 1
ATOM 1765 N N . ALA B 1 17 ? -13.883 21.047 9.117 1 93.56 17 ALA B N 1
ATOM 1766 C CA . ALA B 1 17 ? -13.156 20.5 10.258 1 93.56 17 ALA B CA 1
ATOM 1767 C C . ALA B 1 17 ? -14.125 20.016 11.336 1 93.56 17 ALA B C 1
ATOM 1769 O O . ALA B 1 17 ? -13.938 18.953 11.922 1 93.56 17 ALA B O 1
ATOM 1770 N N . ARG B 1 18 ? -15.078 20.797 11.547 1 95.62 18 ARG B N 1
ATOM 1771 C CA . ARG B 1 18 ? -16.062 20.438 12.555 1 95.62 18 ARG B CA 1
ATOM 1772 C C . ARG B 1 18 ? -16.812 19.156 12.156 1 95.62 18 ARG B C 1
ATOM 1774 O O . ARG B 1 18 ? -16.984 18.266 12.984 1 95.62 18 ARG B O 1
ATOM 1781 N N . ILE B 1 19 ? -17.172 19.094 10.945 1 97.56 19 ILE B N 1
ATOM 1782 C CA . ILE B 1 19 ? -17.875 17.906 10.445 1 97.56 19 ILE B CA 1
ATOM 1783 C C . ILE B 1 19 ? -16.984 16.688 10.594 1 97.56 19 ILE B C 1
ATOM 1785 O O . ILE B 1 19 ? -17.438 15.641 11.086 1 97.56 19 ILE B O 1
ATOM 1789 N N . TRP B 1 20 ? -15.82 16.844 10.227 1 96.81 20 TRP B N 1
ATOM 1790 C CA . TRP B 1 20 ? -14.859 15.742 10.297 1 96.81 20 TRP B CA 1
ATOM 1791 C C . TRP B 1 20 ? -14.648 15.297 11.742 1 96.81 20 TRP B C 1
ATOM 1793 O O . TRP B 1 20 ? -14.719 14.102 12.039 1 96.81 20 TRP B O 1
ATOM 1803 N N . GLN B 1 21 ? -14.445 16.234 12.648 1 96.62 21 GLN B N 1
ATOM 1804 C CA . GLN B 1 21 ? -14.164 15.922 14.047 1 96.62 21 GLN B CA 1
ATOM 1805 C C . GLN B 1 21 ? -15.336 15.164 14.68 1 96.62 21 GLN B C 1
ATOM 1807 O O . GLN B 1 21 ? -15.133 14.141 15.336 1 96.62 21 GLN B O 1
ATOM 1812 N N . VAL B 1 22 ? -16.438 15.625 14.375 1 97.75 22 VAL B N 1
ATOM 1813 C CA . VAL B 1 22 ? -17.656 15.016 14.922 1 97.75 22 VAL B CA 1
ATOM 1814 C C . VAL B 1 22 ? -17.828 13.617 14.336 1 97.75 22 VAL B C 1
ATOM 1816 O O . VAL B 1 22 ? -18.125 12.664 15.062 1 97.75 22 VAL B O 1
ATOM 1819 N N . ALA B 1 23 ? -17.672 13.5 13.086 1 98.38 23 ALA B N 1
ATOM 1820 C CA . ALA B 1 23 ? -17.844 12.219 12.406 1 98.38 23 ALA B CA 1
ATOM 1821 C C . ALA B 1 23 ? -16.875 11.172 12.953 1 98.38 23 ALA B C 1
ATOM 1823 O O . ALA B 1 23 ? -17.266 10.047 13.242 1 98.38 23 ALA B O 1
ATOM 1824 N N . VAL B 1 24 ? -15.633 11.523 13.078 1 97.69 24 VAL B N 1
ATOM 1825 C CA . VAL B 1 24 ? -14.609 10.609 13.562 1 97.69 24 VAL B CA 1
ATOM 1826 C C . VAL B 1 24 ? -14.938 10.172 14.992 1 97.69 24 VAL B C 1
ATOM 1828 O O . VAL B 1 24 ? -14.883 8.984 15.312 1 97.69 24 VAL B O 1
ATOM 1831 N N . ASP B 1 25 ? -15.336 11.141 15.797 1 98 25 ASP B N 1
ATOM 1832 C CA . ASP B 1 25 ? -15.648 10.82 17.188 1 98 25 ASP B CA 1
ATOM 1833 C C . ASP B 1 25 ? -16.844 9.883 17.281 1 98 25 ASP B C 1
ATOM 1835 O O . ASP B 1 25 ? -16.812 8.883 18 1 98 25 ASP B O 1
ATOM 1839 N N . LEU B 1 26 ? -17.875 10.156 16.562 1 98.38 26 LEU B N 1
ATOM 1840 C CA . LEU B 1 26 ? -19.078 9.336 16.594 1 98.38 26 LEU B CA 1
ATOM 1841 C C . LEU B 1 26 ? -18.781 7.934 16.062 1 98.38 26 LEU B C 1
ATOM 1843 O O . LEU B 1 26 ? -19.172 6.941 16.672 1 98.38 26 LEU B O 1
ATOM 1847 N N . CYS B 1 27 ? -18.109 7.879 14.922 1 98.38 27 CYS B N 1
ATOM 1848 C CA . CYS B 1 27 ? -17.828 6.594 14.289 1 98.38 27 CYS B CA 1
ATOM 1849 C C . CYS B 1 27 ? -16.859 5.766 15.141 1 98.38 27 CYS B C 1
ATOM 1851 O O . CYS B 1 27 ? -16.953 4.539 15.164 1 98.38 27 CYS B O 1
ATOM 1853 N N . ALA B 1 28 ? -15.914 6.457 15.742 1 97.25 28 ALA B N 1
ATOM 1854 C CA . ALA B 1 28 ? -14.992 5.738 16.609 1 97.25 28 ALA B CA 1
ATOM 1855 C C . ALA B 1 28 ? -15.719 5.137 17.812 1 97.25 28 ALA B C 1
ATOM 1857 O O . ALA B 1 28 ? -15.375 4.047 18.266 1 97.25 28 ALA B O 1
ATOM 1858 N N . GLU B 1 29 ? -16.688 5.832 18.328 1 97.12 29 GLU B N 1
ATOM 1859 C CA . GLU B 1 29 ? -17.438 5.395 19.516 1 97.12 29 GLU B CA 1
ATOM 1860 C C . GLU B 1 29 ? -18.438 4.309 19.156 1 97.12 29 GLU B C 1
ATOM 1862 O O . GLU B 1 29 ? -18.547 3.295 19.844 1 97.12 29 GLU B O 1
ATOM 1867 N N . ARG B 1 30 ? -19.109 4.391 18.016 1 97.75 30 ARG B N 1
ATOM 1868 C CA . ARG B 1 30 ? -20.266 3.549 17.734 1 97.75 30 ARG B CA 1
ATOM 1869 C C . ARG B 1 30 ? -19.984 2.6 16.578 1 97.75 30 ARG B C 1
ATOM 1871 O O . ARG B 1 30 ? -20.766 1.669 16.328 1 97.75 30 ARG B O 1
ATOM 1878 N N . GLY B 1 31 ? -18.922 2.861 15.961 1 97.38 31 GLY B N 1
ATOM 1879 C CA . GLY B 1 31 ? -18.656 2.133 14.734 1 97.38 31 GLY B CA 1
ATOM 1880 C C . GLY B 1 31 ? -19.156 2.854 13.492 1 97.38 31 GLY B C 1
ATOM 1881 O O . GLY B 1 31 ? -20.219 3.475 13.516 1 97.38 31 GLY B O 1
ATOM 1882 N N . PHE B 1 32 ? -18.453 2.838 12.445 1 97.62 32 PHE B N 1
ATOM 1883 C CA . PHE 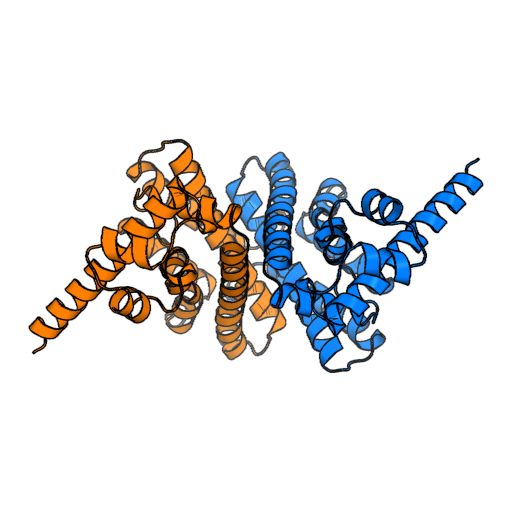B 1 32 ? -18.719 3.562 11.211 1 97.62 32 PHE B CA 1
ATOM 1884 C C . PHE B 1 32 ? -20.094 3.189 10.664 1 97.62 32 PHE B C 1
ATOM 1886 O O . PHE B 1 32 ? -20.891 4.066 10.32 1 97.62 32 PHE B O 1
ATOM 1893 N N . ASP B 1 33 ? -20.344 1.884 10.672 1 95.94 33 ASP B N 1
ATOM 1894 C CA . ASP B 1 33 ? -21.547 1.383 10.031 1 95.94 33 ASP B CA 1
ATOM 1895 C C . ASP B 1 33 ? -22.797 1.731 10.852 1 95.94 33 ASP B C 1
ATOM 1897 O O . ASP B 1 33 ? -23.922 1.658 10.359 1 95.94 33 ASP B O 1
ATOM 1901 N N . HIS B 1 34 ? -22.656 2.15 12.031 1 97.62 34 HIS B N 1
ATOM 1902 C CA . HIS B 1 34 ? -23.781 2.391 12.922 1 97.62 34 HIS B CA 1
ATOM 1903 C C . HIS B 1 34 ? -24.062 3.883 13.055 1 97.62 34 HIS B C 1
ATOM 1905 O O . HIS B 1 34 ? -24.969 4.281 13.812 1 97.62 34 HIS B O 1
ATOM 1911 N N . VAL B 1 35 ? -23.312 4.676 12.43 1 98.19 35 VAL B N 1
ATOM 1912 C CA . VAL B 1 35 ? -23.516 6.121 12.461 1 98.19 35 VAL B CA 1
ATOM 1913 C C . VAL B 1 35 ? -24 6.605 11.094 1 98.19 35 VAL B C 1
ATOM 1915 O O . VAL B 1 35 ? -23.453 6.234 10.062 1 98.19 35 VAL B O 1
ATOM 1918 N N . SER B 1 36 ? -25.031 7.379 11.078 1 97.62 36 SER B N 1
ATOM 1919 C CA . SER B 1 36 ? -25.578 7.891 9.828 1 97.62 36 SER B CA 1
ATOM 1920 C C . SER B 1 36 ? -25.078 9.305 9.547 1 97.62 36 SER B C 1
ATOM 1922 O O . SER B 1 36 ? -24.594 9.992 10.453 1 97.62 36 SER B O 1
ATOM 1924 N N . VAL B 1 37 ? -25.266 9.719 8.305 1 97.62 37 VAL B N 1
ATOM 1925 C CA . VAL B 1 37 ? -24.906 11.086 7.926 1 97.62 37 VAL B CA 1
ATOM 1926 C C . VAL B 1 37 ? -25.828 12.078 8.641 1 97.62 37 VAL B C 1
ATOM 1928 O O . VAL B 1 37 ? -25.406 13.164 9.023 1 97.62 37 VAL B O 1
ATOM 1931 N N . ALA B 1 38 ? -27.047 11.672 8.836 1 97.75 38 ALA B N 1
ATOM 1932 C CA . ALA B 1 38 ? -28 12.523 9.547 1 97.75 38 ALA B CA 1
ATOM 1933 C C . ALA B 1 38 ? -27.531 12.797 10.977 1 97.75 38 ALA B C 1
ATOM 1935 O O . ALA B 1 38 ? -27.609 13.93 11.453 1 97.75 38 ALA B O 1
ATOM 1936 N N . GLU B 1 39 ? -27.062 11.797 11.656 1 98.19 39 GLU B N 1
ATOM 1937 C CA . GLU B 1 39 ? -26.547 11.938 13.016 1 98.19 39 GLU B CA 1
ATOM 1938 C C . GLU B 1 39 ? -25.312 12.836 13.047 1 98.19 39 GLU B C 1
ATOM 1940 O O . GLU B 1 39 ? -25.156 13.656 13.953 1 98.19 39 GLU B O 1
ATOM 1945 N N . ILE B 1 40 ? -24.422 12.672 12.062 1 98.44 40 ILE B N 1
ATOM 1946 C CA . ILE B 1 40 ? -23.234 13.508 11.953 1 98.44 40 ILE B CA 1
ATOM 1947 C C . ILE B 1 40 ? -23.641 14.961 11.742 1 98.44 40 ILE B C 1
ATOM 1949 O O . ILE B 1 40 ? -23.109 15.859 12.414 1 98.44 40 ILE B O 1
ATOM 1953 N N . ALA B 1 41 ? -24.547 15.156 10.836 1 98.25 41 ALA B N 1
ATOM 1954 C CA . ALA B 1 41 ? -25.031 16.5 10.531 1 98.25 41 ALA B CA 1
ATOM 1955 C C . ALA B 1 41 ? -25.625 17.172 11.773 1 98.25 41 ALA B C 1
ATOM 1957 O O . ALA B 1 41 ? -25.281 18.312 12.094 1 98.25 41 ALA B O 1
ATOM 1958 N N . GLU B 1 42 ? -26.469 16.484 12.461 1 98.12 42 GLU B N 1
ATOM 1959 C CA . GLU B 1 42 ? -27.094 17 13.68 1 98.12 42 GLU B CA 1
ATOM 1960 C C . GLU B 1 42 ? -26.047 17.344 14.734 1 98.12 42 GLU B C 1
ATOM 1962 O O . GLU B 1 42 ? -26.094 18.438 15.312 1 98.12 42 GLU B O 1
ATOM 1967 N N . ALA B 1 43 ? -25.141 16.484 14.969 1 97.81 43 ALA B N 1
ATOM 1968 C CA . ALA B 1 43 ? -24.109 16.688 15.984 1 97.81 43 ALA B CA 1
ATOM 1969 C C . ALA B 1 43 ? -23.188 17.844 15.602 1 97.81 43 ALA B C 1
ATOM 1971 O O . ALA B 1 43 ? -22.656 18.531 16.469 1 97.81 43 ALA B O 1
ATOM 1972 N N . ALA B 1 44 ? -22.969 18.062 14.32 1 97.81 44 ALA B N 1
ATOM 1973 C CA . ALA B 1 44 ? -22.094 19.125 13.828 1 97.81 44 ALA B CA 1
ATOM 1974 C C . ALA B 1 44 ? -22.875 20.438 13.664 1 97.81 44 ALA B C 1
ATOM 1976 O O . ALA B 1 44 ? -22.281 21.453 13.312 1 97.81 44 ALA B O 1
ATOM 1977 N N . ASP B 1 45 ? -24.094 20.391 13.891 1 97.56 45 ASP B N 1
ATOM 1978 C CA . ASP B 1 45 ? -24.984 21.547 13.797 1 97.56 45 ASP B CA 1
ATOM 1979 C C . ASP B 1 45 ? -25 22.109 12.375 1 97.56 45 ASP B C 1
ATOM 1981 O O . ASP B 1 45 ? -24.781 23.297 12.156 1 97.56 45 ASP B O 1
ATOM 1985 N N . VAL B 1 46 ? -25.156 21.219 11.414 1 97.56 46 VAL B N 1
ATOM 1986 C CA . VAL B 1 46 ? -25.344 21.562 10.008 1 97.56 46 VAL B CA 1
ATOM 1987 C C . VAL B 1 46 ? -26.422 20.672 9.398 1 97.56 46 VAL B C 1
ATOM 1989 O O . VAL B 1 46 ? -26.906 19.75 10.039 1 97.56 46 VAL B O 1
ATOM 1992 N N . SER B 1 47 ? -26.812 21 8.172 1 96.94 47 SER B N 1
ATOM 1993 C CA . SER B 1 47 ? -27.781 20.156 7.465 1 96.94 47 SER B CA 1
ATOM 1994 C C . SER B 1 47 ? -27.094 18.969 6.793 1 96.94 47 SER B C 1
ATOM 1996 O O . SER B 1 47 ? -25.891 19 6.547 1 96.94 47 SER B O 1
ATOM 1998 N N . LYS B 1 48 ? -27.875 17.938 6.508 1 96.31 48 LYS B N 1
ATOM 1999 C CA . LYS B 1 48 ? -27.391 16.812 5.73 1 96.31 48 LYS B CA 1
ATOM 2000 C C . LYS B 1 48 ? -26.844 17.266 4.379 1 96.31 48 LYS B C 1
ATOM 2002 O O . LYS B 1 48 ? -25.797 16.781 3.932 1 96.31 48 LYS B O 1
ATOM 2007 N N . MET B 1 49 ? -27.516 18.188 3.791 1 96.19 49 MET B N 1
ATOM 2008 C CA . MET B 1 49 ? -27.109 18.703 2.494 1 96.19 49 MET B CA 1
ATOM 2009 C C . MET B 1 49 ? -25.75 19.391 2.59 1 96.19 49 MET B C 1
ATOM 2011 O O . MET B 1 49 ? -24.922 19.266 1.686 1 96.19 49 MET B O 1
ATOM 2015 N N . THR B 1 50 ? -25.531 20.047 3.703 1 95.94 50 THR B N 1
ATOM 2016 C CA . THR B 1 50 ? -24.25 20.703 3.922 1 95.94 50 THR B CA 1
ATOM 2017 C C . THR B 1 50 ? -23.125 19.672 4 1 95.94 50 THR B C 1
ATOM 2019 O O . THR B 1 50 ? -22.062 19.844 3.393 1 95.94 50 THR B O 1
ATOM 2022 N N . VAL B 1 51 ? -23.359 18.531 4.75 1 97 51 VAL B N 1
ATOM 2023 C CA . VAL B 1 51 ? -22.359 17.469 4.84 1 97 51 VAL B CA 1
ATOM 2024 C C . VAL B 1 51 ? -22.016 16.969 3.439 1 97 51 VAL B C 1
ATOM 2026 O O . VAL B 1 51 ? -20.844 16.844 3.092 1 97 51 VAL B O 1
ATOM 2029 N N . PHE B 1 52 ? -23 16.781 2.566 1 95.31 52 PHE B N 1
ATOM 2030 C CA . PHE B 1 52 ? -22.797 16.234 1.232 1 95.31 52 PHE B CA 1
ATOM 2031 C C . PHE B 1 52 ? -22.109 17.234 0.325 1 95.31 52 PHE B C 1
ATOM 2033 O O . PHE B 1 52 ? -21.328 16.859 -0.561 1 95.31 52 PHE B O 1
ATOM 2040 N N . ASN B 1 53 ? -22.422 18.531 0.611 1 95.25 53 ASN B N 1
ATOM 2041 C CA . ASN B 1 53 ? -21.75 19.578 -0.148 1 95.25 53 ASN B CA 1
ATOM 2042 C C . ASN B 1 53 ? -20.25 19.594 0.143 1 95.25 53 ASN B C 1
ATOM 2044 O O . ASN B 1 53 ? -19.453 19.859 -0.752 1 95.25 53 ASN B O 1
ATOM 2048 N N . TYR B 1 54 ? -19.969 19.281 1.423 1 95 54 TYR B N 1
ATOM 2049 C CA . TYR B 1 54 ? -18.562 19.328 1.824 1 95 54 TYR B CA 1
ATOM 2050 C C . TYR B 1 54 ? -17.859 18.016 1.489 1 95 54 TYR B C 1
ATOM 2052 O O . TYR B 1 54 ? -16.703 18.016 1.083 1 95 54 TYR B O 1
ATOM 2060 N N . PHE B 1 55 ? -18.719 17 1.785 1 94.81 55 PHE B N 1
ATOM 2061 C CA . PHE B 1 55 ? -18.156 15.664 1.583 1 94.81 55 PHE B CA 1
ATOM 2062 C C . PHE B 1 55 ? -19.062 14.828 0.695 1 94.81 55 PHE B C 1
ATOM 2064 O O . PHE B 1 55 ? -20.281 14.805 0.886 1 94.81 55 PHE B O 1
ATOM 2071 N N . GLY B 1 56 ? -18.75 14.336 -0.344 1 91.56 56 GLY B N 1
ATOM 2072 C CA . GLY B 1 56 ? -19.516 13.539 -1.296 1 91.56 56 GLY B CA 1
ATOM 2073 C C . GLY B 1 56 ? -20.172 12.328 -0.664 1 91.56 56 GLY B C 1
ATOM 2074 O O . GLY B 1 56 ? -21.375 12.125 -0.81 1 91.56 56 GLY B O 1
ATOM 2075 N N . THR B 1 57 ? -19.484 11.523 0.129 1 94.62 57 THR B N 1
ATOM 2076 C CA . THR B 1 57 ? -19.984 10.312 0.772 1 94.62 57 THR B CA 1
ATOM 2077 C C . THR B 1 57 ? -19.578 10.281 2.246 1 94.62 57 THR B C 1
ATOM 2079 O O . THR B 1 57 ? -18.75 11.078 2.686 1 94.62 57 THR B O 1
ATOM 2082 N N . LYS B 1 58 ? -20.203 9.398 3.004 1 96.06 58 LYS B N 1
ATOM 2083 C CA . LYS B 1 58 ? -19.844 9.219 4.406 1 96.06 58 LYS B CA 1
ATOM 2084 C C . LYS B 1 58 ? -18.391 8.812 4.551 1 96.06 58 LYS B C 1
ATOM 2086 O O . LYS B 1 58 ? -17.703 9.258 5.477 1 96.06 58 LYS B O 1
ATOM 2091 N N . GLU B 1 59 ? -17.891 7.973 3.633 1 96 59 GLU B N 1
ATOM 2092 C CA . GLU B 1 59 ? -16.484 7.578 3.619 1 96 59 GLU B CA 1
ATOM 2093 C C . GLU B 1 59 ? -15.578 8.789 3.445 1 96 59 GLU B C 1
ATOM 2095 O O . GLU B 1 59 ? -14.547 8.891 4.109 1 96 59 GLU B O 1
ATOM 2100 N N . ASP B 1 60 ? -16.031 9.703 2.656 1 95.44 60 ASP B N 1
ATOM 2101 C CA . ASP B 1 60 ? -15.242 10.898 2.373 1 95.44 60 ASP B CA 1
ATOM 2102 C C . ASP B 1 60 ? -15.086 11.766 3.621 1 95.44 60 ASP B C 1
ATOM 2104 O O . ASP B 1 60 ? -14.062 12.422 3.803 1 95.44 60 ASP B O 1
ATOM 2108 N N . VAL B 1 61 ? -16.109 11.719 4.395 1 96.75 61 VAL B N 1
ATOM 2109 C CA . VAL B 1 61 ? -16.031 12.508 5.621 1 96.75 61 VAL B CA 1
ATOM 2110 C C . VAL B 1 61 ? -14.852 12.031 6.465 1 96.75 61 VAL B C 1
ATOM 2112 O O . VAL B 1 61 ? -14.102 12.836 7.02 1 96.75 61 VAL B O 1
ATOM 2115 N N . ILE B 1 62 ? -14.633 10.734 6.547 1 96.44 62 ILE B N 1
ATOM 2116 C CA . ILE B 1 62 ? -13.633 10.141 7.43 1 96.44 62 ILE B CA 1
ATOM 2117 C C . ILE B 1 62 ? -12.258 10.203 6.773 1 96.44 62 ILE B C 1
ATOM 2119 O O . ILE B 1 62 ? -11.297 10.695 7.371 1 96.44 62 ILE B O 1
ATOM 2123 N N . VAL B 1 63 ? -12.188 9.781 5.492 1 93.75 63 VAL B N 1
ATOM 2124 C CA . VAL B 1 63 ? -10.875 9.562 4.902 1 93.75 63 VAL B CA 1
ATOM 2125 C C . VAL B 1 63 ? -10.547 10.703 3.941 1 93.75 63 VAL B C 1
ATOM 2127 O O . VAL B 1 63 ? -9.406 10.828 3.479 1 93.75 63 VAL B O 1
ATOM 2130 N N . GLY B 1 64 ? -11.461 11.57 3.678 1 90.44 64 GLY B N 1
ATOM 2131 C CA . GLY B 1 64 ? -11.289 12.648 2.721 1 90.44 64 GLY B CA 1
ATOM 2132 C C . GLY B 1 64 ? -10.062 13.5 3.004 1 90.44 64 GLY B C 1
ATOM 2133 O O . GLY B 1 64 ? -9.242 13.734 2.113 1 90.44 64 GLY B O 1
ATOM 2134 N N . PRO B 1 65 ? -9.906 13.938 4.223 1 87.38 65 PRO B N 1
ATOM 2135 C CA . PRO B 1 65 ? -8.742 14.766 4.551 1 87.38 65 PRO B CA 1
ATOM 2136 C C . PRO B 1 65 ? -7.414 14.07 4.246 1 87.38 65 PRO B C 1
ATOM 2138 O O . PRO B 1 65 ? -6.438 14.727 3.887 1 87.38 65 PRO B O 1
ATOM 2141 N N . MET B 1 66 ? -7.348 12.758 4.375 1 84.88 66 MET B N 1
ATOM 2142 C CA . MET B 1 66 ? -6.156 12 4.004 1 84.88 66 MET B CA 1
ATOM 2143 C C . MET B 1 66 ? -5.945 12.016 2.496 1 84.88 66 MET B C 1
ATOM 2145 O O . MET B 1 66 ? -4.812 12.156 2.023 1 84.88 66 MET B O 1
ATOM 2149 N N . GLU B 1 67 ? -7.02 11.883 1.794 1 85.19 67 GLU B N 1
ATOM 2150 C CA . GLU B 1 67 ? -6.961 11.828 0.336 1 85.19 67 GLU B CA 1
ATOM 2151 C C . GLU B 1 67 ? -6.445 13.148 -0.239 1 85.19 67 GLU B C 1
ATOM 2153 O O . GLU B 1 67 ? -5.793 13.164 -1.284 1 85.19 67 GLU B O 1
ATOM 2158 N N . ASP B 1 68 ? -6.719 14.219 0.491 1 83.44 68 ASP B N 1
ATOM 2159 C CA . ASP B 1 68 ? -6.273 15.547 0.065 1 83.44 68 ASP B CA 1
ATOM 2160 C C . ASP B 1 68 ? -4.75 15.609 -0.005 1 83.44 68 ASP B C 1
ATOM 2162 O O . ASP B 1 68 ? -4.195 16.422 -0.746 1 83.44 68 ASP B O 1
ATOM 2166 N N . HIS B 1 69 ? -4.094 14.695 0.63 1 85.12 69 HIS B N 1
ATOM 2167 C CA . HIS B 1 69 ? -2.637 14.734 0.704 1 85.12 69 HIS B CA 1
ATOM 2168 C C . HIS B 1 69 ? -2.008 13.664 -0.183 1 85.12 69 HIS B C 1
ATOM 2170 O O . HIS B 1 69 ? -0.782 13.555 -0.251 1 85.12 69 HIS B O 1
ATOM 2176 N N . ALA B 1 70 ? -2.85 12.953 -0.873 1 85.5 70 ALA B N 1
ATOM 2177 C CA . ALA B 1 70 ? -2.373 11.883 -1.75 1 85.5 70 ALA B CA 1
ATOM 2178 C C . ALA B 1 70 ? -1.516 12.453 -2.881 1 85.5 70 ALA B C 1
ATOM 2180 O O . ALA B 1 70 ? -0.622 11.766 -3.389 1 85.5 70 ALA B O 1
ATOM 2181 N N . GLU B 1 71 ? -1.691 13.68 -3.188 1 90.75 71 GLU B N 1
ATOM 2182 C CA . GLU B 1 71 ? -1.009 14.289 -4.324 1 90.75 71 GLU B CA 1
ATOM 2183 C C . GLU B 1 71 ? 0.251 15.031 -3.883 1 90.75 71 GLU B C 1
ATOM 2185 O O . GLU B 1 71 ? 1.028 15.492 -4.719 1 90.75 71 GLU B O 1
ATOM 2190 N N . ASP B 1 72 ? 0.513 15.07 -2.619 1 91.75 72 ASP B N 1
ATOM 2191 C CA . ASP B 1 72 ? 1.574 15.914 -2.084 1 91.75 72 ASP B CA 1
ATOM 2192 C C . ASP B 1 72 ? 2.928 15.547 -2.689 1 91.75 72 ASP B C 1
ATOM 2194 O O . ASP B 1 72 ? 3.656 16.422 -3.164 1 91.75 72 ASP B O 1
ATOM 2198 N N . PRO B 1 73 ? 3.279 14.266 -2.746 1 93.81 73 PRO B N 1
ATOM 2199 C CA . PRO B 1 73 ? 4.578 13.938 -3.334 1 93.81 73 PRO B CA 1
ATOM 2200 C C . PRO B 1 73 ? 4.664 14.297 -4.816 1 93.81 73 PRO B C 1
ATOM 2202 O O . PRO B 1 73 ? 5.695 14.805 -5.27 1 93.81 73 PRO B O 1
ATOM 2205 N N . ALA B 1 74 ? 3.582 14.047 -5.559 1 95.94 74 ALA B N 1
ATOM 2206 C CA . ALA B 1 74 ? 3.561 14.391 -6.98 1 95.94 74 ALA B CA 1
ATOM 2207 C C . ALA B 1 74 ? 3.691 15.898 -7.188 1 95.94 74 ALA B C 1
ATOM 2209 O O . ALA B 1 74 ? 4.422 16.344 -8.07 1 95.94 74 ALA B O 1
ATOM 2210 N N . ARG B 1 75 ? 2.975 16.625 -6.406 1 95.5 75 ARG B N 1
ATOM 2211 C CA . ARG B 1 75 ? 3.049 18.078 -6.469 1 95.5 75 ARG B CA 1
ATOM 2212 C C . ARG B 1 75 ? 4.457 18.578 -6.156 1 95.5 75 ARG B C 1
ATOM 2214 O O . ARG B 1 75 ? 4.969 19.484 -6.816 1 95.5 75 ARG B O 1
ATOM 2221 N N . ALA B 1 76 ? 5.09 18.016 -5.117 1 95.06 76 ALA B N 1
ATOM 2222 C CA . ALA B 1 76 ? 6.453 18.375 -4.746 1 95.06 76 ALA B CA 1
ATOM 2223 C C . ALA B 1 76 ? 7.414 18.172 -5.918 1 95.06 76 ALA B C 1
ATOM 2225 O O . ALA B 1 76 ? 8.266 19.031 -6.18 1 95.06 76 ALA B O 1
ATOM 2226 N N . VAL B 1 77 ? 7.266 17.094 -6.621 1 95.19 77 VAL B N 1
ATOM 2227 C CA . VAL B 1 77 ? 8.141 16.781 -7.746 1 95.19 77 VAL B CA 1
ATOM 2228 C C . VAL B 1 77 ? 7.816 17.688 -8.922 1 95.19 77 VAL B C 1
ATOM 2230 O O . VAL B 1 77 ? 8.719 18.203 -9.594 1 95.19 77 VAL B O 1
ATOM 2233 N N . ARG B 1 78 ? 6.555 17.891 -9.164 1 94.75 78 ARG B N 1
ATOM 2234 C CA . ARG B 1 78 ? 6.117 18.734 -10.266 1 94.75 78 ARG B CA 1
ATOM 2235 C C . ARG B 1 78 ? 6.645 20.156 -10.109 1 94.75 78 ARG B C 1
ATOM 2237 O O . ARG B 1 78 ? 7.043 20.797 -11.086 1 94.75 78 ARG B O 1
ATOM 2244 N N . GLU B 1 79 ? 6.676 20.641 -8.891 1 95.25 79 GLU B N 1
ATOM 2245 C CA . GLU B 1 79 ? 7.008 22.031 -8.609 1 95.25 79 GLU B CA 1
ATOM 2246 C C . GLU B 1 79 ? 8.461 22.172 -8.156 1 95.25 79 GLU B C 1
ATOM 2248 O O . GLU B 1 79 ? 8.859 23.234 -7.66 1 95.25 79 GLU B O 1
ATOM 2253 N N . ARG B 1 80 ? 9.219 21.156 -8.312 1 92.62 80 ARG B N 1
ATOM 2254 C CA . ARG B 1 80 ? 10.578 21.172 -7.777 1 92.62 80 ARG B CA 1
ATOM 2255 C C . ARG B 1 80 ? 11.453 22.156 -8.539 1 92.62 80 ARG B C 1
ATOM 2257 O O . ARG B 1 80 ? 11.188 22.469 -9.703 1 92.62 80 ARG B O 1
ATOM 2264 N N . ARG B 1 81 ? 12.414 22.656 -7.828 1 90.69 81 ARG B N 1
ATOM 2265 C CA . ARG B 1 81 ? 13.359 23.609 -8.391 1 90.69 81 ARG B CA 1
ATOM 2266 C C . ARG B 1 81 ? 14.242 22.969 -9.445 1 90.69 81 ARG B C 1
ATOM 2268 O O . ARG B 1 81 ? 14.477 21.75 -9.406 1 90.69 81 ARG B O 1
ATOM 2275 N N . PRO B 1 82 ? 14.688 23.828 -10.445 1 88.94 82 PRO B N 1
ATOM 2276 C CA . PRO B 1 82 ? 15.664 23.281 -11.391 1 88.94 82 PRO B CA 1
ATOM 2277 C C . PRO B 1 82 ? 16.875 22.656 -10.695 1 88.94 82 PRO B C 1
ATOM 2279 O O . PRO B 1 82 ? 17.438 23.234 -9.766 1 88.94 82 PRO B O 1
ATOM 2282 N N . GLY B 1 83 ? 17.203 21.484 -11.078 1 87.56 83 GLY B N 1
ATOM 2283 C CA . GLY B 1 83 ? 18.359 20.812 -10.516 1 87.56 83 GLY B CA 1
ATOM 2284 C C . GLY B 1 83 ? 18.031 19.984 -9.289 1 87.56 83 GLY B C 1
ATOM 2285 O O . GLY B 1 83 ? 18.844 19.172 -8.844 1 87.56 83 GLY B O 1
ATOM 2286 N N . GLU B 1 84 ? 16.844 20.172 -8.766 1 92.62 84 GLU B N 1
ATOM 2287 C CA . GLU B 1 84 ? 16.422 19.391 -7.605 1 92.62 84 GLU B CA 1
ATOM 2288 C C . GLU B 1 84 ? 15.914 18.016 -8.023 1 92.62 84 GLU B C 1
ATOM 2290 O O . GLU B 1 84 ? 15.078 17.906 -8.922 1 92.62 84 GLU B O 1
ATOM 2295 N N . SER B 1 85 ? 16.516 16.969 -7.355 1 93.25 85 SER B N 1
ATOM 2296 C CA . SER B 1 85 ? 16.062 15.617 -7.66 1 93.25 85 SER B CA 1
ATOM 2297 C C . SER B 1 85 ? 14.672 15.352 -7.078 1 93.25 85 SER B C 1
ATOM 2299 O O . SER B 1 85 ? 14.188 16.125 -6.246 1 93.25 85 SER B O 1
ATOM 2301 N N . ALA B 1 86 ? 14.039 14.312 -7.555 1 94.81 86 ALA B N 1
ATOM 2302 C CA . ALA B 1 86 ? 12.727 13.922 -7.039 1 94.81 86 ALA B CA 1
ATOM 2303 C C . ALA B 1 86 ? 12.797 13.617 -5.547 1 94.81 86 ALA B C 1
ATOM 2305 O O . ALA B 1 86 ? 11.906 14.008 -4.789 1 94.81 86 ALA B O 1
ATOM 2306 N N . VAL B 1 87 ? 13.844 12.93 -5.125 1 96.06 87 VAL B N 1
ATOM 2307 C CA . VAL B 1 87 ? 13.992 12.57 -3.719 1 96.06 87 VAL B CA 1
ATOM 2308 C C . VAL B 1 87 ? 14.18 13.828 -2.875 1 96.06 87 VAL B C 1
ATOM 2310 O O . VAL B 1 87 ? 13.578 13.961 -1.807 1 96.06 87 VAL B O 1
ATOM 2313 N N . ALA B 1 88 ? 15.016 14.75 -3.371 1 95.5 88 ALA B N 1
ATOM 2314 C CA . ALA B 1 88 ? 15.242 16 -2.648 1 95.5 88 ALA B CA 1
ATOM 2315 C C . ALA B 1 88 ? 13.945 16.797 -2.516 1 95.5 88 ALA B C 1
ATOM 2317 O O . ALA B 1 88 ? 13.672 17.375 -1.464 1 95.5 88 ALA B O 1
ATOM 2318 N N . ALA B 1 89 ? 13.141 16.812 -3.586 1 96.06 89 ALA B N 1
ATOM 2319 C CA . ALA B 1 89 ? 11.867 17.516 -3.574 1 96.06 89 ALA B CA 1
ATOM 2320 C C . ALA B 1 89 ? 10.898 16.906 -2.572 1 96.06 89 ALA B C 1
ATOM 2322 O O . ALA B 1 89 ? 10.258 17.609 -1.794 1 96.06 89 ALA B O 1
ATOM 2323 N N . ALA B 1 90 ? 10.773 15.562 -2.611 1 96 90 ALA B N 1
ATOM 2324 C CA . ALA B 1 90 ? 9.898 14.852 -1.68 1 96 90 ALA B CA 1
ATOM 2325 C C . ALA B 1 90 ? 10.352 15.062 -0.237 1 96 90 ALA B C 1
ATOM 2327 O O . ALA B 1 90 ? 9.523 15.281 0.653 1 96 90 ALA B O 1
ATOM 2328 N N . ARG B 1 91 ? 11.656 14.984 -0.013 1 96.38 91 ARG B N 1
ATOM 2329 C CA . ARG B 1 91 ? 12.234 15.227 1.303 1 96.38 91 ARG B CA 1
ATOM 2330 C C . ARG B 1 91 ? 11.891 16.625 1.802 1 96.38 91 ARG B C 1
ATOM 2332 O O . ARG B 1 91 ? 11.422 16.797 2.93 1 96.38 91 ARG B O 1
ATOM 2339 N N . ARG B 1 92 ? 12.141 17.594 1.002 1 96.38 92 ARG B N 1
ATOM 2340 C CA . ARG B 1 92 ? 11.867 18.984 1.356 1 96.38 92 ARG B CA 1
ATOM 2341 C C . ARG B 1 92 ? 10.398 19.172 1.715 1 96.38 92 ARG B C 1
ATOM 2343 O O . ARG B 1 92 ? 10.078 19.781 2.734 1 96.38 92 ARG B O 1
ATOM 2350 N N . GLN B 1 93 ? 9.555 18.672 0.874 1 95.62 93 GLN B N 1
ATOM 2351 C CA . GLN B 1 93 ? 8.117 18.797 1.1 1 95.62 93 GLN B CA 1
ATOM 2352 C C . GLN B 1 93 ? 7.711 18.172 2.432 1 95.62 93 GLN B C 1
ATOM 2354 O O . GLN B 1 93 ? 6.898 18.734 3.166 1 95.62 93 GLN B O 1
ATOM 2359 N N . PHE B 1 94 ? 8.203 17 2.74 1 96.5 94 PHE B N 1
ATOM 2360 C CA . PHE B 1 94 ? 7.898 16.328 3.998 1 96.5 94 PHE B CA 1
ATOM 2361 C C . PHE B 1 94 ? 8.398 17.141 5.184 1 96.5 94 PHE B C 1
ATOM 2363 O O . PHE B 1 94 ? 7.668 17.359 6.148 1 96.5 94 PHE B O 1
ATOM 2370 N N . LEU B 1 95 ? 9.672 17.609 5.125 1 96.56 95 LEU B N 1
ATOM 2371 C CA . LEU B 1 95 ? 10.305 18.359 6.199 1 96.56 95 LEU B CA 1
ATOM 2372 C C . LEU B 1 95 ? 9.555 19.672 6.477 1 96.56 95 LEU B C 1
ATOM 2374 O O . LEU B 1 95 ? 9.461 20.109 7.625 1 96.56 95 LEU B O 1
ATOM 2378 N N . GLU B 1 96 ? 9 20.25 5.496 1 95.19 96 GLU B N 1
ATOM 2379 C CA . GLU B 1 96 ? 8.281 21.516 5.629 1 95.19 96 GLU B CA 1
ATOM 2380 C C . GLU B 1 96 ? 6.988 21.328 6.426 1 95.19 96 GLU B C 1
ATOM 2382 O O . GLU B 1 96 ? 6.445 22.297 6.965 1 95.19 96 GLU B O 1
ATOM 2387 N N . GLN B 1 97 ? 6.527 20.125 6.469 1 94.19 97 GLN B N 1
ATOM 2388 C CA . GLN B 1 97 ? 5.281 19.844 7.18 1 94.19 97 GLN B CA 1
ATOM 2389 C C . GLN B 1 97 ? 5.531 19.672 8.672 1 94.19 97 GLN B C 1
ATOM 2391 O O . GLN B 1 97 ? 4.594 19.719 9.477 1 94.19 97 GLN B O 1
ATOM 2396 N N . ILE B 1 98 ? 6.77 19.469 9.094 1 95.31 98 ILE B N 1
ATOM 2397 C CA . ILE B 1 98 ? 7.09 19.062 10.461 1 95.31 98 ILE B CA 1
ATOM 2398 C C . ILE B 1 98 ? 6.863 20.234 11.414 1 95.31 98 ILE B C 1
ATOM 2400 O O . ILE B 1 98 ? 6.168 20.109 12.422 1 95.31 98 ILE B O 1
ATOM 2404 N N . PRO B 1 99 ? 7.418 21.484 11.078 1 93.56 99 PRO B N 1
ATOM 2405 C CA . PRO B 1 99 ? 7.211 22.609 11.992 1 93.56 99 PRO B CA 1
ATOM 2406 C C . PRO B 1 99 ? 5.738 22.953 12.172 1 93.56 99 PRO B C 1
ATOM 2408 O O . PRO B 1 99 ? 5.344 23.453 13.234 1 93.56 99 PRO B O 1
ATOM 2411 N N . ARG B 1 100 ? 4.895 22.672 11.25 1 90.44 100 ARG B N 1
ATOM 2412 C CA . ARG B 1 100 ? 3.467 22.953 11.297 1 90.44 100 ARG B CA 1
ATOM 2413 C C . ARG B 1 100 ? 2.715 21.859 12.047 1 90.44 100 ARG B C 1
ATOM 2415 O O . ARG B 1 100 ? 1.509 21.969 12.273 1 90.44 100 ARG B O 1
ATOM 2422 N N . ARG B 1 101 ? 3.422 20.859 12.391 1 92.12 101 ARG B N 1
ATOM 2423 C CA . ARG B 1 101 ? 2.826 19.703 13.039 1 92.12 101 ARG B CA 1
ATOM 2424 C C . ARG B 1 101 ? 1.623 19.203 12.25 1 92.12 101 ARG B C 1
ATOM 2426 O O . ARG B 1 101 ? 0.552 18.969 12.82 1 92.12 101 ARG B O 1
ATOM 2433 N N . ASP B 1 102 ? 1.847 19.047 11.031 1 89.81 102 ASP B N 1
ATOM 2434 C CA . ASP B 1 102 ? 0.762 18.719 10.109 1 89.81 102 ASP B CA 1
ATOM 2435 C C . ASP B 1 102 ? 0.237 17.312 10.344 1 89.81 102 ASP B C 1
ATOM 2437 O O . ASP B 1 102 ? 1.012 16.344 10.367 1 89.81 102 ASP B O 1
ATOM 2441 N N . PRO B 1 103 ? -1.08 17.172 10.391 1 86.56 103 PRO B N 1
ATOM 2442 C CA . PRO B 1 103 ? -1.642 15.836 10.609 1 86.56 103 PRO B CA 1
ATOM 2443 C C . PRO B 1 103 ? -1.386 14.891 9.438 1 86.56 103 PRO B C 1
ATOM 2445 O O . PRO B 1 103 ? -1.396 13.664 9.609 1 86.56 103 PRO B O 1
ATOM 2448 N N . SER B 1 104 ? -1.136 15.438 8.289 1 85.44 104 SER B N 1
ATOM 2449 C CA . SER B 1 104 ? -0.938 14.633 7.086 1 85.44 104 SER B CA 1
ATOM 2450 C C . SER B 1 104 ? 0.318 13.781 7.191 1 85.44 104 SER B C 1
ATOM 2452 O O . SER B 1 104 ? 0.473 12.797 6.457 1 85.44 104 SER B O 1
ATOM 2454 N N . ILE B 1 105 ? 1.192 14.109 8.078 1 90.81 105 ILE B N 1
ATOM 2455 C CA . ILE B 1 105 ? 2.402 13.305 8.234 1 90.81 105 ILE B CA 1
ATOM 2456 C C . ILE B 1 105 ? 2.426 12.672 9.617 1 90.81 105 ILE B C 1
ATOM 2458 O O . ILE B 1 105 ? 3.49 12.312 10.125 1 90.81 105 ILE B O 1
ATOM 2462 N N . GLY B 1 106 ? 1.266 12.594 10.234 1 89.06 106 GLY B N 1
ATOM 2463 C CA . GLY B 1 106 ? 1.118 11.898 11.5 1 89.06 106 GLY B CA 1
ATOM 2464 C C . GLY B 1 106 ? 1.521 12.734 12.695 1 89.06 106 GLY B C 1
ATOM 2465 O O . GLY B 1 106 ? 1.805 12.195 13.773 1 89.06 106 GLY B O 1
ATOM 2466 N N . LEU B 1 107 ? 1.577 14.023 12.438 1 91.31 107 LEU B N 1
ATOM 2467 C CA . LEU B 1 107 ? 1.889 14.922 13.547 1 91.31 107 LEU B CA 1
ATOM 2468 C C . LEU B 1 107 ? 0.67 15.758 13.93 1 91.31 107 LEU B C 1
ATOM 2470 O O . LEU B 1 107 ? -0.381 15.656 13.289 1 91.31 107 LEU B O 1
ATOM 2474 N N . GLY B 1 108 ? 0.652 16.594 15.039 1 82.06 108 GLY B N 1
ATOM 2475 C CA . GLY B 1 108 ? -0.407 17.516 15.43 1 82.06 108 GLY B CA 1
ATOM 2476 C C . GLY B 1 108 ? -1.08 17.125 16.734 1 82.06 108 GLY B C 1
ATOM 2477 O O . GLY B 1 108 ? -1.752 17.953 17.359 1 82.06 108 GLY B O 1
ATOM 2478 N N . GLY B 1 109 ? -0.972 15.961 17.078 1 77.38 109 GLY B N 1
ATOM 2479 C CA . GLY B 1 109 ? -1.424 15.586 18.406 1 77.38 109 GLY B CA 1
ATOM 2480 C C . GLY B 1 109 ? -2.922 15.359 18.484 1 77.38 109 GLY B C 1
ATOM 2481 O O . GLY B 1 109 ? -3.465 15.148 19.562 1 77.38 109 GLY B O 1
ATOM 2482 N N . ASP B 1 110 ? -3.574 15.594 17.328 1 83.69 110 ASP B N 1
ATOM 2483 C CA . ASP B 1 110 ? -5.004 15.297 17.375 1 83.69 110 ASP B CA 1
ATOM 2484 C C . ASP B 1 110 ? -5.25 13.797 17.406 1 83.69 110 ASP B C 1
ATOM 2486 O O . ASP B 1 110 ? -4.949 13.086 16.453 1 83.69 110 ASP B O 1
ATOM 2490 N N . PRO B 1 111 ? -5.867 13.336 18.484 1 88 111 PRO B N 1
ATOM 2491 C CA . PRO B 1 111 ? -6.066 11.891 18.641 1 88 111 PRO B CA 1
ATOM 2492 C C . PRO B 1 111 ? -6.965 11.305 17.547 1 88 111 PRO B C 1
ATOM 2494 O O . PRO B 1 111 ? -6.992 10.086 17.359 1 88 111 PRO B O 1
ATOM 2497 N N . ARG B 1 112 ? -7.652 12.148 16.875 1 91.94 112 ARG B N 1
ATOM 2498 C CA . ARG B 1 112 ? -8.586 11.672 15.859 1 91.94 112 ARG B CA 1
ATOM 2499 C C . ARG B 1 112 ? -7.84 11.047 14.688 1 91.94 112 ARG B C 1
ATOM 2501 O O . ARG B 1 112 ? -8.398 10.219 13.969 1 91.94 112 ARG B O 1
ATOM 2508 N N . THR B 1 113 ? -6.586 11.422 14.508 1 89.75 113 THR B N 1
ATOM 2509 C CA . THR B 1 113 ? -5.805 10.805 13.438 1 89.75 113 THR B CA 1
ATOM 2510 C C . THR B 1 113 ? -5.594 9.32 13.719 1 89.75 113 THR B C 1
ATOM 2512 O O . THR B 1 113 ? -5.66 8.492 12.805 1 89.75 113 THR B O 1
ATOM 2515 N N . LEU B 1 114 ? -5.43 8.992 14.945 1 90.31 114 LEU B N 1
ATOM 2516 C CA . LEU B 1 114 ? -5.297 7.598 15.344 1 90.31 114 LEU B CA 1
ATOM 2517 C C . LEU B 1 114 ? -6.641 6.883 15.273 1 90.31 114 LEU B C 1
ATOM 2519 O O . LEU B 1 114 ? -6.707 5.707 14.914 1 90.31 114 LEU B O 1
ATOM 2523 N N . LYS B 1 115 ? -7.656 7.605 15.609 1 94.12 115 LYS B N 1
ATOM 2524 C CA . LYS B 1 115 ? -8.992 7.031 15.516 1 94.12 115 LYS B CA 1
ATOM 2525 C C . LYS B 1 115 ? -9.344 6.68 14.07 1 94.12 115 LYS B C 1
ATOM 2527 O O . LYS B 1 115 ? -9.969 5.652 13.805 1 94.12 115 LYS B O 1
ATOM 2532 N N . VAL B 1 116 ? -8.914 7.555 13.203 1 93.81 116 VAL B N 1
ATOM 2533 C CA . VAL B 1 116 ? -9.156 7.305 11.789 1 93.81 116 VAL B CA 1
ATOM 2534 C C . VAL B 1 116 ? -8.438 6.031 11.352 1 93.81 116 VAL B C 1
ATOM 2536 O O . VAL B 1 116 ? -9.008 5.195 10.656 1 93.81 116 VAL B O 1
ATOM 2539 N N . ARG B 1 117 ? -7.203 5.852 11.727 1 89.38 117 ARG B N 1
ATOM 2540 C CA . ARG B 1 117 ? -6.438 4.652 11.398 1 89.38 117 ARG B CA 1
ATOM 2541 C C . ARG B 1 117 ? -7.141 3.4 11.914 1 89.38 117 ARG B C 1
ATOM 2543 O O . ARG B 1 117 ? -7.195 2.383 11.219 1 89.38 117 ARG B O 1
ATOM 2550 N N . GLN B 1 118 ? -7.621 3.508 13.102 1 91.75 118 GLN B N 1
ATOM 2551 C CA . GLN B 1 118 ? -8.352 2.383 13.68 1 91.75 118 GLN B CA 1
ATOM 2552 C C . GLN B 1 118 ? -9.625 2.094 12.898 1 91.75 118 GLN B C 1
ATOM 2554 O O . GLN B 1 118 ? -9.961 0.934 12.648 1 91.75 118 GLN B O 1
ATOM 2559 N N . LEU B 1 119 ? -10.352 3.121 12.555 1 94.75 119 LEU B N 1
ATOM 2560 C CA . LEU B 1 119 ? -11.578 2.973 11.773 1 94.75 119 LEU B CA 1
ATOM 2561 C C . LEU B 1 119 ? -11.289 2.305 10.43 1 94.75 119 LEU B C 1
ATOM 2563 O O . LEU B 1 119 ? -12.047 1.438 9.992 1 94.75 119 LEU B O 1
ATOM 2567 N N . ILE B 1 120 ? -10.203 2.717 9.828 1 91.31 120 ILE B N 1
ATOM 2568 C CA . ILE B 1 120 ? -9.812 2.15 8.547 1 91.31 120 ILE B CA 1
ATOM 2569 C C . ILE B 1 120 ? -9.539 0.656 8.703 1 91.31 120 ILE B C 1
ATOM 2571 O O . ILE B 1 120 ? -9.969 -0.15 7.871 1 91.31 120 ILE B O 1
ATOM 2575 N N . LYS B 1 121 ? -8.883 0.282 9.727 1 88.56 121 LYS B N 1
ATOM 2576 C CA . LYS B 1 121 ? -8.555 -1.117 9.977 1 88.56 121 LYS B CA 1
ATOM 2577 C C . LYS B 1 121 ? -9.812 -1.946 10.203 1 88.56 121 LYS B C 1
ATOM 2579 O O . LYS B 1 121 ? -9.875 -3.115 9.812 1 88.56 121 LYS B O 1
ATOM 2584 N N . GLU B 1 122 ? -10.82 -1.315 10.703 1 91.88 122 GLU B N 1
ATOM 2585 C CA . GLU B 1 122 ? -11.977 -2.07 11.164 1 91.88 122 GLU B CA 1
ATOM 2586 C C . GLU B 1 122 ? -13.125 -1.992 10.164 1 91.88 122 GLU B C 1
ATOM 2588 O O . GLU B 1 122 ? -14.125 -2.705 10.297 1 91.88 122 GLU B O 1
ATOM 2593 N N . THR B 1 123 ? -13.031 -1.135 9.227 1 93.38 123 THR B N 1
ATOM 2594 C CA . THR B 1 123 ? -14.156 -0.864 8.336 1 93.38 123 THR B CA 1
ATOM 2595 C C . THR B 1 123 ? -13.781 -1.167 6.887 1 93.38 123 THR B C 1
ATOM 2597 O O . THR B 1 123 ? -13.039 -0.407 6.258 1 93.38 123 THR B O 1
ATOM 2600 N N . PRO B 1 124 ? -14.391 -2.137 6.25 1 91.56 124 PRO B N 1
ATOM 2601 C CA . PRO B 1 124 ? -14.023 -2.564 4.898 1 91.56 124 PRO B CA 1
ATOM 2602 C C . PRO B 1 124 ? -14.188 -1.454 3.861 1 91.56 124 PRO B C 1
ATOM 2604 O O . PRO B 1 124 ? -13.305 -1.247 3.025 1 91.56 124 PRO B O 1
ATOM 2607 N N . THR B 1 125 ? -15.219 -0.715 3.963 1 92.62 125 THR B N 1
ATOM 2608 C CA . THR B 1 125 ? -15.453 0.314 2.955 1 92.62 125 THR B CA 1
ATOM 2609 C C . THR B 1 125 ? -14.422 1.431 3.072 1 92.62 125 THR B C 1
ATOM 2611 O O . THR B 1 125 ? -14 2.004 2.064 1 92.62 125 THR B O 1
ATOM 2614 N N . LEU B 1 126 ? -13.945 1.735 4.293 1 93.56 126 LEU B N 1
ATOM 2615 C CA . LEU B 1 126 ? -12.898 2.729 4.484 1 93.56 126 LEU B CA 1
ATOM 2616 C C . LEU B 1 126 ? -11.547 2.199 3.996 1 93.56 126 LEU B C 1
ATOM 2618 O O . LEU B 1 126 ? -10.789 2.924 3.354 1 93.56 126 LEU B O 1
ATOM 2622 N N . ALA B 1 127 ? -11.312 0.982 4.246 1 88.88 127 ALA B N 1
ATOM 2623 C CA . ALA B 1 127 ? -10.086 0.342 3.775 1 88.88 127 ALA B CA 1
ATOM 2624 C C . ALA B 1 127 ? -10.023 0.34 2.25 1 88.88 127 ALA B C 1
ATOM 2626 O O . ALA B 1 127 ? -8.961 0.588 1.67 1 88.88 127 ALA B O 1
ATOM 2627 N N . HIS B 1 128 ? -11.133 0.074 1.643 1 88.38 128 HIS B N 1
ATOM 2628 C CA . HIS B 1 128 ? -11.219 0.103 0.187 1 88.38 128 HIS B CA 1
ATOM 2629 C C . HIS B 1 128 ? -10.82 1.469 -0.362 1 88.38 128 HIS B C 1
ATOM 2631 O O . HIS B 1 128 ? -10.07 1.556 -1.333 1 88.38 128 HIS B O 1
ATOM 2637 N N . ARG B 1 129 ? -11.234 2.48 0.313 1 88.94 129 ARG B N 1
ATOM 2638 C CA . ARG B 1 129 ? -10.914 3.83 -0.133 1 88.94 129 ARG B CA 1
ATOM 2639 C C . ARG B 1 129 ? -9.422 4.117 0.021 1 88.94 129 ARG B C 1
ATOM 2641 O O . ARG B 1 129 ? -8.82 4.789 -0.821 1 88.94 129 ARG B O 1
ATOM 2648 N N . VAL B 1 130 ? -8.859 3.588 1.032 1 87.25 130 VAL B N 1
ATOM 2649 C CA . VAL B 1 130 ? -7.445 3.832 1.309 1 87.25 130 VAL B CA 1
ATOM 2650 C C . VAL B 1 130 ? -6.586 3.143 0.251 1 87.25 130 VAL B C 1
ATOM 2652 O O . VAL B 1 130 ? -5.582 3.699 -0.202 1 87.25 130 VAL B O 1
ATOM 2655 N N . VAL B 1 131 ? -6.961 1.997 -0.136 1 83.94 131 VAL B N 1
ATOM 2656 C CA . VAL B 1 131 ? -6.238 1.271 -1.177 1 83.94 131 VAL B CA 1
ATOM 2657 C C . VAL B 1 131 ? -6.262 2.072 -2.477 1 83.94 131 VAL B C 1
ATOM 2659 O O . VAL B 1 131 ? -5.23 2.244 -3.129 1 83.94 131 VAL B O 1
ATOM 2662 N N . ILE B 1 132 ? -7.441 2.543 -2.787 1 83.25 132 ILE B N 1
ATOM 2663 C CA . ILE B 1 132 ? -7.621 3.305 -4.02 1 83.25 132 ILE B CA 1
ATOM 2664 C C . ILE B 1 132 ? -6.766 4.57 -3.975 1 83.25 132 ILE B C 1
ATOM 2666 O O . ILE B 1 132 ? -6.09 4.902 -4.949 1 83.25 132 ILE B O 1
ATOM 2670 N N . PHE B 1 133 ? -6.754 5.164 -2.85 1 86.06 133 PHE B N 1
ATOM 2671 C CA . PHE B 1 133 ? -5.988 6.398 -2.691 1 86.06 133 PHE B CA 1
ATOM 2672 C C . PHE B 1 133 ? -4.492 6.121 -2.766 1 86.06 133 PHE B C 1
ATOM 2674 O O . PHE B 1 133 ? -3.74 6.902 -3.35 1 86.06 133 PHE B O 1
ATOM 2681 N N . HIS B 1 134 ? -4.031 5.055 -2.082 1 86.06 134 HIS B N 1
ATOM 2682 C CA . HIS B 1 134 ? -2.615 4.711 -2.113 1 86.06 134 HIS B CA 1
ATOM 2683 C C . HIS B 1 134 ? -2.146 4.441 -3.539 1 86.06 134 HIS B C 1
ATOM 2685 O O . HIS B 1 134 ? -1.109 4.957 -3.963 1 86.06 134 HIS B O 1
ATOM 2691 N N . MET B 1 135 ? -2.924 3.664 -4.27 1 86.12 135 MET B N 1
ATOM 2692 C CA . MET B 1 135 ? -2.586 3.359 -5.656 1 86.12 135 MET B CA 1
ATOM 2693 C C . MET B 1 135 ? -2.582 4.625 -6.508 1 86.12 135 MET B C 1
ATOM 2695 O O . MET B 1 135 ? -1.729 4.789 -7.383 1 86.12 135 MET B O 1
ATOM 2699 N N . ARG B 1 136 ? -3.496 5.441 -6.18 1 87.69 136 ARG B N 1
ATOM 2700 C CA . ARG B 1 136 ? -3.568 6.703 -6.91 1 87.69 136 ARG B CA 1
ATOM 2701 C C . ARG B 1 136 ? -2.35 7.574 -6.625 1 87.69 136 ARG B C 1
ATOM 2703 O O . ARG B 1 136 ? -1.81 8.211 -7.527 1 87.69 136 ARG B O 1
ATOM 2710 N N . SER B 1 137 ? -1.961 7.66 -5.371 1 93.06 137 SER B N 1
ATOM 2711 C CA . SER B 1 137 ? -0.78 8.438 -4.996 1 93.06 137 SER B CA 1
ATOM 2712 C C . SER B 1 137 ? 0.458 7.949 -5.742 1 93.06 137 SER B C 1
ATOM 2714 O O . SER B 1 137 ? 1.209 8.75 -6.297 1 93.06 137 SER B O 1
ATOM 2716 N N . VAL B 1 138 ? 0.647 6.656 -5.773 1 94.19 138 VAL B N 1
ATOM 2717 C CA . VAL B 1 138 ? 1.789 6.078 -6.473 1 94.19 138 VAL B CA 1
ATOM 2718 C C . VAL B 1 138 ? 1.712 6.418 -7.961 1 94.19 138 VAL B C 1
ATOM 2720 O O . VAL B 1 138 ? 2.699 6.859 -8.555 1 94.19 138 VAL B O 1
ATOM 2723 N N . GLN B 1 139 ? 0.525 6.309 -8.492 1 93.75 139 GLN B N 1
ATOM 2724 C CA . GLN B 1 139 ? 0.35 6.547 -9.922 1 93.75 139 GLN B CA 1
ATOM 2725 C C . GLN B 1 139 ? 0.582 8.016 -10.266 1 93.75 139 GLN B C 1
ATOM 2727 O O . GLN B 1 139 ? 1.196 8.328 -11.289 1 93.75 139 GLN B O 1
ATOM 2732 N N . LEU B 1 140 ? 0.052 8.906 -9.516 1 95.06 140 LEU B N 1
ATOM 2733 C CA . LEU B 1 140 ? 0.235 10.328 -9.758 1 95.06 140 LEU B CA 1
ATOM 2734 C C . LEU B 1 140 ? 1.716 10.695 -9.766 1 95.06 140 LEU B C 1
ATOM 2736 O O . LEU B 1 140 ? 2.18 11.414 -10.656 1 95.06 140 LEU B O 1
ATOM 2740 N N . LEU B 1 141 ? 2.443 10.188 -8.797 1 96.81 141 LEU B N 1
ATOM 2741 C CA . LEU B 1 141 ? 3.871 10.477 -8.734 1 96.81 141 LEU B CA 1
ATOM 2742 C C . LEU B 1 141 ? 4.609 9.812 -9.891 1 96.81 141 LEU B C 1
ATOM 2744 O O . LEU B 1 141 ? 5.492 10.422 -10.5 1 96.81 141 LEU B O 1
ATOM 2748 N N . ALA B 1 142 ? 4.258 8.617 -10.203 1 96.81 142 ALA B N 1
ATOM 2749 C CA . ALA B 1 142 ? 4.875 7.902 -11.312 1 96.81 142 ALA B CA 1
ATOM 2750 C C . ALA B 1 142 ? 4.664 8.648 -12.633 1 96.81 142 ALA B C 1
ATOM 2752 O O . ALA B 1 142 ? 5.574 8.727 -13.461 1 96.81 142 ALA B O 1
ATOM 2753 N N . ASP B 1 143 ? 3.453 9.172 -12.828 1 96.06 143 ASP B N 1
ATOM 2754 C CA . ASP B 1 143 ? 3.156 9.93 -14.031 1 96.06 143 ASP B CA 1
ATOM 2755 C C . ASP B 1 143 ? 4.07 11.148 -14.156 1 96.06 143 ASP B C 1
ATOM 2757 O O . ASP B 1 143 ? 4.59 11.438 -15.234 1 96.06 143 ASP B O 1
ATOM 2761 N N . GLU B 1 144 ? 4.219 11.836 -13.062 1 95.69 144 GLU B N 1
ATOM 2762 C CA . GLU B 1 144 ? 5.102 13 -13.062 1 95.69 144 GLU B CA 1
ATOM 2763 C C . GLU B 1 144 ? 6.531 12.609 -13.422 1 95.69 144 GLU B C 1
ATOM 2765 O O . GLU B 1 144 ? 7.191 13.289 -14.211 1 95.69 144 GLU B O 1
ATOM 2770 N N . LEU B 1 145 ? 7.031 11.539 -12.883 1 96.06 145 LEU B N 1
ATOM 2771 C CA . LEU B 1 145 ? 8.398 11.086 -13.109 1 96.06 145 LEU B CA 1
ATOM 2772 C C . LEU B 1 145 ? 8.57 10.562 -14.531 1 96.06 145 LEU B C 1
ATOM 2774 O O . LEU B 1 145 ? 9.602 10.82 -15.164 1 96.06 145 LEU B O 1
ATOM 2778 N N . ALA B 1 146 ? 7.57 9.859 -14.984 1 95.56 146 ALA B N 1
ATOM 2779 C CA . ALA B 1 146 ? 7.633 9.266 -16.312 1 95.56 146 ALA B CA 1
ATOM 2780 C C . ALA B 1 146 ? 7.648 10.336 -17.391 1 95.56 146 ALA B C 1
ATOM 2782 O O . ALA B 1 146 ? 8.242 10.141 -18.469 1 95.56 146 ALA B O 1
ATOM 2783 N N . GLU B 1 147 ? 6.941 11.398 -17.141 1 93 147 GLU B N 1
ATOM 2784 C CA . GLU B 1 147 ? 6.957 12.508 -18.094 1 93 147 GLU B CA 1
ATOM 2785 C C . GLU B 1 147 ? 8.383 12.984 -18.359 1 93 147 GLU B C 1
ATOM 2787 O O . GLU B 1 147 ? 8.711 13.383 -19.484 1 93 147 GLU B O 1
ATOM 2792 N N . GLU B 1 148 ? 9.219 12.875 -17.453 1 90.19 148 GLU B N 1
ATOM 2793 C CA . GLU B 1 148 ? 10.602 13.336 -17.578 1 90.19 148 GLU B CA 1
ATOM 2794 C C . GLU B 1 148 ? 11.516 12.219 -18.078 1 90.19 148 GLU B C 1
ATOM 2796 O O . GLU B 1 148 ? 12.438 12.461 -18.859 1 90.19 148 GLU B O 1
ATOM 2801 N N . THR B 1 149 ? 11.289 10.984 -17.656 1 90.06 149 THR B N 1
ATOM 2802 C CA . THR B 1 149 ? 12.227 9.898 -17.906 1 90.06 149 THR B CA 1
ATOM 2803 C C . THR B 1 149 ? 11.789 9.078 -19.109 1 90.06 149 THR B C 1
ATOM 2805 O O . THR B 1 149 ? 12.609 8.383 -19.719 1 90.06 149 THR B O 1
ATOM 2808 N N . GLY B 1 150 ? 10.555 9.086 -19.375 1 92.5 150 GLY B N 1
ATOM 2809 C CA . GLY B 1 150 ? 10.016 8.273 -20.453 1 92.5 150 GLY B CA 1
ATOM 2810 C C . GLY B 1 150 ? 9.945 6.793 -20.125 1 92.5 150 GLY B C 1
ATOM 2811 O O . GLY B 1 150 ? 9.711 5.961 -21 1 92.5 150 GLY B O 1
ATOM 2812 N N . ASP B 1 151 ? 10.203 6.438 -18.891 1 94.5 151 ASP B N 1
ATOM 2813 C CA . ASP B 1 151 ? 10.211 5.051 -18.453 1 94.5 151 ASP B CA 1
ATOM 2814 C C . ASP B 1 151 ? 9.203 4.828 -17.328 1 94.5 151 ASP B C 1
ATOM 2816 O O . ASP B 1 151 ? 9.516 5.059 -16.156 1 94.5 151 ASP B O 1
ATOM 2820 N N . MET B 1 152 ? 8.047 4.348 -17.656 1 95 152 MET B N 1
ATOM 2821 C CA . MET B 1 152 ? 6.957 4.219 -16.688 1 95 152 MET B CA 1
ATOM 2822 C C . MET B 1 152 ? 7.293 3.184 -15.625 1 95 152 MET B C 1
ATOM 2824 O O . MET B 1 152 ? 6.941 3.355 -14.453 1 95 152 MET B O 1
ATOM 2828 N N . LEU B 1 153 ? 7.965 2.15 -15.945 1 94.94 153 LEU B N 1
ATOM 2829 C CA . LEU B 1 153 ? 8.305 1.129 -14.961 1 94.94 153 LEU B CA 1
ATOM 2830 C C . LEU B 1 153 ? 9.195 1.705 -13.867 1 94.94 153 LEU B C 1
ATOM 2832 O O . LEU B 1 153 ? 8.875 1.607 -12.68 1 94.94 153 LEU B O 1
ATOM 2836 N N . LEU B 1 154 ? 10.312 2.318 -14.258 1 95.81 154 LEU B N 1
ATOM 2837 C CA . LEU B 1 154 ? 11.242 2.852 -13.266 1 95.81 154 LEU B CA 1
ATOM 2838 C C . LEU B 1 154 ? 10.609 4.012 -12.5 1 95.81 154 LEU B C 1
ATOM 2840 O O . LEU B 1 154 ? 10.898 4.203 -11.312 1 95.81 154 LEU B O 1
ATOM 2844 N N . ALA B 1 155 ? 9.711 4.758 -13.242 1 96.81 155 ALA B N 1
ATOM 2845 C CA . ALA B 1 155 ? 8.969 5.812 -12.555 1 96.81 155 ALA B CA 1
ATOM 2846 C C . ALA B 1 155 ? 8.094 5.238 -11.445 1 96.81 155 ALA B C 1
ATOM 2848 O O . ALA B 1 155 ? 8.016 5.805 -10.352 1 96.81 155 ALA B O 1
ATOM 2849 N N . ARG B 1 156 ? 7.434 4.133 -11.703 1 96.69 156 ARG B N 1
ATOM 2850 C CA . ARG B 1 156 ? 6.598 3.482 -10.703 1 96.69 156 ARG B CA 1
ATOM 2851 C C . ARG B 1 156 ? 7.441 2.955 -9.539 1 96.69 156 ARG B C 1
ATOM 2853 O O . ARG B 1 156 ? 7.043 3.061 -8.383 1 96.69 156 ARG B O 1
ATOM 2860 N N . VAL B 1 157 ? 8.547 2.387 -9.836 1 97 157 VAL B N 1
ATOM 2861 C CA . VAL B 1 157 ? 9.445 1.886 -8.805 1 97 157 VAL B CA 1
ATOM 2862 C C . VAL B 1 157 ? 9.914 3.039 -7.922 1 97 157 VAL B C 1
ATOM 2864 O O . VAL B 1 157 ? 9.867 2.945 -6.691 1 97 157 VAL B O 1
ATOM 2867 N N . ALA B 1 158 ? 10.352 4.129 -8.547 1 97.19 158 ALA B N 1
ATOM 2868 C CA . ALA B 1 158 ? 10.805 5.301 -7.801 1 97.19 158 ALA B CA 1
ATOM 2869 C C . ALA B 1 158 ? 9.672 5.871 -6.941 1 97.19 158 ALA B C 1
ATOM 2871 O O . ALA B 1 158 ? 9.883 6.203 -5.773 1 97.19 158 ALA B O 1
ATOM 2872 N N . ALA B 1 159 ? 8.477 5.98 -7.555 1 97.31 159 ALA B N 1
ATOM 2873 C CA . ALA B 1 159 ? 7.316 6.488 -6.832 1 97.31 159 ALA B CA 1
ATOM 2874 C C . ALA B 1 159 ? 7.008 5.621 -5.613 1 97.31 159 ALA B C 1
ATOM 2876 O O . ALA B 1 159 ? 6.754 6.141 -4.523 1 97.31 159 ALA B O 1
ATOM 2877 N N . ALA B 1 160 ? 7.051 4.352 -5.801 1 95.94 160 ALA B N 1
ATOM 2878 C CA . ALA B 1 160 ? 6.773 3.42 -4.711 1 95.94 160 ALA B CA 1
ATOM 2879 C C . ALA B 1 160 ? 7.793 3.578 -3.586 1 95.94 160 ALA B C 1
ATOM 2881 O O . ALA B 1 160 ? 7.441 3.48 -2.406 1 95.94 160 ALA B O 1
ATOM 2882 N N . GLN B 1 161 ? 9.047 3.816 -3.924 1 96.62 161 GLN B N 1
ATOM 2883 C CA . GLN B 1 161 ? 10.086 4.016 -2.918 1 96.62 161 GLN B CA 1
ATOM 2884 C C . GLN B 1 161 ? 9.812 5.266 -2.09 1 96.62 161 GLN B C 1
ATOM 2886 O O . GLN B 1 161 ? 9.891 5.23 -0.859 1 96.62 161 GLN B O 1
ATOM 2891 N N . LEU B 1 162 ? 9.523 6.324 -2.779 1 97.25 162 LEU B N 1
ATOM 2892 C CA . LEU B 1 162 ? 9.336 7.605 -2.109 1 97.25 162 LEU B CA 1
ATOM 2893 C C . LEU B 1 162 ? 8.086 7.574 -1.233 1 97.25 162 LEU B C 1
ATOM 2895 O O . LEU B 1 162 ? 8.117 8.008 -0.079 1 97.25 162 LEU B O 1
ATOM 2899 N N . ILE B 1 163 ? 7.043 7.066 -1.772 1 96.31 163 ILE B N 1
ATOM 2900 C CA . ILE B 1 163 ? 5.793 6.977 -1.025 1 96.31 163 ILE B CA 1
ATOM 2901 C C . ILE B 1 163 ? 5.957 5.996 0.134 1 96.31 163 ILE B C 1
ATOM 2903 O O . ILE B 1 163 ? 5.449 6.234 1.233 1 96.31 163 ILE B O 1
ATOM 2907 N N . GLY B 1 164 ? 6.637 4.91 -0.126 1 95.56 164 GLY B N 1
ATOM 2908 C CA . GLY B 1 164 ? 6.914 3.957 0.935 1 95.56 164 GLY B CA 1
ATOM 2909 C C . GLY B 1 164 ? 7.668 4.566 2.102 1 95.56 164 GLY B C 1
ATOM 2910 O O . GLY B 1 164 ? 7.355 4.289 3.262 1 95.56 164 GLY B O 1
ATOM 2911 N N . ALA B 1 165 ? 8.695 5.363 1.83 1 96.75 165 ALA B N 1
ATOM 2912 C CA . ALA B 1 165 ? 9.453 6.039 2.883 1 96.75 165 ALA B CA 1
ATOM 2913 C C . ALA B 1 165 ? 8.555 6.988 3.674 1 96.75 165 ALA B C 1
ATOM 2915 O O . ALA B 1 165 ? 8.617 7.023 4.906 1 96.75 165 ALA B O 1
ATOM 2916 N N . ARG B 1 166 ? 7.801 7.75 2.928 1 96 166 ARG B N 1
ATOM 2917 C CA . ARG B 1 166 ? 6.863 8.664 3.572 1 96 166 ARG B CA 1
ATOM 2918 C C . ARG B 1 166 ? 5.926 7.918 4.516 1 96 166 ARG B C 1
ATOM 2920 O O . ARG B 1 166 ? 5.727 8.328 5.656 1 96 166 ARG B O 1
ATOM 2927 N N . ASN B 1 167 ? 5.352 6.828 4.07 1 94.25 167 ASN B N 1
ATOM 2928 C CA . ASN B 1 167 ? 4.41 6.047 4.867 1 94.25 167 ASN B CA 1
ATOM 2929 C C . ASN B 1 167 ? 5.086 5.449 6.102 1 94.25 167 ASN B C 1
ATOM 2931 O O . ASN B 1 167 ? 4.484 5.383 7.172 1 94.25 167 ASN B O 1
ATOM 2935 N N . ALA B 1 168 ? 6.312 5.004 5.945 1 96.06 168 ALA B N 1
ATOM 2936 C CA . ALA B 1 168 ? 7.055 4.477 7.09 1 96.06 168 ALA B CA 1
ATOM 2937 C C . ALA B 1 168 ? 7.238 5.539 8.164 1 96.06 168 ALA B C 1
ATOM 2939 O O . ALA B 1 168 ? 7.121 5.254 9.359 1 96.06 168 ALA B O 1
ATOM 2940 N N . LEU B 1 169 ? 7.527 6.719 7.762 1 96.94 169 LEU B N 1
ATOM 2941 C CA . LEU B 1 169 ? 7.711 7.828 8.688 1 96.94 169 LEU B CA 1
ATOM 2942 C C . LEU B 1 169 ? 6.402 8.156 9.398 1 96.94 169 LEU B C 1
ATOM 2944 O O . LEU B 1 169 ? 6.387 8.367 10.617 1 96.94 169 LEU B O 1
ATOM 2948 N N . ILE B 1 170 ? 5.336 8.203 8.664 1 93.56 170 ILE B N 1
ATOM 2949 C CA . ILE B 1 170 ? 4.023 8.508 9.219 1 93.56 170 ILE B CA 1
ATOM 2950 C C . ILE B 1 170 ? 3.637 7.434 10.234 1 93.56 170 ILE B C 1
ATOM 2952 O O . ILE B 1 170 ? 3.164 7.746 11.328 1 93.56 170 ILE B O 1
ATOM 2956 N N . MET B 1 171 ? 3.857 6.219 9.883 1 92.38 171 MET B N 1
ATOM 2957 C CA . MET B 1 171 ? 3.584 5.109 10.789 1 92.38 171 MET B CA 1
ATOM 2958 C C . MET B 1 171 ? 4.398 5.242 12.07 1 92.38 171 MET B C 1
ATOM 2960 O O . MET B 1 171 ? 3.875 5.027 13.164 1 92.38 171 MET B O 1
ATOM 2964 N N . GLN B 1 172 ? 5.664 5.551 11.945 1 94.62 172 GLN B N 1
ATOM 2965 C CA . GLN B 1 172 ? 6.492 5.742 13.133 1 94.62 172 GLN B CA 1
ATOM 2966 C C . GLN B 1 172 ? 5.934 6.852 14.023 1 94.62 172 GLN B C 1
ATOM 2968 O O . GLN B 1 172 ? 5.895 6.715 15.242 1 94.62 172 GLN B O 1
ATOM 2973 N N . ASN B 1 173 ? 5.543 7.957 13.398 1 95.44 173 ASN B N 1
ATOM 2974 C CA . ASN B 1 173 ? 4.973 9.055 14.172 1 95.44 173 ASN B CA 1
ATOM 2975 C C . ASN B 1 173 ? 3.715 8.617 14.914 1 95.44 173 ASN B C 1
ATOM 2977 O O . ASN B 1 173 ? 3.527 8.961 16.078 1 95.44 173 ASN B O 1
ATOM 2981 N N . HIS B 1 174 ? 2.912 7.852 14.266 1 92.06 174 HIS B N 1
ATOM 2982 C CA . HIS B 1 174 ? 1.701 7.34 14.898 1 92.06 174 HIS B CA 1
ATOM 2983 C C . HIS B 1 174 ? 2.037 6.406 16.062 1 92.06 174 HIS B C 1
ATOM 2985 O O . HIS B 1 174 ? 1.392 6.453 17.109 1 92.06 174 HIS B O 1
ATOM 2991 N N . GLU B 1 175 ? 3 5.555 15.898 1 91.62 175 GLU B N 1
ATOM 2992 C CA . GLU B 1 175 ? 3.416 4.633 16.953 1 91.62 175 GLU B CA 1
ATOM 2993 C C . GLU B 1 175 ? 3.938 5.391 18.172 1 91.62 175 GLU B C 1
ATOM 2995 O O . GLU B 1 175 ? 3.643 5.023 19.312 1 91.62 175 GLU B O 1
ATOM 3000 N N . ARG B 1 176 ? 4.676 6.43 17.938 1 93.44 176 ARG B N 1
ATOM 3001 C CA . ARG B 1 176 ? 5.195 7.246 19.031 1 93.44 176 ARG B CA 1
ATOM 3002 C C . ARG B 1 176 ? 4.066 7.98 19.75 1 93.44 176 ARG B C 1
ATOM 3004 O O . ARG B 1 176 ? 4.086 8.109 20.984 1 93.44 176 ARG B O 1
ATOM 3011 N N . THR B 1 177 ? 3.133 8.438 18.922 1 92.38 177 THR B N 1
ATOM 3012 C CA . THR B 1 177 ? 1.956 9.062 19.516 1 92.38 177 THR B CA 1
ATOM 3013 C C . THR B 1 177 ? 1.203 8.07 20.406 1 92.38 177 THR B C 1
ATOM 3015 O O . THR B 1 177 ? 0.821 8.398 21.531 1 92.38 177 THR B O 1
ATOM 3018 N N . LEU B 1 178 ? 1.014 6.914 19.984 1 88.88 178 LEU B N 1
ATOM 3019 C CA . LEU B 1 178 ? 0.324 5.863 20.719 1 88.88 178 LEU B CA 1
ATOM 3020 C C . LEU B 1 178 ? 1.085 5.508 22 1 88.88 178 LEU B C 1
ATOM 3022 O O . LEU B 1 178 ? 0.476 5.176 23.016 1 88.88 178 LEU B O 1
ATOM 3026 N N . ALA B 1 179 ? 2.42 5.613 21.922 1 91.75 179 ALA B N 1
ATOM 3027 C CA . ALA B 1 179 ? 3.268 5.309 23.078 1 91.75 179 ALA B CA 1
ATOM 3028 C C . ALA B 1 179 ? 3.225 6.434 24.109 1 91.75 179 ALA B C 1
ATOM 3030 O O . ALA B 1 179 ? 3.742 6.289 25.219 1 91.75 179 ALA B O 1
ATOM 3031 N N . GLY B 1 180 ? 2.701 7.586 23.734 1 90.56 180 GLY B N 1
ATOM 3032 C CA . GLY B 1 180 ? 2.523 8.68 24.688 1 90.56 180 GLY B CA 1
ATOM 3033 C C . GLY B 1 180 ? 3.643 9.703 24.625 1 90.56 180 GLY B C 1
ATOM 3034 O O . GLY B 1 180 ? 3.764 10.539 25.516 1 90.56 180 GLY B O 1
ATOM 3035 N N . ASP B 1 181 ? 4.5 9.594 23.609 1 93.44 181 ASP B N 1
ATOM 3036 C CA . ASP B 1 181 ? 5.555 10.602 23.469 1 93.44 181 ASP B CA 1
ATOM 3037 C C . ASP B 1 181 ? 4.961 11.984 23.219 1 93.44 181 ASP B C 1
ATOM 3039 O O . ASP B 1 181 ? 3.994 12.125 22.469 1 93.44 181 ASP B O 1
ATOM 3043 N N . PRO B 1 182 ? 5.535 13 23.875 1 91.81 182 PRO B N 1
ATOM 3044 C CA . PRO B 1 182 ? 5.055 14.367 23.641 1 91.81 182 PRO B CA 1
ATOM 3045 C C . PRO B 1 182 ? 5.242 14.82 22.188 1 91.81 182 PRO B C 1
ATOM 3047 O O . PRO B 1 182 ? 6.246 14.484 21.562 1 91.81 182 PRO B O 1
ATOM 3050 N N . ASP B 1 183 ? 4.305 15.602 21.719 1 88.31 183 ASP B N 1
ATOM 3051 C CA . ASP B 1 183 ? 4.266 16.047 20.328 1 88.31 183 ASP B CA 1
ATOM 3052 C C . ASP B 1 183 ? 5.582 16.719 19.938 1 88.31 183 ASP B C 1
ATOM 3054 O O . ASP B 1 183 ? 6.082 16.5 18.828 1 88.31 183 ASP B O 1
ATOM 3058 N N . ASP B 1 184 ? 6.082 17.516 20.844 1 89.69 184 ASP B N 1
ATOM 3059 C CA . ASP B 1 184 ? 7.316 18.234 20.547 1 89.69 184 ASP B CA 1
ATOM 3060 C C . ASP B 1 184 ? 8.484 17.266 20.344 1 89.69 184 ASP B C 1
ATOM 3062 O O . ASP B 1 184 ? 9.336 17.484 19.484 1 89.69 184 ASP B O 1
ATOM 3066 N N . GLU B 1 185 ? 8.5 16.234 21.125 1 93.06 185 GLU B N 1
ATOM 3067 C CA . GLU B 1 185 ? 9.555 15.234 21.016 1 93.06 185 GLU B CA 1
ATOM 3068 C C . GLU B 1 185 ? 9.406 14.438 19.719 1 93.06 185 GLU B C 1
ATOM 3070 O O . GLU B 1 185 ? 10.398 14.109 19.062 1 93.06 185 GLU B O 1
ATOM 3075 N N . ILE B 1 186 ? 8.188 14.141 19.375 1 94.31 186 ILE B N 1
ATOM 3076 C CA . ILE B 1 186 ? 7.938 13.414 18.125 1 94.31 186 ILE B CA 1
ATOM 3077 C C . ILE B 1 186 ? 8.391 14.258 16.938 1 94.31 186 ILE B C 1
ATOM 3079 O O . ILE B 1 186 ? 9.062 13.758 16.031 1 94.31 186 ILE B O 1
ATOM 3083 N N . ALA B 1 187 ? 8.047 15.516 16.984 1 93.81 187 ALA B N 1
ATOM 3084 C CA . ALA B 1 187 ? 8.391 16.406 15.875 1 93.81 187 ALA B CA 1
ATOM 3085 C C . ALA B 1 187 ? 9.906 16.531 15.727 1 93.81 187 ALA B C 1
ATOM 3087 O O . ALA B 1 187 ? 10.43 16.516 14.609 1 93.81 187 ALA B O 1
ATOM 3088 N N . LYS B 1 188 ? 10.594 16.703 16.844 1 92.19 188 LYS B N 1
ATOM 3089 C CA . LYS B 1 188 ? 12.047 16.812 16.812 1 92.19 188 LYS B CA 1
ATOM 3090 C C . LYS B 1 188 ? 12.68 15.547 16.25 1 92.19 188 LYS B C 1
ATOM 3092 O O . LYS B 1 188 ? 13.586 15.625 15.406 1 92.19 188 LYS B O 1
ATOM 3097 N N . GLY B 1 189 ? 12.195 14.438 16.672 1 95.81 189 GLY B N 1
ATOM 3098 C CA . GLY B 1 189 ? 12.719 13.18 16.172 1 95.81 189 GLY B CA 1
ATOM 3099 C C . GLY B 1 189 ? 12.344 12.898 14.734 1 95.81 189 GLY B C 1
ATOM 3100 O O . GLY B 1 189 ? 13.07 12.211 14.016 1 95.81 189 GLY B O 1
ATOM 3101 N N . CYS B 1 190 ? 11.219 13.453 14.312 1 96.88 190 CYS B N 1
ATOM 3102 C CA . CYS B 1 190 ? 10.695 13.203 12.969 1 96.88 190 CYS B CA 1
ATOM 3103 C C . CYS B 1 190 ? 11.633 13.773 11.906 1 96.88 190 CYS B C 1
ATOM 3105 O O . CYS B 1 190 ? 11.836 13.156 10.859 1 96.88 190 CYS B O 1
ATOM 3107 N N . ALA B 1 191 ? 12.219 14.922 12.195 1 96.06 191 ALA B N 1
ATOM 3108 C CA . ALA B 1 191 ? 13.117 15.547 11.219 1 96.06 191 ALA B CA 1
ATOM 3109 C C . ALA B 1 191 ? 14.344 14.68 10.969 1 96.06 191 ALA B C 1
ATOM 3111 O O . ALA B 1 191 ? 14.727 14.445 9.82 1 96.06 191 ALA B O 1
ATOM 3112 N N . GLU B 1 192 ? 14.93 14.227 12.016 1 96.12 192 GLU B N 1
ATOM 3113 C CA . GLU B 1 192 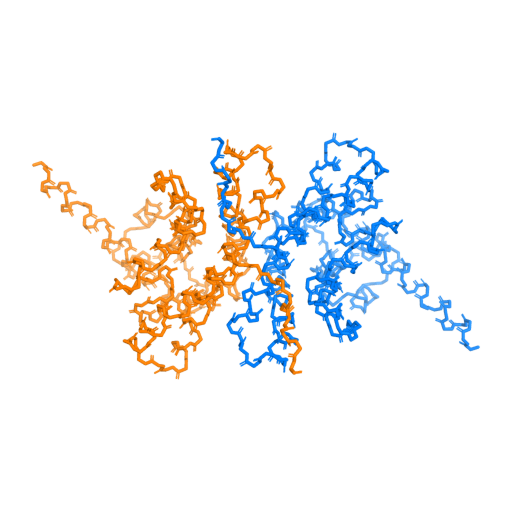? 16.094 13.352 11.891 1 96.12 192 GLU B CA 1
ATOM 3114 C C . GLU B 1 192 ? 15.727 12.047 11.188 1 96.12 192 GLU B C 1
ATOM 3116 O O . GLU B 1 192 ? 16.484 11.555 10.344 1 96.12 192 GLU B O 1
ATOM 3121 N N . ALA B 1 193 ? 14.641 11.484 11.539 1 97.69 193 ALA B N 1
ATOM 3122 C CA . ALA B 1 193 ? 14.164 10.25 10.922 1 97.69 193 ALA B CA 1
ATOM 3123 C C . ALA B 1 193 ? 13.945 10.438 9.422 1 97.69 193 ALA B C 1
ATOM 3125 O O . ALA B 1 193 ? 14.305 9.562 8.625 1 97.69 193 ALA B O 1
ATOM 3126 N N . ALA B 1 194 ? 13.328 11.539 9.094 1 97.94 194 ALA B N 1
ATOM 3127 C CA . ALA B 1 194 ? 13.055 11.828 7.691 1 97.94 194 ALA B CA 1
ATOM 3128 C C . ALA B 1 194 ? 14.344 11.914 6.887 1 97.94 194 ALA B C 1
ATOM 3130 O O . ALA B 1 194 ? 14.438 11.375 5.781 1 97.94 194 ALA B O 1
ATOM 3131 N N . GLU B 1 195 ? 15.359 12.594 7.453 1 97.25 195 GLU B N 1
ATOM 3132 C CA . GLU B 1 195 ? 16.656 12.688 6.777 1 97.25 195 GLU B CA 1
ATOM 3133 C C . GLU B 1 195 ? 17.25 11.305 6.535 1 97.25 195 GLU B C 1
ATOM 3135 O O . GLU B 1 195 ? 17.703 11.008 5.43 1 97.25 195 GLU B O 1
ATOM 3140 N N . ARG B 1 196 ? 17.156 10.492 7.508 1 96.56 196 ARG B N 1
ATOM 3141 C CA . ARG B 1 196 ? 17.719 9.148 7.391 1 96.56 196 ARG B CA 1
ATOM 3142 C C . ARG B 1 196 ? 16.938 8.32 6.383 1 96.56 196 ARG B C 1
ATOM 3144 O O . ARG B 1 196 ? 17.531 7.594 5.578 1 96.56 196 ARG B O 1
ATOM 3151 N N . ALA B 1 197 ? 15.617 8.367 6.434 1 97.44 197 ALA B N 1
ATOM 3152 C CA . ALA B 1 197 ? 14.766 7.594 5.539 1 97.44 197 ALA B CA 1
ATOM 3153 C C . ALA B 1 197 ? 15 7.984 4.082 1 97.44 197 ALA B C 1
ATOM 3155 O O . ALA B 1 197 ? 15.227 7.121 3.23 1 97.44 197 ALA B O 1
ATOM 3156 N N . PHE B 1 198 ? 14.984 9.266 3.803 1 97 198 PHE B N 1
ATOM 3157 C CA . PHE B 1 198 ? 15.141 9.727 2.428 1 97 198 PHE B CA 1
ATOM 3158 C C . PHE B 1 198 ? 16.578 9.531 1.959 1 97 198 PHE B C 1
ATOM 3160 O O . PHE B 1 198 ? 16.828 9.312 0.772 1 97 198 PHE B O 1
ATOM 3167 N N . ASP B 1 199 ? 17.578 9.586 2.879 1 95.94 199 ASP B N 1
ATOM 3168 C CA . ASP B 1 199 ? 18.969 9.25 2.525 1 95.94 199 ASP B CA 1
ATOM 3169 C C . ASP B 1 199 ? 19.062 7.809 2.035 1 95.94 199 ASP B C 1
ATOM 3171 O O . ASP B 1 199 ? 19.781 7.527 1.071 1 95.94 199 ASP B O 1
ATOM 3175 N N . LEU B 1 200 ? 18.375 6.941 2.729 1 94.56 200 LEU B N 1
ATOM 3176 C CA . LEU B 1 200 ? 18.391 5.539 2.326 1 94.56 200 LEU B CA 1
ATOM 3177 C C . LEU B 1 200 ? 17.812 5.363 0.928 1 94.56 200 LEU B C 1
ATOM 3179 O O . LEU B 1 200 ? 18.359 4.613 0.115 1 94.56 200 LEU B O 1
ATOM 3183 N N . VAL B 1 201 ? 16.734 6.07 0.599 1 95.94 201 VAL B N 1
ATOM 3184 C CA . VAL B 1 201 ? 16.109 6.012 -0.72 1 95.94 201 VAL B CA 1
ATOM 3185 C C . VAL B 1 201 ? 17.047 6.594 -1.766 1 95.94 201 VAL B C 1
ATOM 3187 O O . VAL B 1 201 ? 17.188 6.051 -2.865 1 95.94 201 VAL B O 1
ATOM 3190 N N . GLU B 1 202 ? 17.703 7.656 -1.384 1 94.44 202 GLU B N 1
ATOM 3191 C CA . GLU B 1 202 ? 18.594 8.359 -2.303 1 94.44 202 GLU B CA 1
ATOM 3192 C C . GLU B 1 202 ? 19.844 7.535 -2.592 1 94.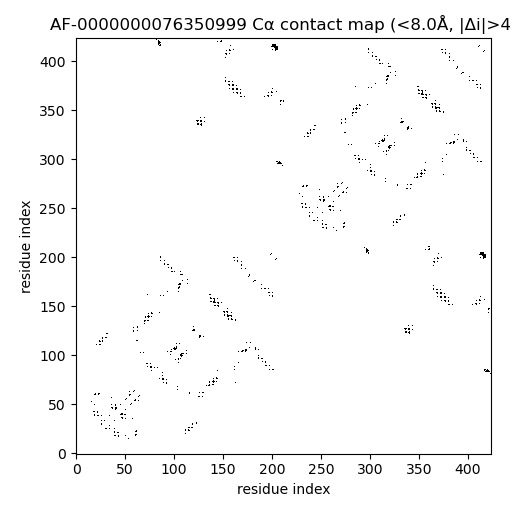44 202 GLU B C 1
ATOM 3194 O O . GLU B 1 202 ? 20.25 7.395 -3.748 1 94.44 202 GLU B O 1
ATOM 3199 N N . LYS B 1 203 ? 20.453 6.961 -1.589 1 92.5 203 LYS B N 1
ATOM 3200 C CA . LYS B 1 203 ? 21.734 6.27 -1.718 1 92.5 203 LYS B CA 1
ATOM 3201 C C . LYS B 1 203 ? 21.531 4.809 -2.102 1 92.5 203 LYS B C 1
ATOM 3203 O O . LYS B 1 203 ? 22.453 4.156 -2.588 1 92.5 203 LYS B O 1
ATOM 3208 N N . GLY B 1 204 ? 20.266 4.32 -1.857 1 91.5 204 GLY B N 1
ATOM 3209 C CA . GLY B 1 204 ? 19.953 2.957 -2.25 1 91.5 204 GLY B CA 1
ATOM 3210 C C . GLY B 1 204 ? 20.281 1.936 -1.178 1 91.5 204 GLY B C 1
ATOM 3211 O O . GLY B 1 204 ? 20.766 2.289 -0.106 1 91.5 204 GLY B O 1
ATOM 3212 N N . LEU B 1 205 ? 19.969 0.732 -1.444 1 85.56 205 LEU B N 1
ATOM 3213 C CA . LEU B 1 205 ? 20.078 -0.353 -0.474 1 85.56 205 LEU B CA 1
ATOM 3214 C C . LEU B 1 205 ? 21.328 -1.198 -0.736 1 85.56 205 LEU B C 1
ATOM 3216 O O . LEU B 1 205 ? 21.391 -2.352 -0.304 1 85.56 205 LEU B O 1
ATOM 3220 N N . GLN B 1 206 ? 22.156 -0.561 -1.513 1 81.38 206 GLN B N 1
ATOM 3221 C CA . GLN B 1 206 ? 23.375 -1.312 -1.755 1 81.38 206 GLN B CA 1
ATOM 3222 C C . GLN B 1 206 ? 24.047 -1.705 -0.443 1 81.38 206 GLN B C 1
ATOM 3224 O O . GLN B 1 206 ? 24.359 -0.844 0.382 1 81.38 206 GLN B O 1
ATOM 3229 N N . GLY B 1 207 ? 24.297 -2.977 -0.184 1 74.81 207 GLY B N 1
ATOM 3230 C CA . GLY B 1 207 ? 24.969 -3.479 1.002 1 74.81 207 GLY B CA 1
ATOM 3231 C C . GLY B 1 207 ? 24.078 -3.518 2.227 1 74.81 207 GLY B C 1
ATOM 3232 O O . GLY B 1 207 ? 24.547 -3.803 3.332 1 74.81 207 GLY B O 1
ATOM 3233 N N . TYR B 1 208 ? 22.828 -3.068 2.057 1 80.94 208 TYR B N 1
ATOM 3234 C CA . TYR B 1 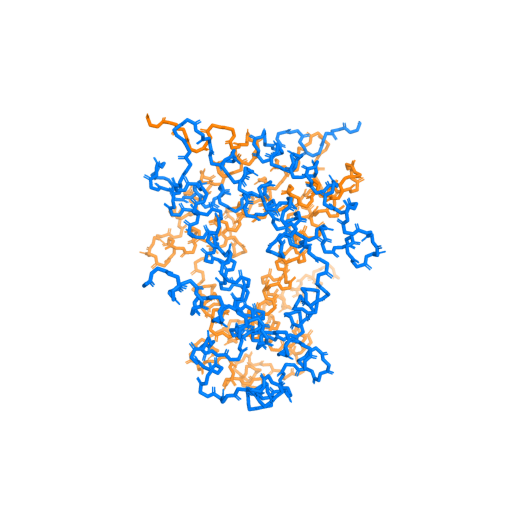208 ? 21.875 -3.133 3.158 1 80.94 208 TYR B CA 1
ATOM 3235 C C . TYR B 1 208 ? 21.312 -4.543 3.314 1 80.94 208 TYR B C 1
ATOM 3237 O O . TYR B 1 208 ? 20.922 -5.168 2.33 1 80.94 208 TYR B O 1
ATOM 3245 N N . PRO B 1 209 ? 21.047 -5.215 4.465 1 70.12 209 PRO B N 1
ATOM 3246 C CA . PRO B 1 209 ? 21.625 -4.719 5.719 1 70.12 209 PRO B CA 1
ATOM 3247 C C . PRO B 1 209 ? 23.125 -4.98 5.824 1 70.12 209 PRO B C 1
ATOM 3249 O O . PRO B 1 209 ? 23.641 -5.898 5.188 1 70.12 209 PRO B O 1
ATOM 3252 N N . GLY B 1 210 ? 23.969 -4.027 6.234 1 56.38 210 GLY B N 1
ATOM 3253 C CA . GLY B 1 210 ? 25.406 -4.176 6.395 1 56.38 210 GLY B CA 1
ATOM 3254 C C . GLY B 1 210 ? 25.797 -5.387 7.219 1 56.38 210 GLY B C 1
ATOM 3255 O O . GLY B 1 210 ? 24.984 -5.93 7.961 1 56.38 210 GLY B O 1
ATOM 3256 N N . ASN B 1 211 ? 26.531 -6.332 6.617 1 45.53 211 ASN B N 1
ATOM 3257 C CA . ASN B 1 211 ? 27.188 -7.328 7.461 1 45.53 211 ASN B CA 1
ATOM 3258 C C . ASN B 1 211 ? 27.578 -6.75 8.82 1 45.53 211 ASN B C 1
ATOM 3260 O O . ASN B 1 211 ? 28.156 -5.668 8.898 1 45.53 211 ASN B O 1
ATOM 3264 N N . ALA B 1 212 ? 26.922 -7.207 9.914 1 30.47 212 ALA B N 1
ATOM 3265 C CA . ALA B 1 212 ? 27.469 -7.027 11.258 1 30.47 212 ALA B CA 1
ATOM 3266 C C . ALA B 1 212 ? 28.953 -7.402 11.297 1 30.47 212 ALA B C 1
ATOM 3268 O O . ALA B 1 212 ? 29.359 -8.375 10.664 1 30.47 212 ALA B O 1
#

Nearest PDB structures (foldseek):
  7pt0-assembly1_B  TM=5.523E-01  e=4.967E-05  Streptomyces coelicolor
  5efy-assembly1_A  TM=5.684E-01  e=9.343E-05  Streptomyces coelicolor A3(2)
  4xk4-assembly2_D  TM=6.025E-01  e=5.430E-04  Escherichia coli K-12
  3mvp-assembly1_B  TM=4.490E-01  e=2.638E-04  Streptococcus mutans UA159
  4x1e-assembly1_B  TM=4.684E-01  e=1.021E-03  Escherichia coli CFT073

Organism: Streptomyces venezuelae (NCBI:txid54571)

Sequence (424 aa):
MTEELGLRARKKRQTAARIWQVAVDLCAERGFDHVSVAEIAEAADVSKMTVFNYFGTKEDVIVGPMEDHAEDPARAVRERRPGESAVAAARRQFLEQIPRRDPSIGLGGDPRTLKVRQLIKETPTLAHRVVIFHMRSVQLLADELAEETGDMLLARVAAAQLIGARNALIMQNHERTLAGDPDDEIAKGCAEAAERAFDLVEKGLQGYPGNAMTEELGLRARKKRQTAARIWQVAVDLCAERGFDHVSVAEIAEAADVSKMTVFNYFGTKEDVIVGPMEDHAEDPARAVRERRPGESAVAAARRQFLEQIPRRDPSIGLGGDPRTLKVRQLIKETPTLAHRVVIFHMRSVQLLADELAEETGDMLLARVAAAQLIGARNALIMQNHERTLAGDPDDEIAKGCAEAAERAFDLVEKGLQGYPGNA